Protein AF-A0A929UFP4-F1 (afdb_monomer_lite)

Foldseek 3Di:
DDDDDPPQWFDALLQLLVLLCQQQFFDADQCADQFRAGHHPQPRHLAQFLQRCLLVQLLCVVCVVVCPPPDPVCVLNVVLVVLVVCSGINVSVCVVVVNDPRNHDPVCVVNSVSSVVSNVCCQFPHFLVSSVVSLVVSLVSLVVSVVSQACHAHPDRRRGRGDHVVVSVVRSCSSNVSNVVLSVVQVVVLVVCCVVPNDPVSRHGPVVSVVVSSVVSVVVSVVNNVVNNPPPDPPVVLVLLQVQLQPDACPDPQAAALDQDCSNPVNHHGHYPNDDDPDDDCVQQVVQVLLVDDDPPDHPSQNVAPQSCQAQRNFKWKWKADLQFTWTDDDDDDPDDDDGDTDRHDPVQFPDWDDTPNIIMTMGTDHHDGHPDDAQAAEESVLLSVDHSNCSNVVCVHHHYDYPVCVVVCVPPNPRYHYQGNVND

pLDDT: mean 84.78, std 12.15, range [27.98, 97.88]

Secondary structure (DSSP, 8-state):
-----HHHHS--HHHHHHHHHHHHS----TTS-SBSSSS--S----PPTTTTTHHHHHHHHHHHHHHTS--GGGHHHHHHHHHHHHHH-HHHHGGGGTT-SS---TTHHHHHHHHHHHHHHHHHH--HHHHHHHHHHHHHHHHHHHHHHHHS--STT-S-SBS-HHHHHHHHHHHHHHHHHHHHHHHHHHHHHHHHH-SSTTSS--HHHHHHHHHHHHHHHHHHHHHHHTTT--HHHHHHHHHHHHH-----TT-EES---GGGTSSSS--BTT---TT--HHHHHHHHTTT---SS----GGGSTTHHHHTTEEEEEEES-TTT-EE-PPS--SS-----B-PPPGGGEEEEEEETTEEEEEEE---PPTT---SEEEEHHHHTTS-HHHHHHHTTTEEEE-GGGGGGHHHH-TTPEE--TTT-

Radius of gyration: 29.21 Å; chains: 1; bounding box: 69×51×91 Å

Structure (mmCIF, N/CA/C/O backbone):
data_AF-A0A929UFP4-F1
#
_entry.id   AF-A0A929UFP4-F1
#
loop_
_atom_site.group_PDB
_atom_site.id
_atom_site.type_symbol
_atom_site.label_atom_id
_atom_site.label_alt_id
_atom_site.label_comp_id
_atom_site.label_asym_id
_atom_site.label_entity_id
_atom_site.label_seq_id
_atom_site.pdbx_PDB_ins_code
_atom_site.Cartn_x
_atom_site.Cartn_y
_atom_site.Cartn_z
_atom_site.occupancy
_atom_site.B_iso_or_equiv
_atom_site.auth_seq_id
_atom_site.auth_comp_id
_atom_site.auth_asym_id
_atom_site.auth_atom_id
_atom_site.pdbx_PDB_model_num
ATOM 1 N N . MET A 1 1 ? -4.111 -27.683 -16.671 1.00 37.78 1 MET A N 1
ATOM 2 C CA . MET A 1 1 ? -5.049 -27.466 -15.547 1.00 37.78 1 MET A CA 1
ATOM 3 C C . MET A 1 1 ? -4.234 -27.388 -14.271 1.00 37.78 1 MET A C 1
ATOM 5 O O . MET A 1 1 ? -3.575 -28.366 -13.945 1.00 37.78 1 MET A O 1
ATOM 9 N N . ALA A 1 2 ? -4.206 -26.237 -13.600 1.00 49.44 2 ALA A N 1
ATOM 10 C CA . ALA A 1 2 ? -3.528 -26.112 -12.313 1.00 49.44 2 ALA A CA 1
ATOM 11 C C . ALA A 1 2 ? -4.320 -26.879 -11.239 1.00 49.44 2 ALA A C 1
ATOM 13 O O . ALA A 1 2 ? -5.535 -26.722 -11.135 1.00 49.44 2 ALA A O 1
ATOM 14 N N . SER A 1 3 ? -3.648 -27.741 -10.474 1.00 60.25 3 SER A N 1
ATOM 15 C CA . SER A 1 3 ? -4.242 -28.426 -9.324 1.00 60.25 3 SER A CA 1
ATOM 16 C C . SER A 1 3 ? -4.459 -27.418 -8.194 1.00 60.25 3 SER A C 1
ATOM 18 O O . SER A 1 3 ? -3.479 -26.835 -7.734 1.00 60.25 3 SER A O 1
ATOM 20 N N . LEU A 1 4 ? -5.698 -27.236 -7.734 1.00 70.44 4 LEU A N 1
ATOM 21 C CA . LEU A 1 4 ? -6.007 -26.376 -6.589 1.00 70.44 4 LEU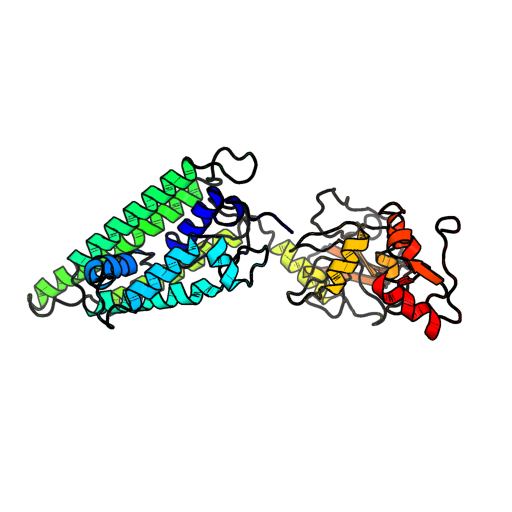 A CA 1
ATOM 22 C C . LEU A 1 4 ? -5.403 -26.991 -5.315 1.00 70.44 4 LEU A C 1
ATOM 24 O O . LEU A 1 4 ? -5.791 -28.092 -4.916 1.00 70.44 4 LEU A O 1
ATOM 28 N N . ARG A 1 5 ? -4.434 -26.323 -4.688 1.00 75.06 5 ARG A N 1
ATOM 29 C CA . ARG A 1 5 ? -3.796 -26.785 -3.448 1.00 75.06 5 ARG A CA 1
ATOM 30 C C . ARG A 1 5 ? -4.464 -26.127 -2.244 1.00 75.06 5 ARG A C 1
ATOM 32 O O . ARG A 1 5 ? -4.972 -25.014 -2.327 1.00 75.06 5 ARG A O 1
ATOM 39 N N . LEU A 1 6 ? -4.417 -26.775 -1.078 1.00 71.44 6 LEU A N 1
ATOM 40 C CA . LEU A 1 6 ? -4.897 -26.158 0.170 1.00 71.44 6 LEU A CA 1
ATOM 41 C C . LEU A 1 6 ? -4.167 -24.840 0.500 1.00 71.44 6 LEU A C 1
ATOM 43 O O . LEU A 1 6 ? -4.776 -23.935 1.066 1.00 71.44 6 LEU A O 1
ATOM 47 N N . SER A 1 7 ? -2.899 -24.711 0.097 1.00 75.50 7 SER A N 1
ATOM 48 C CA . SER A 1 7 ? -2.103 -23.475 0.191 1.00 75.50 7 SER A CA 1
ATOM 49 C C . SER A 1 7 ? -2.677 -22.305 -0.619 1.00 75.50 7 SER A C 1
ATOM 51 O O . SER A 1 7 ? -2.359 -21.143 -0.366 1.00 75.50 7 SER A O 1
ATOM 53 N N . ASP A 1 8 ? -3.537 -22.591 -1.594 1.00 76.38 8 ASP A N 1
ATOM 54 C CA . ASP A 1 8 ? -4.171 -21.563 -2.417 1.00 76.38 8 ASP A CA 1
ATOM 55 C C . ASP A 1 8 ? -5.420 -20.997 -1.725 1.00 76.38 8 ASP A C 1
ATOM 57 O O . ASP A 1 8 ? -5.824 -19.868 -1.998 1.00 76.38 8 ASP A O 1
ATOM 61 N N . LEU A 1 9 ? -5.998 -21.749 -0.779 1.00 83.75 9 LEU A N 1
ATOM 62 C CA . LEU A 1 9 ? -7.234 -21.395 -0.080 1.00 83.75 9 LEU A CA 1
ATOM 63 C C . LEU A 1 9 ? -6.998 -20.591 1.206 1.00 83.75 9 LEU A C 1
ATOM 65 O O . LEU A 1 9 ? -7.832 -19.750 1.555 1.00 83.75 9 LEU A O 1
ATOM 69 N N . PHE A 1 10 ? -5.881 -20.825 1.899 1.00 88.56 10 PHE A N 1
ATOM 70 C CA . PHE A 1 10 ? -5.565 -20.202 3.186 1.00 88.56 10 PHE A CA 1
ATOM 71 C C . PHE A 1 10 ? -4.352 -19.275 3.109 1.00 88.56 10 PHE A C 1
ATOM 73 O O . PHE A 1 10 ? -3.487 -19.417 2.249 1.00 88.56 10 PHE A O 1
ATOM 80 N N . TRP A 1 11 ? -4.304 -18.304 4.021 1.00 88.56 11 TRP A N 1
ATOM 81 C CA . TRP A 1 11 ? -3.149 -17.427 4.167 1.00 88.56 11 TRP A CA 1
ATOM 82 C C . TRP A 1 11 ? -1.946 -18.189 4.722 1.00 88.56 11 TRP A C 1
ATOM 84 O O . TRP A 1 11 ? -2.085 -19.017 5.622 1.00 88.56 11 TRP A O 1
ATOM 94 N N . GLU A 1 12 ? -0.757 -17.826 4.250 1.00 90.31 12 GLU A N 1
ATOM 95 C CA . GLU A 1 12 ? 0.479 -18.099 4.982 1.00 90.31 12 GLU A CA 1
ATOM 96 C C . GLU A 1 12 ? 0.429 -17.404 6.352 1.00 90.31 12 GLU A C 1
ATOM 98 O O . GLU A 1 12 ? -0.220 -16.366 6.522 1.00 90.31 12 GLU A O 1
ATOM 103 N N . THR A 1 13 ? 1.099 -17.974 7.353 1.00 91.88 13 THR A N 1
ATOM 104 C CA . THR A 1 13 ? 0.959 -17.541 8.752 1.00 91.88 13 THR A CA 1
ATOM 105 C C . THR A 1 13 ? 1.335 -16.075 8.961 1.00 91.88 13 THR A C 1
ATOM 107 O O . THR A 1 13 ? 0.613 -15.354 9.650 1.00 91.88 13 THR A O 1
ATOM 110 N N . TYR A 1 14 ? 2.401 -15.592 8.316 1.00 91.50 14 TYR A N 1
ATOM 111 C CA . TYR A 1 14 ? 2.803 -14.184 8.389 1.00 91.50 14 TYR A CA 1
ATOM 112 C C . TYR A 1 14 ? 1.806 -13.250 7.674 1.00 91.50 14 TYR A C 1
ATOM 114 O O . TYR A 1 14 ? 1.543 -12.143 8.149 1.00 91.50 14 TYR A O 1
ATOM 122 N N . ARG A 1 15 ? 1.157 -13.697 6.587 1.00 91.06 15 ARG A N 1
ATOM 123 C CA . ARG A 1 15 ? 0.080 -12.928 5.931 1.00 91.06 15 ARG A CA 1
ATOM 124 C C . ARG A 1 15 ? -1.172 -12.857 6.791 1.00 91.06 15 ARG A C 1
ATOM 126 O O . ARG A 1 15 ? -1.828 -11.820 6.819 1.00 91.06 15 ARG A O 1
ATOM 133 N N . LEU A 1 16 ? -1.481 -13.909 7.548 1.00 92.00 16 LEU A N 1
ATOM 134 C CA . LEU A 1 16 ? -2.568 -13.858 8.522 1.00 92.00 16 LEU A CA 1
ATOM 135 C C . LEU A 1 16 ? -2.278 -12.823 9.622 1.00 92.00 16 LEU A C 1
ATOM 137 O O . LEU A 1 16 ? -3.161 -12.034 9.955 1.00 92.00 16 LEU A O 1
ATOM 141 N N . VAL A 1 17 ? -1.041 -12.769 10.135 1.00 94.38 17 VAL A N 1
ATOM 142 C CA . VAL A 1 17 ? -0.604 -11.716 11.075 1.00 94.38 17 VAL A CA 1
ATOM 143 C C . VAL A 1 17 ? -0.788 -10.332 10.452 1.00 94.38 17 VAL A C 1
ATOM 145 O O . VAL A 1 17 ? -1.330 -9.440 11.100 1.00 94.38 17 VAL A O 1
ATOM 148 N N . TYR A 1 18 ? -0.405 -10.158 9.185 1.00 92.62 18 TYR A N 1
ATOM 149 C CA . TYR A 1 18 ? -0.577 -8.904 8.450 1.00 92.62 18 TYR A CA 1
ATOM 150 C C . TYR A 1 18 ? -2.052 -8.478 8.325 1.00 92.62 18 TYR A C 1
ATOM 152 O O . TYR A 1 18 ? -2.390 -7.337 8.645 1.00 92.62 18 TYR A O 1
ATOM 160 N N . VAL A 1 19 ? -2.945 -9.403 7.958 1.00 92.50 19 VAL A N 1
ATOM 161 C CA . VAL A 1 19 ? -4.397 -9.168 7.880 1.00 92.50 19 VAL A CA 1
ATOM 162 C C . VAL A 1 19 ? -4.973 -8.785 9.247 1.00 92.50 19 VAL A C 1
ATOM 164 O O . VAL A 1 19 ? -5.670 -7.779 9.378 1.00 92.50 19 VAL A O 1
ATOM 167 N N . LEU A 1 20 ? -4.667 -9.553 10.294 1.00 94.06 20 LEU A N 1
ATOM 168 C CA . LEU A 1 20 ? -5.185 -9.297 11.642 1.00 94.06 20 LEU A CA 1
ATOM 169 C C . LEU A 1 20 ? -4.665 -7.974 12.217 1.00 94.06 20 LEU A C 1
ATOM 171 O O . LEU A 1 20 ? -5.418 -7.237 12.856 1.00 94.06 20 LEU A O 1
ATOM 175 N N . LYS A 1 21 ? -3.401 -7.639 11.942 1.00 94.19 21 LYS A N 1
ATOM 176 C CA . LYS A 1 21 ? -2.801 -6.345 12.276 1.00 94.19 21 LYS A CA 1
ATOM 177 C C . LYS A 1 21 ? -3.587 -5.193 11.655 1.00 94.19 21 LYS A C 1
ATOM 179 O O . LYS A 1 21 ? -3.905 -4.250 12.370 1.00 94.19 21 LYS A O 1
ATOM 184 N N . GLY A 1 22 ? -3.964 -5.303 10.381 1.00 92.56 22 GLY A N 1
ATOM 185 C CA . GLY A 1 22 ? -4.764 -4.291 9.686 1.00 92.56 22 GLY A CA 1
ATOM 186 C C . GLY A 1 22 ? -6.137 -4.022 10.315 1.00 92.56 22 GLY A C 1
ATOM 187 O O . GLY A 1 22 ? -6.670 -2.921 10.183 1.00 92.56 22 GLY A O 1
ATOM 188 N N . ILE A 1 23 ? -6.703 -5.004 11.026 1.00 94.00 23 ILE A N 1
ATOM 189 C CA . ILE A 1 23 ? -7.978 -4.868 11.748 1.00 94.00 23 ILE A CA 1
ATOM 190 C C . ILE A 1 23 ? -7.783 -4.258 13.139 1.00 94.00 23 ILE A C 1
ATOM 192 O O . ILE A 1 23 ? -8.585 -3.432 13.579 1.00 94.00 23 ILE A O 1
ATOM 196 N N . LEU A 1 24 ? -6.743 -4.692 13.850 1.00 95.75 24 LEU A N 1
ATOM 197 C CA . LEU A 1 24 ? -6.604 -4.459 15.287 1.00 95.75 24 LEU A CA 1
ATOM 198 C C . LEU A 1 24 ? -5.722 -3.259 15.643 1.00 95.75 24 LEU A C 1
ATOM 200 O O . LEU A 1 24 ? -5.932 -2.656 16.698 1.00 95.75 24 LEU A O 1
ATOM 204 N N . LEU A 1 25 ? -4.742 -2.919 14.804 1.00 95.44 25 LEU A N 1
ATOM 205 C CA . LEU A 1 25 ? -3.721 -1.914 15.101 1.00 95.44 25 LEU A CA 1
ATOM 206 C C . LEU A 1 25 ? -3.814 -0.707 14.158 1.00 95.44 25 LEU A C 1
ATOM 208 O O . LEU A 1 25 ? -4.281 -0.851 13.029 1.00 95.44 25 LEU A O 1
ATOM 212 N N . PRO A 1 26 ? -3.346 0.481 14.589 1.00 93.25 26 PRO A N 1
ATOM 213 C CA . PRO A 1 26 ? -3.245 1.642 13.711 1.00 93.25 26 PRO A CA 1
ATOM 214 C C . PRO A 1 26 ? -2.432 1.351 12.447 1.00 93.25 26 PRO A C 1
ATOM 216 O O . PRO A 1 26 ? -1.541 0.501 12.451 1.00 93.25 26 PRO A O 1
ATOM 219 N N . ALA A 1 27 ? -2.717 2.107 11.384 1.00 87.56 27 ALA A N 1
ATOM 220 C CA . ALA A 1 27 ? -1.952 2.033 10.147 1.00 87.56 27 ALA A CA 1
ATOM 221 C C . ALA A 1 27 ? -0.459 2.311 10.390 1.00 87.56 27 ALA A C 1
ATOM 223 O O . ALA A 1 27 ? -0.089 3.141 11.224 1.00 87.56 27 ALA A O 1
ATOM 224 N N . GLU A 1 28 ? 0.383 1.629 9.621 1.00 87.31 28 GLU A N 1
ATOM 225 C CA . GLU A 1 28 ? 1.832 1.802 9.627 1.00 87.31 28 GLU A CA 1
ATOM 226 C C . GLU A 1 28 ? 2.377 1.950 8.203 1.00 87.31 28 GLU A C 1
ATOM 228 O O . GLU A 1 28 ? 1.628 1.806 7.233 1.00 87.31 28 GLU A O 1
ATOM 233 N N . SER A 1 29 ? 3.672 2.251 8.083 1.00 84.31 29 SER A N 1
ATOM 234 C CA . SER A 1 29 ? 4.326 2.395 6.776 1.00 84.31 29 SER A CA 1
ATOM 235 C C . SER A 1 29 ? 4.231 1.107 5.950 1.00 84.31 29 SER A C 1
ATOM 237 O O . SER A 1 29 ? 4.614 0.032 6.413 1.00 84.31 29 SER A O 1
ATOM 239 N N . THR A 1 30 ? 3.757 1.230 4.707 1.00 83.75 30 THR A N 1
ATOM 240 C CA . THR A 1 30 ? 3.686 0.130 3.727 1.00 83.75 30 THR A CA 1
ATOM 241 C C . THR A 1 30 ? 5.056 -0.298 3.224 1.00 83.75 30 THR A C 1
ATOM 243 O O . THR A 1 30 ? 5.225 -1.443 2.815 1.00 83.75 30 THR A O 1
ATOM 246 N N . GLN A 1 31 ? 6.030 0.614 3.267 1.00 82.19 31 GLN A N 1
ATOM 247 C CA . GLN A 1 31 ? 7.397 0.326 2.853 1.00 82.19 31 GLN A CA 1
ATOM 248 C C . GLN A 1 31 ? 8.167 -0.481 3.901 1.00 82.19 31 GLN A C 1
ATOM 250 O O . GLN A 1 31 ? 9.263 -0.964 3.635 1.00 82.19 31 GLN A O 1
ATOM 255 N N . ASP A 1 32 ? 7.646 -0.533 5.126 1.00 85.19 32 ASP A N 1
ATOM 256 C CA . ASP A 1 32 ? 8.490 -0.854 6.258 1.00 85.19 32 ASP A CA 1
ATOM 257 C C . ASP A 1 32 ? 7.690 -1.295 7.489 1.00 85.19 32 ASP A C 1
ATOM 259 O O . ASP A 1 32 ? 7.688 -0.670 8.561 1.00 85.19 32 ASP A O 1
ATOM 263 N N . ALA A 1 33 ? 6.921 -2.355 7.295 1.00 89.38 33 ALA A N 1
ATOM 264 C CA . ALA A 1 33 ? 5.973 -2.861 8.266 1.00 89.38 33 ALA A CA 1
ATOM 265 C C . ALA A 1 33 ? 6.670 -3.568 9.436 1.00 89.38 33 ALA A C 1
ATOM 267 O O . ALA A 1 33 ? 7.730 -4.182 9.318 1.00 89.38 33 ALA A O 1
ATOM 268 N N . SER A 1 34 ? 6.057 -3.491 10.615 1.00 92.50 34 SER A N 1
ATOM 269 C CA . SER A 1 34 ? 6.661 -4.010 11.842 1.00 92.50 34 SER A CA 1
ATOM 270 C C . SER A 1 34 ? 6.457 -5.510 12.055 1.00 92.50 34 SER A C 1
ATOM 272 O O . SER A 1 34 ? 7.278 -6.142 12.726 1.00 92.50 34 SER A O 1
ATOM 274 N N . ALA A 1 35 ? 5.394 -6.079 11.481 1.00 93.56 35 ALA A N 1
ATOM 275 C CA . ALA A 1 35 ? 5.078 -7.502 11.551 1.00 93.56 35 ALA A CA 1
ATOM 276 C C . ALA A 1 35 ? 4.207 -7.978 10.374 1.00 93.56 35 ALA A C 1
ATOM 278 O O . ALA A 1 35 ? 3.447 -7.202 9.779 1.00 93.56 35 ALA A O 1
ATOM 279 N N . GLY A 1 36 ? 4.247 -9.281 10.102 1.00 93.06 36 GLY A N 1
ATOM 280 C CA . GLY A 1 36 ? 3.484 -9.945 9.056 1.00 93.06 36 GLY A CA 1
ATOM 281 C C . GLY A 1 36 ? 4.239 -9.951 7.732 1.00 93.06 36 GLY A C 1
ATOM 282 O O . GLY A 1 36 ? 5.117 -10.778 7.552 1.00 93.06 36 GLY A O 1
ATOM 283 N N . VAL A 1 37 ? 3.913 -9.036 6.821 1.00 90.31 37 VAL A N 1
ATOM 284 C CA . VAL A 1 37 ? 4.640 -8.845 5.553 1.00 90.31 37 VAL A CA 1
ATOM 285 C C . VAL A 1 37 ? 5.566 -7.631 5.717 1.00 90.31 37 VAL A C 1
ATOM 287 O O . VAL A 1 37 ? 5.031 -6.592 6.106 1.00 90.31 37 VAL A O 1
ATOM 290 N N . PRO A 1 38 ? 6.889 -7.715 5.461 1.00 86.31 38 PRO A N 1
ATOM 291 C CA . PRO A 1 38 ? 7.841 -6.611 5.663 1.00 86.31 38 PRO A CA 1
ATOM 292 C C . PRO A 1 38 ? 7.537 -5.361 4.831 1.00 86.31 38 PRO A C 1
ATOM 294 O O . PRO A 1 38 ? 7.675 -4.241 5.315 1.00 86.31 38 PRO A O 1
ATOM 297 N N . TRP A 1 39 ? 7.111 -5.554 3.584 1.00 84.31 39 TRP A N 1
ATOM 298 C CA . TRP A 1 39 ? 6.839 -4.486 2.627 1.00 84.31 39 TRP A CA 1
ATOM 299 C C . TRP A 1 39 ? 5.689 -4.906 1.713 1.00 84.31 39 TRP A C 1
ATOM 301 O O . TRP A 1 39 ? 5.715 -5.993 1.141 1.00 84.31 39 TRP A O 1
ATOM 311 N N . THR A 1 40 ? 4.644 -4.084 1.611 1.00 82.75 40 THR A N 1
ATOM 312 C CA . THR A 1 40 ? 3.503 -4.342 0.715 1.00 82.75 40 THR A CA 1
ATOM 313 C C . THR A 1 40 ? 2.573 -3.132 0.617 1.00 82.75 40 THR A C 1
ATOM 315 O O . THR A 1 40 ? 2.319 -2.432 1.599 1.00 82.75 40 THR A O 1
ATOM 318 N N . PHE A 1 41 ? 1.994 -2.934 -0.570 1.00 79.50 41 PHE A N 1
ATOM 319 C CA . PHE A 1 41 ? 1.025 -1.880 -0.887 1.00 79.50 41 PHE A CA 1
ATOM 320 C C . PHE A 1 41 ? -0.419 -2.399 -1.048 1.00 79.50 41 PHE A C 1
ATOM 322 O O . PHE A 1 41 ? -1.272 -1.746 -1.658 1.00 79.50 41 PHE A O 1
ATOM 329 N N . ASP A 1 42 ? -0.726 -3.553 -0.453 1.00 77.06 42 ASP A N 1
ATOM 330 C CA . ASP A 1 42 ? -1.996 -4.288 -0.590 1.00 77.06 42 ASP A CA 1
ATOM 331 C C . ASP A 1 42 ? -3.221 -3.631 0.096 1.00 77.06 42 ASP A C 1
ATOM 333 O O . ASP A 1 42 ? -4.329 -4.180 0.090 1.00 77.06 42 ASP A O 1
ATOM 337 N N . SER A 1 43 ? -3.051 -2.420 0.646 1.00 75.31 43 SER A N 1
ATOM 338 C CA . SER A 1 43 ? -4.097 -1.588 1.267 1.00 75.31 43 SER A CA 1
ATOM 339 C C . SER A 1 43 ? -4.906 -2.314 2.352 1.00 75.31 43 SER A C 1
ATOM 341 O O . SER A 1 43 ? -6.118 -2.481 2.233 1.00 75.31 43 SER A O 1
ATOM 343 N N . THR A 1 44 ? -4.248 -2.735 3.435 1.00 78.12 44 THR A N 1
ATOM 344 C CA . THR A 1 44 ? -4.866 -3.551 4.497 1.00 78.12 44 THR A CA 1
ATOM 345 C C . THR A 1 44 ? -4.945 -2.813 5.836 1.00 78.12 44 THR A C 1
ATOM 347 O O . THR A 1 44 ? -4.253 -3.141 6.801 1.00 78.12 44 THR A O 1
ATOM 350 N N . SER A 1 45 ? -5.782 -1.783 5.924 1.00 87.25 45 SER A N 1
ATOM 351 C CA . SER A 1 45 ? -6.046 -1.122 7.204 1.00 87.25 45 SER A CA 1
ATOM 352 C C . SER A 1 45 ? -7.517 -0.769 7.337 1.00 87.25 45 SER A C 1
ATOM 354 O O . SER A 1 45 ? -8.087 -0.093 6.484 1.00 87.25 45 SER A O 1
ATOM 356 N N . CYS A 1 46 ? -8.137 -1.249 8.410 1.00 90.06 46 CYS A N 1
ATOM 357 C CA . CYS A 1 46 ? -9.511 -0.926 8.775 1.00 90.06 46 CYS A CA 1
ATOM 358 C C . CYS A 1 46 ? -9.643 -0.479 10.239 1.00 90.06 46 CYS A C 1
ATOM 360 O O . CYS A 1 46 ? -10.744 -0.444 10.786 1.00 90.06 46 CYS A O 1
ATOM 362 N N . TYR A 1 47 ? -8.532 -0.120 10.881 1.00 92.31 47 TYR A N 1
ATOM 363 C CA . TYR A 1 47 ? -8.528 0.398 12.243 1.00 92.31 47 TYR A CA 1
ATOM 364 C C . TYR A 1 47 ? -9.318 1.707 12.349 1.00 92.31 47 TYR A C 1
ATOM 366 O O . TYR A 1 47 ? -9.011 2.692 11.678 1.00 92.31 47 TYR A O 1
ATOM 374 N N . LEU A 1 48 ? -10.318 1.736 13.232 1.00 93.81 48 LEU A N 1
ATOM 375 C CA . LEU A 1 48 ? -11.035 2.963 13.568 1.00 93.81 48 LEU A CA 1
ATOM 376 C C . LEU A 1 48 ? -10.219 3.770 14.586 1.00 93.81 48 LEU A C 1
ATOM 378 O O . LEU A 1 48 ? -9.976 3.261 15.685 1.00 93.81 48 LEU A O 1
ATOM 382 N N . PRO A 1 49 ? -9.821 5.021 14.289 1.00 91.69 49 PRO A N 1
ATOM 383 C CA . PRO A 1 49 ? -9.088 5.845 15.240 1.00 91.69 49 PRO A CA 1
ATOM 384 C C . PRO A 1 49 ? -9.794 5.928 16.593 1.00 91.69 49 PRO A C 1
ATOM 386 O O . PRO A 1 49 ? -11.022 5.987 16.651 1.00 91.69 49 PRO A O 1
ATOM 389 N N . LEU A 1 50 ? -9.010 5.920 17.675 1.00 93.00 50 LEU A N 1
ATOM 390 C CA . LEU A 1 50 ? -9.446 5.825 19.076 1.00 93.00 50 LEU A CA 1
ATOM 391 C C . LEU A 1 50 ? -10.013 4.461 19.497 1.00 93.00 50 LEU A C 1
ATOM 393 O O . LEU A 1 50 ? -9.651 3.965 20.561 1.00 93.00 50 LEU A O 1
ATOM 397 N N . PHE A 1 51 ? -10.911 3.874 18.708 1.00 93.44 51 PHE A N 1
ATOM 398 C CA . PHE A 1 51 ? -11.702 2.716 19.134 1.00 93.44 51 PHE A CA 1
ATOM 399 C C . PHE A 1 51 ? -11.118 1.366 18.706 1.00 93.44 51 PHE A C 1
ATOM 401 O O . PHE A 1 51 ? -11.396 0.355 19.355 1.00 93.44 51 PHE A O 1
ATOM 408 N N . GLY A 1 52 ? -10.339 1.315 17.627 1.00 93.31 52 GLY A N 1
ATOM 409 C CA . GLY A 1 52 ? -9.951 0.067 16.973 1.00 93.31 52 GLY A CA 1
ATOM 410 C C . GLY A 1 52 ? -11.165 -0.828 16.716 1.00 93.31 52 GLY A C 1
ATOM 411 O O . GLY A 1 52 ? -12.216 -0.361 16.276 1.00 93.31 52 GLY A O 1
ATOM 412 N N . PHE A 1 53 ? -11.055 -2.108 17.070 1.00 95.44 53 PHE A N 1
ATOM 413 C CA . PHE A 1 53 ? -12.148 -3.075 16.941 1.00 95.44 53 PHE A CA 1
ATOM 414 C C . PHE A 1 53 ? -13.083 -3.122 18.170 1.00 95.44 53 PHE A C 1
ATOM 416 O O . PHE A 1 53 ? -14.057 -3.874 18.187 1.00 95.44 53 PHE A O 1
ATOM 423 N N . SER A 1 54 ? -12.830 -2.320 19.214 1.00 96.44 54 SER A N 1
ATOM 424 C CA . SER A 1 54 ? -13.503 -2.461 20.518 1.00 96.44 54 SER A CA 1
ATOM 425 C C . SER A 1 54 ? -15.018 -2.237 20.481 1.00 96.44 54 SER A C 1
ATOM 427 O O . SER A 1 54 ? -15.761 -3.072 21.000 1.00 96.44 54 SER A O 1
ATOM 429 N N . LEU A 1 55 ? -15.497 -1.157 19.849 1.00 95.56 55 LEU A N 1
ATOM 430 C CA . LEU A 1 55 ? -16.934 -0.872 19.759 1.00 95.56 55 LEU A CA 1
ATOM 431 C C . LEU A 1 55 ? -17.653 -1.881 18.858 1.00 95.56 55 LEU A C 1
ATOM 433 O O . LEU A 1 55 ? -18.727 -2.368 19.214 1.00 95.56 55 LEU A O 1
ATOM 437 N N . THR A 1 56 ? -17.034 -2.264 17.739 1.00 96.00 56 THR A N 1
ATOM 438 C CA . THR A 1 56 ? -17.533 -3.338 16.869 1.00 96.00 56 THR A CA 1
ATOM 439 C C . THR A 1 56 ? -17.671 -4.642 17.647 1.00 96.00 56 THR A C 1
ATOM 441 O O . THR A 1 56 ? -18.696 -5.318 17.564 1.00 96.00 56 THR A O 1
ATOM 444 N N . LEU A 1 57 ? -16.677 -4.986 18.466 1.00 95.62 57 LEU A N 1
ATOM 445 C CA . LEU A 1 57 ? -16.724 -6.188 19.283 1.00 95.62 57 LEU A CA 1
ATOM 446 C C . LEU A 1 57 ? -17.818 -6.107 20.355 1.00 95.62 57 LEU A C 1
ATOM 448 O O . LEU A 1 57 ? -18.534 -7.086 20.556 1.00 95.62 57 LEU A O 1
ATOM 452 N N . THR A 1 58 ? -18.018 -4.950 20.999 1.00 95.12 58 THR A N 1
ATOM 453 C CA . THR A 1 58 ? -19.168 -4.729 21.895 1.00 95.12 58 THR A CA 1
ATOM 454 C C . THR A 1 58 ? -20.490 -5.005 21.177 1.00 95.12 58 THR A C 1
ATOM 456 O O . THR A 1 58 ? -21.326 -5.742 21.708 1.00 95.12 58 THR A O 1
ATOM 459 N N . TYR A 1 59 ? -20.659 -4.473 19.963 1.00 94.31 59 TYR A N 1
ATOM 460 C CA . TYR A 1 59 ? -21.850 -4.687 19.141 1.00 94.31 59 TYR A CA 1
ATOM 461 C C . TYR A 1 59 ? -22.077 -6.177 18.832 1.00 94.31 59 TYR A C 1
ATOM 463 O O . TYR A 1 59 ? -23.159 -6.714 19.080 1.00 94.31 59 TYR A O 1
ATOM 471 N N . LEU A 1 60 ? -21.041 -6.883 18.366 1.00 93.56 60 LEU A N 1
ATOM 472 C CA . LEU A 1 60 ? -21.125 -8.307 18.025 1.00 93.56 60 LEU A CA 1
ATOM 473 C C . LEU A 1 60 ? -21.396 -9.191 19.250 1.00 93.56 60 LEU A C 1
ATOM 475 O O . LEU A 1 60 ? -22.225 -10.098 19.190 1.00 93.56 60 LEU A O 1
ATOM 479 N N . LEU A 1 61 ? -20.751 -8.920 20.389 1.00 90.44 61 LEU A N 1
ATOM 480 C CA . LEU A 1 61 ? -20.964 -9.677 21.627 1.00 90.44 61 LEU A CA 1
ATOM 481 C C . LEU A 1 61 ? -22.394 -9.531 22.159 1.00 90.44 61 LEU A C 1
ATOM 483 O O . LEU A 1 61 ? -22.944 -10.486 22.719 1.00 90.44 61 LEU A O 1
ATOM 487 N N . ARG A 1 62 ? -23.000 -8.355 21.975 1.00 86.69 62 ARG A N 1
ATOM 488 C CA . ARG A 1 62 ? -24.404 -8.092 22.302 1.00 86.69 62 ARG A CA 1
ATOM 489 C C . ARG A 1 62 ? -25.339 -8.871 21.387 1.00 86.69 62 ARG A C 1
ATOM 491 O O . ARG A 1 62 ? -26.251 -9.555 21.858 1.00 86.69 62 ARG A O 1
ATOM 498 N N . GLU A 1 63 ? -25.106 -8.779 20.084 1.00 83.19 63 GLU A N 1
ATOM 499 C CA . GLU A 1 63 ? -25.990 -9.348 19.069 1.00 83.19 63 GLU A CA 1
ATOM 500 C C . GLU A 1 63 ? -25.713 -10.820 18.768 1.00 83.19 63 GLU A C 1
ATOM 502 O O . GLU A 1 63 ? -26.466 -11.424 18.013 1.00 83.19 63 GLU A O 1
ATOM 507 N N . LYS A 1 64 ? -24.738 -11.455 19.432 1.00 79.56 64 LYS A N 1
ATOM 508 C CA . LYS A 1 64 ? -24.346 -12.858 19.204 1.00 79.56 64 LYS A CA 1
ATOM 509 C C . LYS A 1 64 ? -25.510 -13.849 19.125 1.00 79.56 64 LYS A C 1
ATOM 511 O O . LYS A 1 64 ? -25.496 -14.759 18.306 1.00 79.56 64 LYS A O 1
ATOM 516 N N . ARG A 1 65 ? -26.543 -13.664 19.959 1.00 72.88 65 ARG A N 1
ATOM 517 C CA . ARG A 1 65 ? -27.746 -14.520 19.960 1.00 72.88 65 ARG A CA 1
ATOM 518 C C . ARG A 1 65 ? -28.653 -14.269 18.753 1.00 72.88 65 ARG A C 1
ATOM 520 O O . ARG A 1 65 ? -29.367 -15.170 18.337 1.00 72.88 65 ARG A O 1
ATOM 527 N N . ARG A 1 66 ? -28.636 -13.052 18.208 1.00 72.00 66 ARG A N 1
ATOM 528 C CA . ARG A 1 66 ? -29.389 -12.649 17.016 1.00 72.00 66 ARG A CA 1
ATOM 529 C C . ARG A 1 66 ? -28.679 -13.044 15.721 1.00 72.00 66 ARG A C 1
ATOM 531 O O . ARG A 1 66 ? -29.376 -13.313 14.757 1.00 72.00 66 ARG A O 1
ATOM 538 N N . ILE A 1 67 ? -27.345 -13.158 15.715 1.00 72.06 67 ILE A N 1
ATOM 539 C CA . ILE A 1 67 ? -26.555 -13.565 14.531 1.00 72.06 67 ILE A CA 1
ATOM 540 C C . ILE A 1 67 ? -27.059 -14.888 13.937 1.00 72.06 67 ILE A C 1
ATOM 542 O O . ILE A 1 67 ? -27.218 -14.994 12.726 1.00 72.06 67 ILE A O 1
ATOM 546 N N . PHE A 1 68 ? -27.352 -15.871 14.793 1.00 74.44 68 PHE A N 1
ATOM 547 C CA . PHE A 1 68 ? -27.862 -17.188 14.389 1.00 74.44 68 PHE A CA 1
ATOM 548 C C . PHE A 1 68 ? -29.398 -17.275 14.373 1.00 74.44 68 PHE A C 1
ATOM 550 O O . PHE A 1 68 ? -29.962 -18.334 14.111 1.00 74.44 68 PHE A O 1
ATOM 557 N N . SER A 1 69 ? -30.095 -16.176 14.675 1.00 70.38 69 SER A N 1
ATOM 558 C CA . SER A 1 69 ? -31.555 -16.115 14.640 1.00 70.38 69 SER A CA 1
ATOM 559 C C . SER A 1 69 ? -32.034 -15.730 13.239 1.00 70.38 69 SER A C 1
ATOM 561 O O . SER A 1 69 ? -31.425 -14.899 12.575 1.00 70.38 69 SER A O 1
ATOM 563 N N . ARG A 1 70 ? -33.171 -16.283 12.796 1.00 63.78 70 ARG A N 1
ATOM 564 C CA . ARG A 1 70 ? -33.785 -15.986 11.485 1.00 63.78 70 ARG A CA 1
ATOM 565 C C . ARG A 1 70 ? -34.405 -14.582 11.372 1.00 63.78 70 ARG A C 1
ATOM 567 O O . ARG A 1 70 ? -34.988 -14.272 10.341 1.00 63.78 70 ARG A O 1
ATOM 574 N N . LYS A 1 71 ? -34.314 -13.746 12.413 1.00 64.56 71 LYS A N 1
ATOM 575 C CA . LYS A 1 71 ? -34.856 -12.379 12.399 1.00 64.56 71 LYS A CA 1
ATOM 576 C C . LYS A 1 71 ? -34.062 -11.472 11.454 1.00 64.56 71 LYS A C 1
ATOM 578 O O . LYS A 1 71 ? -32.831 -11.478 11.462 1.00 64.56 71 LYS A O 1
ATOM 583 N N . GLU A 1 72 ? -34.778 -10.651 10.690 1.00 62.44 72 GLU A N 1
ATOM 584 C CA . GLU A 1 72 ? -34.207 -9.730 9.696 1.00 62.44 72 GLU A CA 1
ATOM 585 C C . GLU A 1 72 ? -33.259 -8.687 10.321 1.00 62.44 72 GLU A C 1
ATOM 587 O O . GLU A 1 72 ? -32.250 -8.327 9.715 1.00 62.44 72 GLU A O 1
ATOM 592 N N . ASP A 1 73 ? -33.474 -8.331 11.591 1.00 69.12 73 ASP A N 1
ATOM 593 C CA . ASP A 1 73 ? -32.738 -7.278 12.307 1.00 69.12 73 ASP A CA 1
ATOM 594 C C . ASP A 1 73 ? -31.223 -7.522 12.480 1.00 69.12 73 ASP A C 1
ATOM 596 O O . ASP A 1 73 ? -30.482 -6.590 12.779 1.00 69.12 73 ASP A O 1
ATOM 600 N N . ALA A 1 74 ? -30.727 -8.753 12.296 1.00 82.75 74 ALA A N 1
ATOM 601 C CA . ALA A 1 74 ? -29.315 -9.106 12.517 1.00 82.75 74 ALA A CA 1
ATOM 602 C C . ALA A 1 74 ? -28.401 -8.887 11.292 1.00 82.75 74 ALA A C 1
ATOM 604 O O . ALA A 1 74 ? -27.322 -9.481 11.213 1.00 82.75 74 ALA A O 1
ATOM 605 N N . TRP A 1 75 ? -28.846 -8.133 10.281 1.00 91.06 75 TRP A N 1
ATOM 606 C CA . TRP A 1 75 ? -28.117 -7.985 9.012 1.00 91.06 75 TRP A CA 1
ATOM 607 C C . TRP A 1 75 ? -26.709 -7.402 9.203 1.00 91.06 75 TRP A C 1
ATOM 609 O O . TRP A 1 75 ? -25.763 -7.914 8.611 1.00 91.06 75 TRP A O 1
ATOM 619 N N . LEU A 1 76 ? -26.551 -6.400 10.077 1.00 93.81 76 LEU A N 1
ATOM 620 C CA . LEU A 1 76 ? -25.274 -5.711 10.277 1.00 93.81 76 LEU A CA 1
ATOM 621 C C . LEU A 1 76 ? -24.229 -6.645 10.895 1.00 93.81 76 LEU A C 1
ATOM 623 O O . LEU A 1 76 ? -23.120 -6.748 10.380 1.00 93.81 76 LEU A O 1
ATOM 627 N N . SER A 1 77 ? -24.578 -7.387 11.954 1.00 92.38 77 SER A N 1
ATOM 628 C CA . SER A 1 77 ? -23.658 -8.369 12.541 1.00 92.38 77 SER A CA 1
ATOM 629 C C . SER A 1 77 ? -23.304 -9.482 11.560 1.00 92.38 77 SER A C 1
ATOM 631 O O . SER A 1 77 ? -22.144 -9.874 11.488 1.00 92.38 77 SER A O 1
ATOM 633 N N . ARG A 1 78 ? -24.282 -9.980 10.788 1.00 92.31 78 ARG A N 1
ATOM 634 C CA . ARG A 1 78 ? -24.047 -11.017 9.771 1.00 92.31 78 ARG A CA 1
ATOM 635 C C . ARG A 1 78 ? -23.104 -10.522 8.681 1.00 92.31 78 ARG A C 1
ATOM 637 O O . ARG A 1 78 ? -22.180 -11.244 8.326 1.00 92.31 78 ARG A O 1
ATOM 644 N N . LEU A 1 79 ? -23.296 -9.292 8.207 1.00 94.50 79 LEU A N 1
ATOM 645 C CA . LEU A 1 79 ? -22.432 -8.683 7.205 1.00 94.50 79 LEU A CA 1
ATOM 646 C C . LEU A 1 79 ? -21.018 -8.444 7.747 1.00 94.50 79 LEU A C 1
ATOM 648 O O . LEU A 1 79 ? -20.060 -8.806 7.080 1.00 94.50 79 LEU A O 1
ATOM 652 N N . ILE A 1 80 ? -20.866 -7.921 8.969 1.00 95.69 80 ILE A N 1
ATOM 653 C CA . ILE A 1 80 ? -19.545 -7.755 9.601 1.00 95.69 80 ILE A CA 1
ATOM 654 C C . ILE A 1 80 ? -18.844 -9.109 9.748 1.00 95.69 80 ILE A C 1
ATOM 656 O O . ILE A 1 80 ? -17.688 -9.237 9.360 1.00 95.69 80 ILE A O 1
ATOM 660 N N . CYS A 1 81 ? -19.527 -10.133 10.269 1.00 94.38 81 CYS A N 1
ATOM 661 C CA . CYS A 1 81 ? -18.951 -11.472 10.406 1.00 94.38 81 CYS A CA 1
ATOM 662 C C . CYS A 1 81 ? -18.583 -12.085 9.051 1.00 94.38 81 CYS A C 1
ATOM 664 O O . CYS A 1 81 ? -17.529 -12.704 8.943 1.00 94.38 81 CYS A O 1
ATOM 666 N N . PHE A 1 82 ? -19.418 -11.898 8.026 1.00 94.06 82 PHE A N 1
ATOM 667 C CA . PHE A 1 82 ? -19.121 -12.332 6.665 1.00 94.06 82 PHE A CA 1
ATOM 668 C C . PHE A 1 82 ? -17.871 -11.636 6.123 1.00 94.06 82 PHE A C 1
ATOM 670 O O . PHE A 1 82 ? -16.945 -12.312 5.696 1.00 94.06 82 PHE A O 1
ATOM 677 N N . LEU A 1 83 ? -17.797 -10.307 6.208 1.00 94.69 83 LEU A N 1
ATOM 678 C CA . LEU A 1 83 ? -16.639 -9.540 5.750 1.00 94.69 83 LEU A CA 1
ATOM 679 C C . LEU A 1 83 ? -15.365 -9.939 6.513 1.00 94.69 83 LEU A C 1
ATOM 681 O O . LEU A 1 83 ? -14.337 -10.164 5.893 1.00 94.69 83 LEU A O 1
ATOM 685 N N . LEU A 1 84 ? -15.425 -10.129 7.835 1.00 94.50 84 LEU A N 1
ATOM 686 C CA . LEU A 1 84 ? -14.280 -10.623 8.613 1.00 94.50 84 LEU A CA 1
ATOM 687 C C . LEU A 1 84 ? -13.848 -12.036 8.196 1.00 94.50 84 LEU A C 1
ATOM 689 O O . LEU A 1 84 ? -12.653 -12.313 8.133 1.00 94.50 84 LEU A O 1
ATOM 693 N N . LEU A 1 85 ? -14.803 -12.922 7.895 1.00 93.19 85 LEU A N 1
ATOM 694 C CA . LEU A 1 85 ? -14.521 -14.272 7.407 1.00 93.19 85 LEU A CA 1
ATOM 695 C C . LEU A 1 85 ? -13.827 -14.235 6.039 1.00 93.19 85 LEU A C 1
ATOM 697 O O . LEU A 1 85 ? -12.841 -14.939 5.839 1.00 93.19 85 LEU A O 1
ATOM 701 N N . VAL A 1 86 ? -14.311 -13.393 5.122 1.00 92.38 86 VAL A N 1
ATOM 702 C CA . VAL A 1 86 ? -13.679 -13.170 3.814 1.00 92.38 86 VAL A CA 1
ATOM 703 C C . VAL A 1 86 ? -12.244 -12.670 4.000 1.00 92.38 86 VAL A C 1
ATOM 705 O O . VAL A 1 86 ? -11.348 -13.188 3.343 1.00 92.38 86 VAL A O 1
ATOM 708 N N . SER A 1 87 ? -11.995 -11.733 4.926 1.00 91.44 87 SER A N 1
ATOM 709 C CA . SER A 1 87 ? -10.646 -11.206 5.187 1.00 91.44 87 SER A CA 1
ATOM 710 C C . SER A 1 87 ? -9.644 -12.293 5.578 1.00 91.44 87 SER A C 1
ATOM 712 O O . SER A 1 87 ? -8.486 -12.241 5.177 1.00 91.44 87 SER A O 1
ATOM 714 N N . VAL A 1 88 ? -10.057 -13.290 6.366 1.00 91.00 88 VAL A N 1
ATOM 715 C CA . VAL A 1 88 ? -9.145 -14.324 6.890 1.00 91.00 88 VAL A CA 1
ATOM 716 C C . VAL A 1 88 ? -9.028 -15.563 5.995 1.00 91.00 88 VAL A C 1
ATOM 718 O O . VAL A 1 88 ? -8.217 -16.438 6.290 1.00 91.00 88 VAL A O 1
ATOM 721 N N . ILE A 1 89 ? -9.790 -15.648 4.897 1.00 90.88 89 ILE A N 1
ATOM 722 C CA . ILE A 1 89 ? -9.743 -16.775 3.954 1.00 90.88 89 ILE A CA 1
ATOM 723 C C . ILE A 1 89 ? -9.308 -16.279 2.572 1.00 90.88 89 ILE A C 1
ATOM 725 O O . ILE A 1 89 ? -10.102 -15.697 1.832 1.00 90.88 89 ILE A O 1
ATOM 729 N N . LYS A 1 90 ? -8.062 -16.589 2.192 1.00 88.56 90 LYS A N 1
ATOM 730 C CA . LYS A 1 90 ? -7.440 -16.202 0.913 1.00 88.56 90 LYS A CA 1
ATOM 731 C C . LYS A 1 90 ? -8.316 -16.510 -0.300 1.00 88.56 90 LYS A C 1
ATOM 733 O O . LYS A 1 90 ? -8.557 -15.621 -1.111 1.00 88.56 90 LYS A O 1
ATOM 738 N N . GLY A 1 91 ? -8.829 -17.735 -0.418 1.00 87.06 91 GLY A N 1
ATOM 739 C CA . GLY A 1 91 ? -9.588 -18.126 -1.612 1.00 87.06 91 GLY A CA 1
ATOM 740 C C . GLY A 1 91 ? -10.936 -17.412 -1.758 1.00 87.06 91 GLY A C 1
ATOM 741 O O . GLY A 1 91 ? -11.374 -17.177 -2.879 1.00 87.06 91 GLY A O 1
ATOM 742 N N . ILE A 1 92 ? -11.577 -17.012 -0.651 1.00 88.12 92 ILE A N 1
ATOM 743 C CA . ILE A 1 92 ? -12.811 -16.210 -0.714 1.00 88.12 92 ILE A CA 1
ATOM 744 C C . ILE A 1 92 ? -12.463 -14.740 -0.966 1.00 88.12 92 ILE A C 1
ATOM 746 O O . ILE A 1 92 ? -13.133 -14.086 -1.763 1.00 88.12 92 ILE A O 1
ATOM 750 N N . ASN A 1 93 ? -11.390 -14.229 -0.351 1.00 88.56 93 ASN A N 1
ATOM 751 C CA . ASN A 1 93 ? -10.879 -12.887 -0.630 1.00 88.56 93 ASN A CA 1
ATOM 752 C C . ASN A 1 93 ? -10.579 -12.687 -2.125 1.00 88.56 93 ASN A C 1
ATOM 754 O O . ASN A 1 93 ? -10.925 -11.648 -2.682 1.00 88.56 93 ASN A O 1
ATOM 758 N N . ALA A 1 94 ? -10.019 -13.704 -2.787 1.00 86.56 94 ALA A N 1
ATOM 759 C CA . ALA A 1 94 ? -9.698 -13.680 -4.213 1.00 86.56 94 ALA A CA 1
ATOM 760 C C . ALA A 1 94 ? -10.919 -13.410 -5.116 1.00 86.56 94 ALA A C 1
ATOM 762 O O . ALA A 1 94 ? -10.765 -12.874 -6.208 1.00 86.56 94 ALA A O 1
ATOM 763 N N . VAL A 1 95 ? -12.149 -13.691 -4.667 1.00 87.12 95 VAL A N 1
ATOM 764 C CA . VAL A 1 95 ? -13.369 -13.365 -5.431 1.00 87.12 95 VAL A CA 1
ATOM 765 C C . VAL A 1 95 ? -13.493 -11.855 -5.662 1.00 87.12 95 VAL A C 1
ATOM 767 O O . VAL A 1 95 ? -13.865 -11.428 -6.754 1.00 87.12 95 VAL A O 1
ATOM 770 N N . PHE A 1 96 ? -13.125 -11.034 -4.672 1.00 84.19 96 PHE A N 1
ATOM 771 C CA . PHE A 1 96 ? -13.156 -9.570 -4.791 1.00 84.19 96 PHE A CA 1
ATOM 772 C C . PHE A 1 96 ? -12.099 -9.022 -5.749 1.00 84.19 96 PHE A C 1
ATOM 774 O O . PHE A 1 96 ? -12.203 -7.875 -6.183 1.00 84.19 96 PHE A O 1
ATOM 781 N N . THR A 1 97 ? -11.098 -9.832 -6.083 1.00 77.38 97 THR A N 1
ATOM 782 C CA . THR A 1 97 ? -10.054 -9.502 -7.050 1.00 77.38 97 THR A CA 1
ATOM 783 C C . THR A 1 97 ? -10.179 -10.320 -8.336 1.00 77.38 97 THR A C 1
ATOM 785 O O . THR A 1 97 ? -9.248 -10.330 -9.128 1.00 77.38 97 THR A O 1
ATOM 788 N N . LEU A 1 98 ? -11.321 -10.985 -8.575 1.00 84.12 98 LEU A N 1
ATOM 789 C CA . LEU A 1 98 ? -11.557 -11.849 -9.744 1.00 84.12 98 LEU A CA 1
ATOM 790 C C . LEU A 1 98 ? -10.474 -12.928 -9.932 1.00 84.12 98 LEU A C 1
ATOM 792 O O . LEU A 1 98 ? -10.106 -13.267 -11.053 1.00 84.12 98 LEU A O 1
ATOM 796 N N . PHE A 1 99 ? -9.986 -13.476 -8.819 1.00 81.69 99 PHE A N 1
ATOM 797 C CA . PHE A 1 99 ? -8.942 -14.498 -8.750 1.00 81.69 99 PHE A CA 1
ATOM 798 C C . PHE A 1 99 ? -7.591 -14.069 -9.329 1.00 81.69 99 PHE A C 1
ATOM 800 O O . PHE A 1 99 ? -6.821 -14.913 -9.788 1.00 81.69 99 PHE A O 1
ATOM 807 N N . THR A 1 100 ? -7.272 -12.774 -9.277 1.00 73.62 100 THR A N 1
ATOM 808 C CA . THR A 1 100 ? -5.896 -12.331 -9.516 1.00 73.62 100 THR A CA 1
ATOM 809 C C . THR A 1 100 ? -4.957 -12.864 -8.433 1.00 73.62 100 THR A C 1
ATOM 811 O O . THR A 1 100 ? -5.356 -13.157 -7.303 1.00 73.62 100 THR A O 1
ATOM 814 N N . ASP A 1 101 ? -3.683 -12.984 -8.790 1.00 65.50 101 ASP A N 1
ATOM 815 C CA . ASP A 1 101 ? -2.582 -13.376 -7.907 1.00 65.50 101 ASP A CA 1
ATOM 816 C C . ASP A 1 101 ? -2.295 -12.341 -6.804 1.00 65.50 101 ASP A C 1
ATOM 818 O O . ASP A 1 101 ? -1.700 -12.666 -5.772 1.00 65.50 101 ASP A O 1
ATOM 822 N N . LYS A 1 102 ? -2.743 -11.094 -6.993 1.00 68.19 102 LYS A N 1
ATOM 823 C CA . LYS A 1 102 ? -2.564 -10.007 -6.031 1.00 68.19 102 LYS A CA 1
ATOM 824 C C . LYS A 1 102 ? -3.524 -10.116 -4.848 1.00 68.19 102 LYS A C 1
ATOM 826 O O . LYS A 1 102 ? -4.748 -10.157 -4.972 1.00 68.19 102 LYS A O 1
ATOM 831 N N . VAL A 1 103 ? -2.934 -10.067 -3.659 1.00 70.62 103 VAL A N 1
ATOM 832 C CA . VAL A 1 103 ? -3.621 -10.127 -2.369 1.00 70.62 103 VAL A CA 1
ATOM 833 C C . VAL A 1 103 ? -4.106 -8.732 -1.987 1.00 70.62 103 VAL A C 1
ATOM 835 O O . VAL A 1 103 ? -3.493 -8.059 -1.179 1.00 70.62 103 VAL A O 1
ATOM 838 N N . TYR A 1 104 ? -5.216 -8.270 -2.562 1.00 75.31 104 TYR A N 1
ATOM 839 C CA . TYR A 1 104 ? -5.693 -6.899 -2.340 1.00 75.31 104 TYR A CA 1
ATOM 840 C C . TYR A 1 104 ? -6.925 -6.834 -1.426 1.00 75.31 104 TYR A C 1
ATOM 842 O O . TYR A 1 104 ? -7.860 -7.618 -1.584 1.00 75.31 104 TYR A O 1
ATOM 850 N 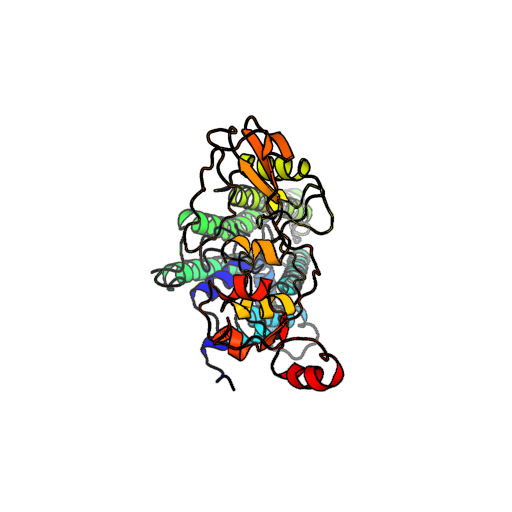N . HIS A 1 105 ? -6.974 -5.852 -0.516 1.00 85.06 105 HIS A N 1
ATOM 851 C CA . HIS A 1 105 ? -8.100 -5.662 0.416 1.00 85.06 105 HIS A CA 1
ATOM 852 C C . HIS A 1 105 ? -8.847 -4.335 0.211 1.00 85.06 105 HIS A C 1
ATOM 854 O O . HIS A 1 105 ? -9.439 -3.788 1.135 1.00 85.06 105 HIS A O 1
ATOM 860 N N . ARG A 1 106 ? -8.893 -3.821 -1.027 1.00 84.38 106 ARG A N 1
ATOM 861 C CA . ARG A 1 106 ? -9.605 -2.571 -1.391 1.00 84.38 106 ARG A CA 1
ATOM 862 C C . ARG A 1 106 ? -11.030 -2.540 -0.853 1.00 84.38 106 ARG A C 1
ATOM 864 O O . ARG A 1 106 ? -11.475 -1.516 -0.355 1.00 84.38 106 ARG A O 1
ATOM 871 N N . TRP A 1 107 ? -11.719 -3.675 -0.915 1.00 89.62 107 TRP A N 1
ATOM 872 C CA . TRP A 1 107 ? -13.096 -3.854 -0.466 1.00 89.62 107 TRP A CA 1
ATOM 873 C C . TRP A 1 107 ? -13.291 -3.662 1.052 1.00 89.62 107 TRP A C 1
ATOM 875 O O . TRP A 1 107 ? -14.431 -3.514 1.499 1.00 89.62 107 TRP A O 1
ATOM 885 N N . TRP A 1 108 ? -12.218 -3.584 1.854 1.00 92.25 108 TRP A N 1
ATOM 886 C CA . TRP A 1 108 ? -12.287 -3.286 3.290 1.00 92.25 108 TRP A CA 1
ATOM 887 C C . TRP A 1 108 ? -12.915 -1.936 3.611 1.00 92.25 108 TRP A C 1
ATOM 889 O O . TRP A 1 108 ? -13.366 -1.761 4.741 1.00 92.25 108 TRP A O 1
ATOM 899 N N . PHE A 1 109 ? -13.054 -1.021 2.644 1.00 91.38 109 PHE A N 1
ATOM 900 C CA . PHE A 1 109 ? -13.884 0.170 2.843 1.00 91.38 109 PHE A CA 1
ATOM 901 C C . PHE A 1 109 ? -15.300 -0.210 3.323 1.00 91.38 109 PHE A C 1
ATOM 903 O O . PHE A 1 109 ? -15.838 0.442 4.214 1.00 91.38 109 PHE A O 1
ATOM 910 N N . MET A 1 110 ? -15.878 -1.311 2.817 1.00 93.88 110 MET A N 1
ATOM 911 C CA . MET A 1 110 ? -17.184 -1.807 3.265 1.00 93.88 110 MET A CA 1
ATOM 912 C C . MET A 1 110 ? -17.137 -2.254 4.726 1.00 93.88 110 MET A C 1
ATOM 914 O O . MET A 1 110 ? -18.020 -1.902 5.507 1.00 93.88 110 MET A O 1
ATOM 918 N N . LEU A 1 111 ? -16.090 -2.987 5.117 1.00 94.50 111 LEU A N 1
ATOM 919 C CA . LEU A 1 111 ? -15.897 -3.426 6.498 1.00 94.50 111 LEU A CA 1
ATOM 920 C C . LEU A 1 111 ? -15.751 -2.224 7.439 1.00 94.50 111 LEU A C 1
ATOM 922 O O . LEU A 1 111 ? -16.438 -2.172 8.455 1.00 94.50 111 LEU A O 1
ATOM 926 N N . VAL A 1 112 ? -14.935 -1.230 7.078 1.00 95.25 112 VAL A N 1
ATOM 927 C CA . VAL A 1 112 ? -14.760 0.015 7.846 1.00 95.25 112 VAL A CA 1
ATOM 928 C C . VAL A 1 112 ? -16.091 0.734 8.049 1.00 95.25 112 VAL A C 1
ATOM 930 O O . VAL A 1 112 ? -16.416 1.092 9.180 1.00 95.25 112 VAL A O 1
ATOM 933 N N . LEU A 1 113 ? -16.891 0.899 6.992 1.00 95.94 113 LEU A N 1
ATOM 934 C CA . LEU A 1 113 ? -18.205 1.544 7.082 1.00 95.94 113 LEU A CA 1
ATOM 935 C C . LEU A 1 113 ? -19.151 0.786 8.022 1.00 95.94 113 LEU A C 1
ATOM 937 O O . LEU A 1 113 ? -19.843 1.402 8.833 1.00 95.94 113 LEU A O 1
ATOM 941 N N . MET A 1 114 ? -19.163 -0.549 7.959 1.00 97.06 114 MET A N 1
ATOM 942 C CA . MET A 1 114 ? -20.000 -1.364 8.844 1.00 97.06 114 MET A CA 1
ATOM 943 C C . MET A 1 114 ? -19.526 -1.319 10.299 1.00 97.06 114 MET A C 1
ATOM 945 O O . MET A 1 114 ? -20.351 -1.257 11.211 1.00 97.06 114 MET A O 1
ATOM 949 N N . MET A 1 115 ? -18.213 -1.300 10.535 1.00 96.31 115 MET A N 1
ATOM 950 C CA . MET A 1 115 ? -17.645 -1.117 11.871 1.00 96.31 115 MET A CA 1
ATOM 951 C C . MET A 1 115 ? -17.966 0.265 12.443 1.00 96.31 115 MET A C 1
ATOM 953 O O . MET A 1 115 ? -18.342 0.365 13.609 1.00 96.31 115 MET A O 1
ATOM 957 N N . ALA A 1 116 ? -17.883 1.320 11.628 1.00 95.81 116 ALA A N 1
ATOM 958 C CA . ALA A 1 116 ? -18.259 2.671 12.033 1.00 95.81 116 ALA A CA 1
ATOM 959 C C . ALA A 1 116 ? -19.747 2.739 12.416 1.00 95.81 116 ALA A C 1
ATOM 961 O O . ALA A 1 116 ? -20.080 3.234 13.492 1.00 95.81 116 ALA A O 1
ATOM 962 N N . LEU A 1 117 ? -20.632 2.151 11.601 1.00 96.00 117 LEU A N 1
ATOM 963 C CA . LEU A 1 117 ? -22.066 2.070 11.892 1.00 96.00 117 LEU A CA 1
ATOM 964 C C . LEU A 1 117 ? -22.357 1.283 13.180 1.00 96.00 117 LEU A C 1
ATOM 966 O O . LEU A 1 117 ? -23.163 1.718 14.005 1.00 96.00 117 LEU A O 1
ATOM 970 N N . ALA A 1 118 ? -21.691 0.142 13.381 1.00 95.06 118 ALA A N 1
ATOM 971 C CA . ALA A 1 118 ? -21.792 -0.630 14.618 1.00 95.06 118 ALA A CA 1
ATOM 972 C C . ALA A 1 118 ? -21.324 0.189 15.833 1.00 95.06 118 ALA A C 1
ATOM 974 O O . ALA A 1 118 ? -21.974 0.169 16.879 1.00 95.06 118 ALA A O 1
ATOM 975 N N . GLY A 1 119 ? -20.240 0.955 15.676 1.00 94.62 119 GLY A N 1
ATOM 976 C CA . GLY A 1 119 ? -19.740 1.887 16.681 1.00 94.62 119 GLY A CA 1
ATOM 977 C C . GLY A 1 119 ? -20.756 2.969 17.047 1.00 94.62 119 GLY A C 1
ATOM 978 O O . GLY A 1 119 ? -21.026 3.156 18.231 1.00 94.62 119 GLY A O 1
ATOM 979 N N . CYS A 1 120 ? -21.376 3.622 16.060 1.00 93.00 120 CYS A N 1
ATOM 980 C CA . CYS A 1 120 ? -22.426 4.622 16.285 1.00 93.00 120 CYS A C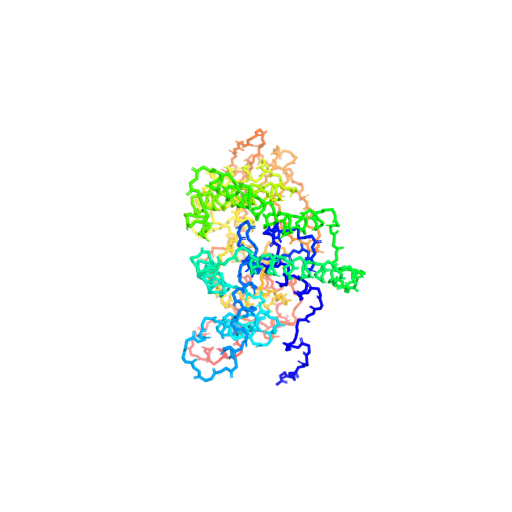A 1
ATOM 981 C C . CYS A 1 120 ? -23.606 4.047 17.081 1.00 93.00 120 CYS A C 1
ATOM 983 O O . CYS A 1 120 ? -23.981 4.621 18.101 1.00 93.00 120 CYS A O 1
ATOM 985 N N . LYS A 1 121 ? -24.119 2.869 16.697 1.00 91.75 121 LYS A N 1
ATOM 986 C CA . LYS A 1 121 ? -25.209 2.200 17.431 1.00 91.75 121 LYS A CA 1
ATOM 987 C C . LYS A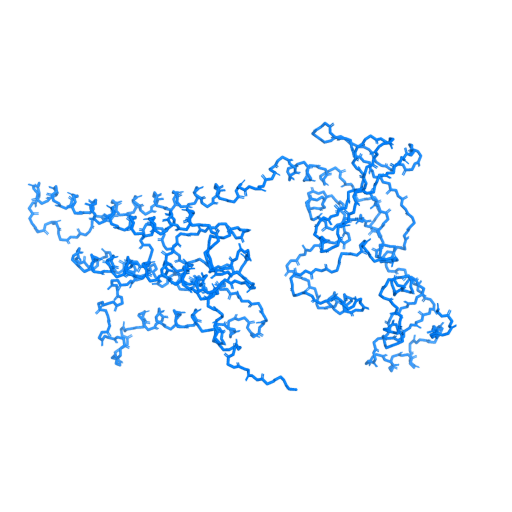 1 121 ? -24.845 1.899 18.883 1.00 91.75 121 LYS A C 1
ATOM 989 O O . LYS A 1 121 ? -25.662 2.084 19.779 1.00 91.75 121 LYS A O 1
ATOM 994 N N . VAL A 1 122 ? -23.612 1.450 19.133 1.00 92.06 122 VAL A N 1
ATOM 995 C CA . VAL A 1 122 ? -23.123 1.231 20.502 1.00 92.06 122 VAL A CA 1
ATOM 996 C C . VAL A 1 122 ? -23.070 2.548 21.271 1.00 92.06 122 VAL A C 1
ATOM 998 O O . VAL A 1 122 ? -23.494 2.595 22.419 1.00 92.06 122 VAL A O 1
ATOM 1001 N N . LEU A 1 123 ? -22.589 3.629 20.661 1.00 91.19 123 LEU A N 1
ATOM 1002 C CA . LEU A 1 123 ? -22.494 4.921 21.340 1.00 91.19 123 LEU A CA 1
ATOM 1003 C C . LEU A 1 123 ? -23.863 5.541 21.676 1.00 91.19 123 LEU A C 1
ATOM 1005 O O . LEU A 1 123 ? -23.969 6.249 22.678 1.00 91.19 123 LEU A O 1
ATOM 1009 N N . GLU A 1 124 ? -24.892 5.272 20.872 1.00 87.88 124 GLU A N 1
ATOM 1010 C CA . GLU A 1 124 ? -26.258 5.772 21.081 1.00 87.88 124 GLU A CA 1
ATOM 1011 C C . GLU A 1 124 ? -27.058 4.939 22.093 1.00 87.88 124 GLU A C 1
ATOM 1013 O O . GLU A 1 124 ? -27.777 5.494 22.925 1.00 87.88 124 GLU A O 1
ATOM 1018 N N . GLU A 1 125 ? -26.935 3.610 22.040 1.00 83.12 125 GLU A N 1
ATOM 1019 C CA . GLU A 1 125 ? -27.821 2.695 22.771 1.00 83.12 125 GLU A CA 1
ATOM 1020 C C . GLU A 1 125 ? -27.194 2.097 24.044 1.00 83.12 125 GLU A C 1
ATOM 1022 O O . GLU A 1 125 ? -27.920 1.659 24.943 1.00 83.12 125 GLU A O 1
ATOM 1027 N N . GLU A 1 126 ? -25.859 2.014 24.139 1.00 73.75 126 GLU A N 1
ATOM 1028 C CA . GLU A 1 126 ? -25.207 1.163 25.140 1.00 73.75 126 GLU A CA 1
ATOM 1029 C C . GLU A 1 126 ? -24.796 1.849 26.439 1.00 73.75 126 GLU A C 1
ATOM 1031 O O . GLU A 1 126 ? -24.457 3.028 26.534 1.00 73.75 126 GLU A O 1
ATOM 1036 N N . LYS A 1 127 ? -24.743 1.012 27.479 1.00 72.44 127 LYS A N 1
ATOM 1037 C CA . LYS A 1 127 ? -24.194 1.372 28.785 1.00 72.44 127 LYS A CA 1
ATOM 1038 C C . LYS A 1 127 ? -22.700 1.058 28.826 1.00 72.44 127 LYS A C 1
ATOM 1040 O O . LYS A 1 127 ? -22.254 0.013 28.360 1.00 72.44 127 LYS A O 1
ATOM 1045 N N . GLU A 1 128 ? -21.948 1.886 29.547 1.00 74.69 128 GLU A N 1
ATOM 1046 C CA . GLU A 1 128 ? -20.494 1.760 29.767 1.00 74.69 128 GLU A CA 1
ATOM 1047 C C . GLU A 1 128 ? -20.013 0.327 30.080 1.00 74.69 128 GLU A C 1
ATOM 1049 O O . GLU A 1 128 ? -19.006 -0.124 29.543 1.00 74.69 128 GLU A O 1
ATOM 1054 N N . LYS A 1 129 ? -20.752 -0.445 30.894 1.00 77.62 129 LYS A N 1
ATOM 1055 C CA . LYS A 1 129 ? -20.357 -1.822 31.252 1.00 77.62 129 LYS A CA 1
ATOM 1056 C C . LYS A 1 129 ? -20.255 -2.766 30.045 1.00 77.62 129 LYS A C 1
ATOM 1058 O O . LYS A 1 129 ? -19.433 -3.679 30.074 1.00 77.62 129 LYS A O 1
ATOM 1063 N N . ALA A 1 130 ? -21.093 -2.597 29.022 1.00 85.94 130 ALA A N 1
ATOM 1064 C CA . ALA A 1 130 ? -21.028 -3.411 27.806 1.00 85.94 130 ALA A CA 1
ATOM 1065 C C . ALA A 1 130 ? -19.809 -3.033 26.951 1.00 85.94 130 ALA A C 1
ATOM 1067 O O . ALA A 1 130 ? -19.142 -3.898 26.382 1.00 85.94 130 ALA A O 1
ATOM 1068 N N . ILE A 1 131 ? -19.467 -1.747 26.943 1.00 90.19 131 ILE A N 1
ATOM 1069 C CA . ILE A 1 131 ? -18.309 -1.199 26.237 1.00 90.19 131 ILE A CA 1
ATOM 1070 C C . ILE A 1 131 ? -17.006 -1.727 26.842 1.00 90.19 131 ILE A C 1
ATOM 1072 O O . ILE A 1 131 ? -16.154 -2.226 26.113 1.00 90.19 131 ILE A O 1
ATOM 1076 N N . CYS A 1 132 ? -16.888 -1.759 28.175 1.00 90.62 132 CYS A N 1
ATOM 1077 C CA . CYS A 1 132 ? -15.710 -2.327 28.841 1.00 90.62 132 CYS A CA 1
ATOM 1078 C C . CYS A 1 132 ? -15.444 -3.791 28.451 1.00 90.62 132 CYS A C 1
ATOM 1080 O O . CYS A 1 132 ? -14.288 -4.197 28.358 1.00 90.62 132 CYS A O 1
ATOM 1082 N N . LYS A 1 133 ? -16.493 -4.585 28.183 1.00 91.50 133 LYS A N 1
ATOM 1083 C CA . LYS A 1 133 ? -16.332 -5.972 27.711 1.00 91.50 133 LYS A CA 1
ATOM 1084 C C . LYS A 1 133 ? -15.737 -6.038 26.304 1.00 91.50 133 LYS A C 1
ATOM 1086 O O . LYS A 1 133 ? -14.894 -6.894 26.060 1.00 91.50 133 LYS A O 1
ATOM 1091 N N . GLY A 1 134 ? -16.151 -5.150 25.397 1.00 94.88 134 GLY A N 1
ATOM 1092 C CA . GLY A 1 134 ? -15.569 -5.075 24.053 1.00 94.88 134 GLY A CA 1
ATOM 1093 C C . GLY A 1 134 ? -14.141 -4.541 24.065 1.00 94.88 134 GLY A C 1
ATOM 1094 O O . GLY A 1 134 ? -13.297 -5.078 23.361 1.00 94.88 134 GLY A O 1
ATOM 1095 N N . ILE A 1 135 ? -13.828 -3.569 24.930 1.00 96.31 135 ILE A N 1
ATOM 1096 C CA . ILE A 1 135 ? -12.448 -3.099 25.141 1.00 96.31 135 ILE A CA 1
ATOM 1097 C C . ILE A 1 135 ? -11.557 -4.240 25.642 1.00 96.31 135 ILE A C 1
ATOM 1099 O O . ILE A 1 135 ? -10.478 -4.457 25.097 1.00 96.31 135 ILE A O 1
ATOM 1103 N N . PHE A 1 136 ? -12.021 -5.006 26.634 1.00 96.31 136 PHE A N 1
ATOM 1104 C CA . PHE A 1 136 ? -11.288 -6.170 27.132 1.00 96.31 136 PHE A CA 1
ATOM 1105 C C . PHE A 1 136 ? -11.093 -7.234 26.043 1.00 96.31 136 PHE A C 1
ATOM 1107 O O . PHE A 1 136 ? -9.990 -7.743 25.866 1.00 96.31 136 PHE A O 1
ATOM 1114 N N . GLY A 1 137 ? -12.142 -7.535 25.274 1.00 96.19 137 GLY A N 1
ATOM 1115 C CA . GLY A 1 137 ? -12.046 -8.466 24.151 1.00 96.19 137 GLY A CA 1
ATOM 1116 C C . GLY A 1 137 ? -11.072 -7.990 23.066 1.00 96.19 137 GLY A C 1
ATOM 1117 O O . GLY A 1 137 ? -10.289 -8.789 22.568 1.00 96.19 137 GLY A O 1
ATOM 1118 N N . ASN A 1 138 ? -11.049 -6.691 22.756 1.00 97.06 138 ASN A N 1
ATOM 1119 C CA . ASN A 1 138 ? -10.095 -6.099 21.817 1.00 97.06 138 ASN A CA 1
ATOM 1120 C C . ASN A 1 138 ? -8.653 -6.236 22.321 1.00 97.06 138 ASN A C 1
ATOM 1122 O O . ASN A 1 138 ? -7.777 -6.641 21.563 1.00 97.06 138 ASN A O 1
ATOM 1126 N N . ALA A 1 139 ? -8.411 -5.974 23.609 1.00 97.62 139 ALA A N 1
ATOM 1127 C CA . ALA A 1 139 ? -7.099 -6.176 24.217 1.00 97.62 139 ALA A CA 1
ATOM 1128 C C . ALA A 1 139 ? -6.655 -7.648 24.161 1.00 97.62 139 ALA A C 1
ATOM 1130 O O . ALA A 1 139 ? -5.493 -7.924 23.874 1.00 97.62 139 ALA A O 1
ATOM 1131 N N . LEU A 1 140 ? -7.581 -8.594 24.357 1.00 97.75 140 LEU A N 1
ATOM 1132 C CA . LEU A 1 140 ? -7.301 -10.021 24.195 1.00 97.75 140 LEU A CA 1
ATOM 1133 C C . LEU A 1 140 ? -6.963 -10.378 22.739 1.00 97.75 140 LEU A C 1
ATOM 1135 O O . LEU A 1 140 ? -6.009 -11.113 22.505 1.00 97.75 140 LEU A O 1
ATOM 1139 N N . CYS A 1 141 ? -7.688 -9.837 21.756 1.00 97.56 141 CYS A N 1
ATOM 1140 C CA . CYS A 1 141 ? -7.361 -10.024 20.339 1.00 97.56 141 CYS A CA 1
ATOM 1141 C C . CYS A 1 141 ? -5.968 -9.476 19.994 1.00 97.56 141 CYS A C 1
ATOM 1143 O O . CYS A 1 141 ? -5.217 -10.141 19.287 1.00 97.56 141 CYS A O 1
ATOM 1145 N N . ILE A 1 142 ? -5.595 -8.305 20.523 1.00 97.88 142 ILE A N 1
ATOM 1146 C CA . ILE A 1 142 ? -4.257 -7.722 20.334 1.00 97.88 142 ILE A CA 1
ATOM 1147 C C . ILE A 1 142 ? -3.178 -8.577 21.011 1.00 97.88 142 ILE A C 1
ATOM 1149 O O . ILE A 1 142 ? -2.113 -8.779 20.434 1.00 97.88 142 ILE A O 1
ATOM 1153 N N . LEU A 1 143 ? -3.448 -9.135 22.194 1.00 97.31 143 LEU A N 1
ATOM 1154 C CA . LEU A 1 143 ? -2.531 -10.072 22.846 1.00 97.31 143 LEU A CA 1
ATOM 1155 C C . LEU A 1 143 ? -2.317 -11.331 21.993 1.00 97.31 143 LEU A C 1
ATOM 1157 O O . LEU A 1 143 ? -1.180 -11.753 21.799 1.00 97.31 143 LEU A O 1
ATOM 1161 N N . MET A 1 144 ? -3.392 -11.901 21.442 1.00 96.94 144 MET A N 1
ATOM 1162 C CA . MET A 1 144 ? -3.305 -13.047 20.531 1.00 96.94 144 MET A CA 1
ATOM 1163 C C . MET A 1 144 ? -2.530 -12.701 19.256 1.00 96.94 144 MET A C 1
ATOM 1165 O O . MET A 1 144 ? -1.714 -13.503 18.809 1.00 96.94 144 MET A O 1
ATOM 1169 N N . LEU A 1 145 ? -2.729 -11.498 18.705 1.00 97.00 145 LEU A N 1
ATOM 1170 C CA . LEU A 1 145 ? -1.951 -10.997 17.574 1.00 97.00 145 LEU A CA 1
ATOM 1171 C C . LEU A 1 145 ? -0.460 -10.910 17.927 1.00 97.00 145 LEU A C 1
ATOM 1173 O O . LEU A 1 145 ? 0.373 -11.380 17.156 1.00 97.00 145 LEU A O 1
ATOM 1177 N N . LEU A 1 146 ? -0.120 -10.370 19.100 1.00 96.75 146 LEU A N 1
ATOM 1178 C CA . LEU A 1 146 ? 1.264 -10.256 19.554 1.00 96.75 146 LEU A CA 1
ATOM 1179 C C . LEU A 1 146 ? 1.935 -11.624 19.687 1.00 96.75 146 LEU A C 1
ATOM 1181 O O . LEU A 1 146 ? 3.044 -11.812 19.190 1.00 96.75 146 LEU A O 1
ATOM 1185 N N . LEU A 1 147 ? 1.242 -12.588 20.294 1.00 95.62 147 LEU A N 1
ATOM 1186 C CA . LEU A 1 147 ? 1.719 -13.967 20.388 1.00 95.62 147 LEU A CA 1
ATOM 1187 C C . LEU A 1 147 ? 1.892 -14.590 19.000 1.00 95.62 147 LEU A C 1
ATOM 1189 O O . LEU A 1 147 ? 2.918 -15.207 18.740 1.00 95.62 147 LEU A O 1
ATOM 1193 N N . SER A 1 148 ? 0.933 -14.393 18.090 1.00 94.75 148 SER A N 1
ATOM 1194 C CA . SER A 1 148 ? 1.025 -14.927 16.727 1.00 94.75 148 SER A CA 1
ATOM 1195 C C . SER A 1 148 ? 2.194 -14.333 15.936 1.00 94.75 148 SER A C 1
ATOM 1197 O O . SER A 1 148 ? 2.896 -15.074 15.262 1.00 94.75 148 SER A O 1
ATOM 1199 N N . ALA A 1 149 ? 2.468 -13.031 16.071 1.00 94.94 149 ALA A N 1
ATOM 1200 C CA . ALA A 1 149 ? 3.590 -12.379 15.399 1.00 94.94 149 ALA A CA 1
ATOM 1201 C C . ALA A 1 149 ? 4.948 -12.908 15.887 1.00 94.94 149 ALA A C 1
ATOM 1203 O O . ALA A 1 149 ? 5.884 -13.012 15.100 1.00 94.94 149 ALA A O 1
ATOM 1204 N N . TYR A 1 150 ? 5.047 -13.251 17.174 1.00 93.88 150 TYR A N 1
ATOM 1205 C CA . TYR A 1 150 ? 6.264 -13.804 17.765 1.00 93.88 150 TYR A CA 1
ATOM 1206 C C . TYR A 1 150 ? 6.457 -15.298 17.460 1.00 93.88 150 TYR A C 1
ATOM 1208 O O . TYR A 1 150 ? 7.579 -15.730 17.218 1.00 93.88 150 TYR A O 1
ATOM 1216 N N . LEU A 1 151 ? 5.377 -16.088 17.489 1.00 93.56 151 LEU A N 1
ATOM 1217 C CA . LEU A 1 151 ? 5.434 -17.549 17.362 1.00 93.56 151 LEU A CA 1
ATOM 1218 C C . LEU A 1 151 ? 5.424 -18.047 15.916 1.00 93.56 151 LEU A C 1
ATOM 1220 O O . LEU A 1 151 ? 5.930 -19.135 15.649 1.00 93.56 151 LEU A O 1
ATOM 1224 N N . PHE A 1 152 ? 4.786 -17.321 14.998 1.00 93.56 152 PHE A N 1
ATOM 1225 C CA . PHE A 1 152 ? 4.680 -17.762 13.612 1.00 93.56 152 PHE A CA 1
ATOM 1226 C C . PHE A 1 152 ? 5.926 -17.395 12.812 1.00 93.56 152 PHE A C 1
ATOM 1228 O O . PHE A 1 152 ? 6.449 -16.297 13.003 1.00 93.56 152 PHE A O 1
ATOM 1235 N N . PRO A 1 153 ? 6.363 -18.268 11.884 1.00 91.19 153 PRO A N 1
ATOM 1236 C CA . PRO A 1 153 ? 7.467 -17.955 10.989 1.00 91.19 153 PRO A CA 1
ATOM 1237 C C . PRO A 1 153 ? 7.099 -16.766 10.100 1.00 91.19 153 PRO A C 1
ATOM 1239 O O . PRO A 1 153 ? 5.925 -16.575 9.750 1.00 91.19 153 PRO A O 1
ATOM 1242 N N . GLY A 1 154 ? 8.108 -15.961 9.779 1.00 89.12 154 GLY A N 1
ATOM 1243 C CA . GLY A 1 154 ? 7.977 -14.833 8.867 1.00 89.12 154 GLY A CA 1
ATOM 1244 C C . GLY A 1 154 ? 8.052 -15.271 7.408 1.00 89.12 154 GLY A C 1
ATOM 1245 O O . GLY A 1 154 ? 8.115 -16.457 7.093 1.00 89.12 154 GLY A O 1
ATOM 1246 N N . GLU A 1 155 ? 8.030 -14.295 6.509 1.00 86.31 155 GLU A N 1
ATOM 1247 C CA . GLU A 1 155 ? 8.261 -14.518 5.082 1.00 86.31 155 GLU A CA 1
ATOM 1248 C C . GLU A 1 155 ? 9.686 -15.040 4.811 1.00 86.31 155 GLU A C 1
ATOM 1250 O O . GLU A 1 155 ? 10.658 -14.571 5.413 1.00 86.31 155 GLU A O 1
ATOM 1255 N N . GLY A 1 156 ? 9.810 -16.013 3.904 1.00 85.12 156 GLY A N 1
ATOM 1256 C CA . GLY A 1 156 ? 11.086 -16.643 3.555 1.00 85.12 156 GLY A CA 1
ATOM 1257 C C . GLY A 1 156 ? 11.683 -17.460 4.705 1.00 85.12 156 GLY A C 1
ATOM 1258 O O . GLY A 1 156 ? 11.007 -18.284 5.315 1.00 85.12 156 GLY A O 1
ATOM 1259 N N . GLU A 1 157 ? 12.964 -17.233 5.000 1.00 80.69 157 GLU A N 1
ATOM 1260 C CA . GLU A 1 157 ? 13.699 -17.917 6.077 1.00 80.69 157 GLU A CA 1
ATOM 1261 C C . GLU A 1 157 ? 13.597 -17.195 7.437 1.00 80.69 157 GLU A C 1
ATOM 1263 O O . GLU A 1 157 ? 14.300 -17.530 8.392 1.00 80.69 157 GLU A O 1
ATOM 1268 N N . ALA A 1 158 ? 12.732 -16.180 7.555 1.00 83.19 158 ALA A N 1
ATOM 1269 C CA . ALA A 1 158 ? 12.607 -15.402 8.780 1.00 83.19 158 ALA A CA 1
ATOM 1270 C C . ALA A 1 158 ? 12.036 -16.241 9.939 1.00 83.19 158 ALA A C 1
ATOM 1272 O O . ALA A 1 158 ? 10.920 -16.762 9.879 1.00 83.19 158 ALA A O 1
ATOM 1273 N N . ALA A 1 159 ? 12.776 -16.294 11.051 1.00 85.06 159 ALA A N 1
ATOM 1274 C CA . ALA A 1 159 ? 12.414 -17.076 12.236 1.00 85.06 159 ALA A CA 1
ATOM 1275 C C . ALA A 1 159 ? 11.097 -16.638 12.903 1.00 85.06 159 ALA A C 1
ATOM 1277 O O . ALA A 1 159 ? 10.471 -17.429 13.603 1.00 85.06 159 ALA A O 1
ATOM 1278 N N . SER A 1 160 ? 10.674 -15.387 12.697 1.00 90.88 160 SER A N 1
ATOM 1279 C CA . SER A 1 160 ? 9.395 -14.882 13.192 1.00 90.88 160 SER A CA 1
ATOM 1280 C C . SER A 1 160 ? 8.771 -13.894 12.213 1.00 90.88 160 SER A C 1
ATOM 1282 O O . SER A 1 160 ? 9.482 -13.216 11.471 1.00 90.88 160 SER A O 1
ATOM 1284 N N . ALA A 1 161 ? 7.449 -13.757 12.267 1.00 93.25 161 ALA A N 1
ATOM 1285 C CA . ALA A 1 161 ? 6.702 -12.724 11.558 1.00 93.25 161 ALA A CA 1
ATOM 1286 C C . ALA A 1 161 ? 6.861 -11.330 12.198 1.00 93.25 161 ALA A C 1
ATOM 1288 O O . ALA A 1 161 ? 6.174 -10.395 11.790 1.00 93.25 161 ALA A O 1
ATOM 1289 N N . LEU A 1 162 ? 7.722 -11.171 13.208 1.00 94.25 162 LEU A N 1
ATOM 1290 C CA . LEU A 1 162 ? 8.012 -9.914 13.885 1.00 94.25 162 LEU A CA 1
ATOM 1291 C C . LEU A 1 162 ? 9.363 -9.358 13.423 1.00 94.25 162 LEU A C 1
ATOM 1293 O O . LEU A 1 162 ? 10.418 -9.845 13.819 1.00 94.25 162 LEU A O 1
ATOM 1297 N N . TYR A 1 163 ? 9.330 -8.281 12.644 1.00 92.31 163 TYR A N 1
ATOM 1298 C CA . TYR A 1 163 ? 10.539 -7.650 12.110 1.00 92.31 163 TYR A CA 1
ATOM 1299 C C . TYR A 1 163 ? 11.022 -6.495 12.987 1.00 92.31 163 TYR A C 1
ATOM 1301 O O . TYR A 1 163 ? 12.221 -6.267 13.129 1.00 92.31 163 TYR A O 1
ATOM 1309 N N . ARG A 1 164 ? 10.089 -5.745 13.595 1.00 91.88 164 ARG A N 1
ATOM 1310 C CA . ARG A 1 164 ? 10.400 -4.525 14.359 1.00 91.88 164 ARG A CA 1
ATOM 1311 C C . ARG A 1 164 ? 9.684 -4.503 15.702 1.00 91.88 164 ARG A C 1
ATOM 1313 O O . ARG A 1 164 ? 8.627 -3.874 15.826 1.00 91.88 164 ARG A O 1
ATOM 1320 N N . PRO A 1 165 ? 10.266 -5.136 16.734 1.00 93.19 165 PRO A N 1
ATOM 1321 C CA . PRO A 1 165 ? 9.585 -5.374 18.003 1.00 93.19 165 PRO A CA 1
ATOM 1322 C C . PRO A 1 165 ? 9.138 -4.086 18.695 1.00 93.19 165 PRO A C 1
ATOM 1324 O O . PRO A 1 165 ? 8.019 -4.019 19.194 1.00 93.19 165 PRO A O 1
ATOM 1327 N N . VAL A 1 166 ? 9.966 -3.035 18.678 1.00 92.88 166 VAL A N 1
ATOM 1328 C CA . VAL A 1 166 ? 9.648 -1.761 19.346 1.00 92.88 166 VAL A CA 1
ATOM 1329 C C . VAL A 1 166 ? 8.475 -1.046 18.667 1.00 92.88 166 VAL A C 1
ATOM 1331 O O . VAL A 1 166 ? 7.536 -0.636 19.349 1.00 92.88 166 VAL A O 1
ATOM 1334 N N . ARG A 1 167 ? 8.485 -0.933 17.327 1.00 92.19 167 ARG A N 1
ATOM 1335 C CA . ARG A 1 167 ? 7.383 -0.309 16.566 1.00 92.19 167 ARG A CA 1
ATOM 1336 C C . ARG A 1 167 ? 6.092 -1.107 16.749 1.00 92.19 167 ARG A C 1
ATOM 1338 O O . ARG A 1 167 ? 5.055 -0.522 17.045 1.00 92.19 167 ARG A O 1
ATOM 1345 N N . PHE A 1 168 ? 6.167 -2.430 16.634 1.00 95.31 168 PHE A N 1
ATOM 1346 C CA . PHE A 1 168 ? 5.005 -3.298 16.794 1.00 95.31 168 PHE A CA 1
ATOM 1347 C C . PHE A 1 168 ? 4.408 -3.209 18.208 1.00 95.31 168 PHE A C 1
ATOM 1349 O O . PHE A 1 168 ? 3.203 -3.016 18.362 1.00 95.31 168 PHE A O 1
ATOM 1356 N N . ALA A 1 169 ? 5.245 -3.256 19.251 1.00 95.62 169 ALA A N 1
ATOM 1357 C CA . ALA A 1 169 ? 4.806 -3.093 20.636 1.00 95.62 169 ALA A CA 1
ATOM 1358 C C . ALA A 1 169 ? 4.156 -1.722 20.879 1.00 95.62 169 ALA A C 1
ATOM 1360 O O . ALA A 1 169 ? 3.140 -1.633 21.570 1.00 95.62 169 ALA A O 1
ATOM 1361 N N . PHE A 1 170 ? 4.697 -0.660 20.276 1.00 94.81 170 PHE A N 1
ATOM 1362 C CA . PHE A 1 170 ? 4.117 0.678 20.345 1.00 94.81 170 PHE A CA 1
ATOM 1363 C C . PHE A 1 170 ? 2.726 0.748 19.689 1.00 94.81 170 PHE A C 1
ATOM 1365 O O . PHE A 1 170 ? 1.802 1.312 20.274 1.00 94.81 170 PHE A O 1
ATOM 1372 N N . LEU A 1 171 ? 2.531 0.115 18.527 1.00 95.12 171 LEU A N 1
ATOM 1373 C CA . LEU A 1 171 ? 1.222 0.026 17.866 1.00 95.12 171 LEU A CA 1
ATOM 1374 C C . LEU A 1 171 ? 0.211 -0.791 18.685 1.00 95.12 171 LEU A C 1
ATOM 1376 O O . LEU A 1 171 ? -0.933 -0.361 18.849 1.00 95.12 171 LEU A O 1
ATOM 1380 N N . CYS A 1 172 ? 0.636 -1.921 19.261 1.00 96.94 172 CYS A N 1
ATOM 1381 C CA . CYS A 1 172 ? -0.170 -2.706 20.202 1.00 96.94 172 CYS A CA 1
ATOM 1382 C C . CYS A 1 172 ? -0.585 -1.871 21.420 1.00 96.94 172 CYS A C 1
ATOM 1384 O O . CYS A 1 172 ? -1.751 -1.893 21.819 1.00 96.94 172 CYS A O 1
ATOM 1386 N N . MET A 1 173 ? 0.347 -1.093 21.980 1.00 95.94 173 MET A N 1
ATOM 1387 C CA . MET A 1 173 ? 0.075 -0.192 23.098 1.00 95.94 173 MET A CA 1
ATOM 1388 C C . MET A 1 173 ? -0.986 0.845 22.726 1.00 95.94 173 MET A C 1
ATOM 1390 O O . MET A 1 173 ? -1.939 1.002 23.482 1.00 95.94 173 MET A O 1
ATOM 1394 N N . ILE A 1 174 ? -0.907 1.476 21.548 1.00 95.44 174 ILE A N 1
ATOM 1395 C CA . ILE A 1 174 ? -1.943 2.412 21.078 1.00 95.44 174 ILE A CA 1
ATOM 1396 C C . ILE A 1 174 ? -3.299 1.708 20.931 1.00 95.44 174 ILE A C 1
ATOM 1398 O O . ILE A 1 174 ? -4.310 2.219 21.420 1.00 95.44 174 ILE A O 1
ATOM 1402 N N . GLY A 1 175 ? -3.329 0.529 20.299 1.00 95.62 175 GLY A N 1
ATOM 1403 C CA . GLY A 1 175 ? -4.555 -0.246 20.078 1.00 95.62 175 GLY A CA 1
ATOM 1404 C C . GLY A 1 175 ? -5.288 -0.639 21.369 1.00 95.62 175 GLY A C 1
ATOM 1405 O O . GLY A 1 175 ? -6.515 -0.751 21.368 1.00 95.62 175 GLY A O 1
ATOM 1406 N N . VAL A 1 176 ? -4.558 -0.799 22.479 1.00 97.00 176 VAL A N 1
ATOM 1407 C CA . VAL A 1 176 ? -5.111 -1.102 23.811 1.00 97.00 176 VAL A CA 1
ATOM 1408 C C . VAL A 1 176 ? -5.398 0.169 24.618 1.00 97.00 176 VAL A C 1
ATOM 1410 O O . VAL A 1 176 ? -6.484 0.319 25.181 1.00 97.00 176 VAL A O 1
ATOM 1413 N N . ALA A 1 177 ? -4.441 1.095 24.679 1.00 96.06 177 ALA A N 1
ATOM 1414 C CA . ALA A 1 177 ? -4.508 2.271 25.536 1.00 96.06 177 ALA A CA 1
ATOM 1415 C C . ALA A 1 177 ? -5.561 3.277 25.063 1.00 96.06 177 ALA A C 1
ATOM 1417 O O . ALA A 1 177 ? -6.256 3.848 25.901 1.00 96.06 177 ALA A O 1
ATOM 1418 N N . ALA A 1 178 ? -5.730 3.481 23.752 1.00 95.50 178 ALA A N 1
ATOM 1419 C CA . ALA A 1 178 ? -6.649 4.498 23.241 1.00 95.50 178 ALA A CA 1
ATOM 1420 C C . ALA A 1 178 ? -8.123 4.246 23.649 1.00 95.50 178 ALA A C 1
ATOM 1422 O O . ALA A 1 178 ? -8.721 5.149 24.250 1.00 95.50 178 ALA A O 1
ATOM 1423 N N . PRO A 1 179 ? -8.699 3.033 23.479 1.00 96.06 179 PRO A N 1
ATOM 1424 C CA . PRO A 1 179 ? -10.041 2.740 23.984 1.00 96.06 179 PRO A CA 1
ATOM 1425 C C . PRO A 1 179 ? -10.142 2.815 25.515 1.00 96.06 179 PRO A C 1
ATOM 1427 O O . PRO A 1 179 ? -11.156 3.268 26.048 1.00 96.06 179 PRO A O 1
ATOM 1430 N N . MET A 1 180 ? -9.098 2.393 26.242 1.00 95.44 180 MET A N 1
ATOM 1431 C CA . MET A 1 180 ? -9.079 2.418 27.711 1.00 95.44 180 MET A CA 1
ATOM 1432 C C . MET A 1 180 ? -9.075 3.843 28.272 1.00 95.44 180 MET A C 1
ATOM 1434 O O . MET A 1 180 ? -9.848 4.149 29.182 1.00 95.44 180 MET A O 1
ATOM 1438 N N . VAL A 1 181 ? -8.232 4.721 27.723 1.00 95.12 181 VAL A N 1
ATOM 1439 C CA . VAL A 1 181 ? -8.160 6.136 28.106 1.00 95.12 181 VAL A CA 1
ATOM 1440 C C . VAL A 1 181 ? -9.486 6.822 27.803 1.00 95.12 181 VAL A C 1
ATOM 1442 O O . VAL A 1 181 ? -10.018 7.522 28.662 1.00 95.12 181 VAL A O 1
ATOM 1445 N N . TRP A 1 182 ? -10.077 6.573 26.633 1.00 95.38 182 TRP A N 1
ATOM 1446 C CA . TRP A 1 182 ? -11.402 7.102 26.317 1.00 95.38 182 TRP A CA 1
ATOM 1447 C C . TRP A 1 182 ? -12.474 6.632 27.311 1.00 95.38 182 TRP A C 1
ATOM 1449 O O . TRP A 1 182 ? -13.216 7.461 27.840 1.00 95.38 182 TRP A O 1
ATOM 1459 N N . ALA A 1 183 ? -12.529 5.336 27.634 1.00 93.44 183 ALA A N 1
ATOM 1460 C CA . ALA A 1 183 ? -13.485 4.813 28.609 1.00 93.44 183 ALA A CA 1
ATOM 1461 C C . ALA A 1 183 ? -13.297 5.443 30.000 1.00 93.44 183 ALA A C 1
ATOM 1463 O O . ALA A 1 183 ? -14.277 5.771 30.673 1.00 93.44 183 ALA A O 1
ATOM 1464 N N . LEU A 1 184 ? -12.048 5.682 30.415 1.00 93.44 184 LEU A N 1
ATOM 1465 C CA . LEU A 1 184 ? -11.734 6.397 31.650 1.00 93.44 184 LEU A CA 1
ATOM 1466 C C . LEU A 1 184 ? -12.243 7.847 31.615 1.00 93.44 184 LEU A C 1
ATOM 1468 O O . LEU A 1 184 ? -12.866 8.295 32.578 1.00 93.44 184 LEU A O 1
ATOM 1472 N N . LEU A 1 185 ? -12.030 8.571 30.513 1.00 93.06 185 LEU A N 1
ATOM 1473 C CA . LEU A 1 185 ? -12.519 9.943 30.343 1.00 93.06 185 LEU A CA 1
ATOM 1474 C C . LEU A 1 185 ? -14.051 10.011 30.371 1.00 93.06 185 LEU A C 1
ATOM 1476 O O . LEU A 1 185 ? -14.614 10.874 31.048 1.00 93.06 185 LEU A O 1
ATOM 1480 N N . VAL A 1 186 ? -14.731 9.067 29.712 1.00 91.00 186 VAL A N 1
ATOM 1481 C CA . VAL A 1 186 ? -16.193 8.921 29.774 1.00 91.00 186 VAL A CA 1
ATOM 1482 C C . VAL A 1 186 ? -16.649 8.696 31.215 1.00 91.00 186 VAL A C 1
ATOM 1484 O O . VAL A 1 186 ? -17.555 9.387 31.686 1.00 91.00 186 VAL A O 1
ATOM 1487 N N . LYS A 1 187 ? -15.995 7.790 31.947 1.00 89.94 187 LYS A N 1
ATOM 1488 C CA . LYS A 1 187 ? -16.306 7.508 33.353 1.00 89.94 187 LYS A CA 1
ATOM 1489 C C . LYS A 1 187 ? -16.123 8.740 34.246 1.00 89.94 187 LYS A C 1
ATOM 1491 O O . LYS A 1 187 ? -16.986 9.031 35.073 1.00 89.94 187 LYS A O 1
ATOM 1496 N N . ILE A 1 188 ? -15.038 9.499 34.067 1.00 90.62 188 ILE A N 1
ATOM 1497 C CA . ILE A 1 188 ? -14.776 10.743 34.813 1.00 90.62 188 ILE A CA 1
ATOM 1498 C C . ILE A 1 188 ? -15.848 11.797 34.510 1.00 90.62 188 ILE A C 1
ATOM 1500 O O . ILE A 1 188 ? -16.407 12.382 35.439 1.00 90.62 188 ILE A O 1
ATOM 1504 N N . ALA A 1 189 ? -16.163 12.024 33.233 1.00 87.94 189 ALA A N 1
ATOM 1505 C CA . ALA A 1 189 ? -17.168 13.000 32.816 1.00 87.94 189 ALA A CA 1
ATOM 1506 C C . ALA A 1 189 ? -18.557 12.664 33.380 1.00 87.94 189 ALA A C 1
ATOM 1508 O O . ALA A 1 189 ? -19.256 13.544 33.883 1.00 87.94 189 ALA A O 1
ATOM 1509 N N . ARG A 1 190 ? -18.931 11.378 33.373 1.00 84.62 190 ARG A N 1
ATOM 1510 C CA . ARG A 1 190 ? -20.188 10.904 33.964 1.00 84.62 190 ARG A CA 1
ATOM 1511 C C . ARG A 1 190 ? -20.210 11.063 35.479 1.00 84.62 190 ARG A C 1
ATOM 1513 O O . ARG A 1 190 ? -21.213 11.519 36.013 1.00 84.62 190 ARG A O 1
ATOM 1520 N N . ASN A 1 191 ? -19.113 10.751 36.169 1.00 84.94 191 ASN A N 1
ATOM 1521 C CA . ASN A 1 191 ? -19.019 10.942 37.617 1.00 84.94 191 ASN A CA 1
ATOM 1522 C C . ASN A 1 191 ? -19.143 12.417 38.017 1.00 84.94 191 ASN A C 1
ATOM 1524 O O . ASN A 1 191 ? -19.784 12.704 39.022 1.00 84.94 191 ASN A O 1
ATOM 1528 N N . ARG A 1 192 ? -18.577 13.348 37.237 1.00 84.75 192 ARG A N 1
ATOM 1529 C CA . ARG A 1 192 ? -18.774 14.793 37.450 1.00 84.75 192 ARG A CA 1
ATOM 1530 C C . ARG A 1 192 ? -20.237 15.180 37.255 1.00 84.75 192 ARG A C 1
ATOM 1532 O O . ARG A 1 192 ? -20.863 15.653 38.192 1.00 84.75 192 ARG A O 1
ATOM 1539 N N . LYS A 1 193 ? -20.824 14.835 36.104 1.00 81.62 193 LYS A N 1
ATOM 1540 C CA . LYS A 1 193 ? -22.231 15.146 35.815 1.00 81.62 193 LYS A CA 1
ATOM 1541 C C . LYS A 1 193 ? -23.201 14.517 36.831 1.00 81.62 193 LYS A C 1
ATOM 1543 O O . LYS A 1 193 ? -24.220 15.116 37.145 1.00 81.62 193 LYS A O 1
ATOM 1548 N N . ARG A 1 194 ? -22.875 13.346 37.399 1.00 81.25 194 ARG A N 1
ATOM 1549 C CA . ARG A 1 194 ? -23.696 12.685 38.434 1.00 81.25 194 ARG A CA 1
ATOM 1550 C C . ARG A 1 194 ? -23.697 13.475 39.740 1.00 81.25 194 ARG A C 1
ATOM 1552 O O . ARG A 1 194 ? -24.706 13.468 40.434 1.00 81.25 194 ARG A O 1
ATOM 1559 N N . ARG A 1 195 ? -22.580 14.134 40.070 1.00 78.56 195 ARG A N 1
ATOM 1560 C CA . ARG A 1 195 ? -22.480 15.023 41.237 1.00 78.56 195 ARG A CA 1
ATOM 1561 C C . ARG A 1 195 ? -23.278 16.311 41.029 1.00 78.56 195 ARG A C 1
ATOM 1563 O O . ARG A 1 195 ? -23.873 16.777 41.989 1.00 78.56 195 ARG A O 1
ATOM 1570 N N . ASP A 1 196 ? -23.319 16.823 39.799 1.00 78.88 196 ASP A N 1
ATOM 1571 C CA . ASP A 1 196 ? -23.902 18.137 39.500 1.00 78.88 196 ASP A CA 1
ATOM 1572 C C . ASP A 1 196 ? -25.408 18.093 39.155 1.00 78.88 196 ASP A C 1
ATOM 1574 O O . ASP A 1 196 ? -26.143 18.998 39.532 1.00 78.88 196 ASP A O 1
ATOM 1578 N N . ALA A 1 197 ? -25.883 17.056 38.451 1.00 74.31 197 ALA A N 1
ATOM 1579 C CA . ALA A 1 197 ? -27.232 17.000 37.857 1.00 74.31 197 ALA A CA 1
ATOM 1580 C C . ALA A 1 197 ? -28.037 15.723 38.199 1.00 74.31 197 ALA A C 1
ATOM 1582 O O . ALA A 1 197 ? -29.095 15.472 37.624 1.00 74.31 197 ALA A O 1
ATOM 1583 N N . GLY A 1 198 ? -27.549 14.890 39.126 1.00 70.12 198 GLY A N 1
ATOM 1584 C CA . GLY A 1 198 ? -28.230 13.661 39.554 1.00 70.12 198 GLY A CA 1
ATOM 1585 C C . GLY A 1 198 ? -28.078 12.457 38.602 1.00 70.12 198 GLY A C 1
ATOM 1586 O O . GLY A 1 198 ? -27.421 12.497 37.559 1.00 70.12 198 GLY A O 1
ATOM 1587 N N . GLU A 1 199 ? -28.643 11.312 38.998 1.00 68.19 199 GLU A N 1
ATOM 1588 C CA . GLU A 1 199 ? -28.390 9.997 38.374 1.00 68.19 199 GLU A CA 1
ATOM 1589 C C . GLU A 1 199 ? -29.192 9.740 37.082 1.00 68.19 199 GLU A C 1
ATOM 1591 O O . GLU A 1 199 ? -28.838 8.885 36.267 1.00 68.19 199 GLU A O 1
ATOM 1596 N N . GLU A 1 200 ? -30.262 10.501 36.854 1.00 60.88 200 GLU A N 1
ATOM 1597 C CA . GLU A 1 200 ? -31.166 10.296 35.721 1.00 60.88 200 GLU A CA 1
ATOM 1598 C C . GLU A 1 200 ? -30.639 10.933 34.422 1.00 60.88 200 GLU A C 1
ATOM 1600 O O . GLU A 1 200 ? -30.704 10.314 33.359 1.00 60.88 200 GLU A O 1
ATOM 1605 N N . GLU A 1 201 ? -29.972 12.088 34.523 1.00 60.81 201 GLU A N 1
ATOM 1606 C CA . GLU A 1 201 ? -29.321 12.794 33.407 1.00 60.81 201 GLU A CA 1
ATOM 1607 C C . GLU A 1 201 ? -27.965 12.200 32.964 1.00 60.81 201 GLU A C 1
ATOM 1609 O O . GLU A 1 201 ? -27.356 12.663 31.989 1.00 60.81 201 GLU A O 1
ATOM 1614 N N . THR A 1 202 ? -27.456 11.188 33.675 1.00 63.56 202 THR A N 1
ATOM 1615 C CA . THR A 1 202 ? -26.117 10.598 33.473 1.00 63.56 202 THR A CA 1
ATOM 1616 C C . THR A 1 202 ? -26.114 9.242 32.771 1.00 63.56 202 THR A C 1
ATOM 1618 O O . THR A 1 202 ? -25.075 8.572 32.696 1.00 63.56 202 THR A O 1
ATOM 1621 N N . LYS A 1 203 ? -27.258 8.817 32.226 1.00 65.12 203 LYS A N 1
ATOM 1622 C CA . LYS A 1 203 ? -27.395 7.509 31.565 1.00 65.12 203 LYS A CA 1
ATOM 1623 C C . LYS A 1 203 ? -26.691 7.435 30.200 1.00 65.12 203 LYS A C 1
ATOM 1625 O O . LYS A 1 203 ? -26.193 6.362 29.872 1.00 65.12 203 LYS A O 1
ATOM 1630 N N . GLY A 1 204 ? -26.597 8.543 29.460 1.00 72.19 204 GLY A N 1
ATOM 1631 C CA . GLY A 1 204 ? -25.980 8.592 28.126 1.00 72.19 204 GLY A CA 1
ATOM 1632 C C . GLY A 1 204 ? -24.457 8.779 28.129 1.00 72.19 204 GLY A C 1
ATOM 1633 O O . GLY A 1 204 ? -23.875 9.320 29.074 1.00 72.19 204 GLY A O 1
ATOM 1634 N N . ILE A 1 205 ? -23.809 8.350 27.045 1.00 82.94 205 ILE A N 1
ATOM 1635 C CA . ILE A 1 205 ? -22.385 8.605 26.788 1.00 82.94 205 ILE A CA 1
ATOM 1636 C C . ILE A 1 205 ? -22.216 10.077 26.377 1.00 82.94 205 ILE A C 1
ATOM 1638 O O . ILE A 1 205 ? -23.008 10.585 25.583 1.00 82.94 205 ILE A O 1
ATOM 1642 N N . PRO A 1 206 ? -21.199 10.802 26.883 1.00 88.19 206 PRO A N 1
ATOM 1643 C CA . PRO A 1 206 ? -20.938 12.173 26.458 1.00 88.19 206 PRO A CA 1
ATOM 1644 C C . PRO A 1 206 ? -20.413 12.195 25.010 1.00 88.19 206 PRO A C 1
ATOM 1646 O O . PRO A 1 206 ? -19.207 12.115 24.765 1.00 88.19 206 PRO A O 1
ATOM 1649 N N . ILE A 1 207 ? -21.326 12.315 24.039 1.00 87.12 207 ILE A N 1
ATOM 1650 C CA . ILE A 1 207 ? -21.024 12.256 22.596 1.00 87.12 207 ILE A CA 1
ATOM 1651 C C . ILE A 1 207 ? -20.025 13.344 22.183 1.00 87.12 207 ILE A C 1
ATOM 1653 O O . ILE A 1 207 ? -19.079 13.051 21.462 1.00 87.12 207 ILE A O 1
ATOM 1657 N N . ARG A 1 208 ? -20.160 14.579 22.691 1.00 90.31 208 ARG A N 1
ATOM 1658 C CA . ARG A 1 208 ? -19.230 15.682 22.368 1.00 90.31 208 ARG A CA 1
ATOM 1659 C C . ARG A 1 208 ? -17.788 15.366 22.772 1.00 90.31 208 ARG A C 1
ATOM 1661 O O . ARG A 1 208 ? -16.876 15.562 21.979 1.00 90.31 208 ARG A O 1
ATOM 1668 N N . LEU A 1 209 ? -17.590 14.842 23.984 1.00 92.25 209 LEU A N 1
ATOM 1669 C CA . LEU A 1 209 ? -16.271 14.408 24.457 1.00 92.25 209 LEU A CA 1
ATOM 1670 C C . LEU A 1 209 ? -15.732 13.268 23.589 1.00 92.25 209 LEU A C 1
ATOM 1672 O O . LEU A 1 209 ? -14.578 13.293 23.181 1.00 92.25 209 LEU A O 1
ATOM 1676 N N . THR A 1 210 ? -16.589 12.295 23.280 1.00 92.31 210 THR A N 1
ATOM 1677 C CA . THR A 1 210 ? -16.241 11.140 22.445 1.00 92.31 210 THR A CA 1
ATOM 1678 C C . THR A 1 210 ? -15.796 11.566 21.046 1.00 92.31 210 THR A C 1
ATOM 1680 O O . THR A 1 210 ? -14.772 11.086 20.571 1.00 92.31 210 THR A O 1
ATOM 1683 N N . LEU A 1 211 ? -16.501 12.517 20.426 1.00 92.94 211 LEU A N 1
ATOM 1684 C CA . LEU A 1 211 ? -16.141 13.087 19.129 1.00 92.94 211 LEU A CA 1
ATOM 1685 C C . LEU A 1 211 ? -14.777 13.786 19.177 1.00 92.94 211 LEU A C 1
ATOM 1687 O O . LEU A 1 211 ? -13.931 13.522 18.330 1.00 92.94 211 LEU A O 1
ATOM 1691 N N . VAL A 1 212 ? -14.533 14.624 20.192 1.00 95.25 212 VAL A N 1
ATOM 1692 C CA . VAL A 1 212 ? -13.234 15.298 20.371 1.00 95.25 212 VAL A CA 1
ATOM 1693 C C . VAL A 1 212 ? -12.106 14.277 20.521 1.00 95.25 212 VAL A C 1
ATOM 1695 O O . VAL A 1 212 ? -11.088 14.388 19.841 1.00 95.25 212 VAL A O 1
ATOM 1698 N N . CYS A 1 213 ? -12.287 13.249 21.356 1.00 95.44 213 CYS A N 1
ATOM 1699 C CA . CYS A 1 213 ? -11.304 12.177 21.503 1.00 95.44 213 CYS A CA 1
ATOM 1700 C C . CYS A 1 213 ? -11.071 11.426 20.184 1.00 95.44 213 CYS A C 1
ATOM 1702 O O . CYS A 1 213 ? -9.931 11.074 19.891 1.00 95.44 213 CYS A O 1
ATOM 1704 N N . ALA A 1 214 ? -12.122 11.171 19.397 1.00 94.12 214 ALA A N 1
ATOM 1705 C CA . ALA A 1 214 ? -12.011 10.447 18.133 1.00 94.12 214 ALA A CA 1
ATOM 1706 C C . ALA A 1 214 ? -11.225 11.262 17.097 1.00 94.12 214 ALA A C 1
ATOM 1708 O O . ALA A 1 214 ? -10.308 10.731 16.472 1.00 94.12 214 ALA A O 1
ATOM 1709 N N . CYS A 1 215 ? -11.507 12.566 16.986 1.00 95.25 215 CYS A N 1
ATOM 1710 C CA . CYS A 1 215 ? -10.749 13.480 16.132 1.00 95.25 215 CYS A CA 1
ATOM 1711 C C . CYS A 1 215 ? -9.276 13.568 16.557 1.00 95.25 215 CYS A C 1
ATOM 1713 O O . CYS A 1 215 ? -8.391 13.467 15.712 1.00 95.25 215 CYS A O 1
ATOM 1715 N N . LEU A 1 216 ? -8.995 13.694 17.860 1.00 95.56 216 LEU A N 1
ATOM 1716 C CA . LEU A 1 216 ? -7.619 13.690 18.373 1.00 95.56 216 LEU A CA 1
ATOM 1717 C C . LEU A 1 216 ? -6.911 12.359 18.092 1.00 95.56 216 LEU A C 1
ATOM 1719 O O . LEU A 1 216 ? -5.759 12.356 17.673 1.00 95.56 216 LEU A O 1
ATOM 1723 N N . GLY A 1 217 ? -7.604 11.231 18.262 1.00 94.06 217 GLY A N 1
ATOM 1724 C CA . GLY A 1 217 ? -7.081 9.910 17.918 1.00 94.06 217 GLY A CA 1
ATOM 1725 C C . GLY A 1 217 ? -6.724 9.796 16.433 1.00 94.06 217 GLY A C 1
ATOM 1726 O O . GLY A 1 217 ? -5.653 9.287 16.099 1.00 94.06 217 GLY A O 1
ATOM 1727 N N . ALA A 1 218 ? -7.575 10.316 15.543 1.00 93.75 218 ALA A N 1
ATOM 1728 C CA . ALA A 1 218 ? -7.315 10.363 14.104 1.00 93.75 218 ALA A CA 1
ATOM 1729 C C . ALA A 1 218 ? -6.107 11.246 13.760 1.00 93.75 218 ALA A C 1
ATOM 1731 O O . ALA A 1 218 ? -5.236 10.816 13.008 1.00 93.75 218 ALA A O 1
ATOM 1732 N N . ILE A 1 219 ? -6.003 12.437 14.357 1.00 95.25 219 ILE A N 1
ATOM 1733 C CA . ILE A 1 219 ? -4.849 13.332 14.182 1.00 95.25 219 ILE A CA 1
ATOM 1734 C C . ILE A 1 219 ? -3.556 12.645 14.645 1.00 95.25 219 ILE A C 1
ATOM 1736 O O . ILE A 1 219 ? -2.602 12.566 13.876 1.00 95.25 219 ILE A O 1
ATOM 1740 N N . CYS A 1 220 ? -3.524 12.093 15.861 1.00 93.31 220 CYS A N 1
ATOM 1741 C CA . CYS A 1 220 ? -2.327 11.451 16.411 1.00 93.31 220 CYS A CA 1
ATOM 1742 C C . CYS A 1 220 ? -1.877 10.238 15.586 1.00 93.31 220 CYS A C 1
ATOM 1744 O O . CYS A 1 220 ? -0.689 10.093 15.305 1.00 93.31 220 CYS A O 1
ATOM 1746 N N . THR A 1 221 ? -2.812 9.373 15.179 1.00 91.94 221 THR A N 1
ATOM 1747 C CA . THR A 1 221 ? -2.487 8.195 14.354 1.00 91.94 221 THR A CA 1
ATOM 1748 C C . THR A 1 221 ? -2.050 8.581 12.941 1.00 91.94 221 THR A C 1
ATOM 1750 O O . THR A 1 221 ? -1.149 7.945 12.401 1.00 91.94 221 THR A O 1
ATOM 1753 N 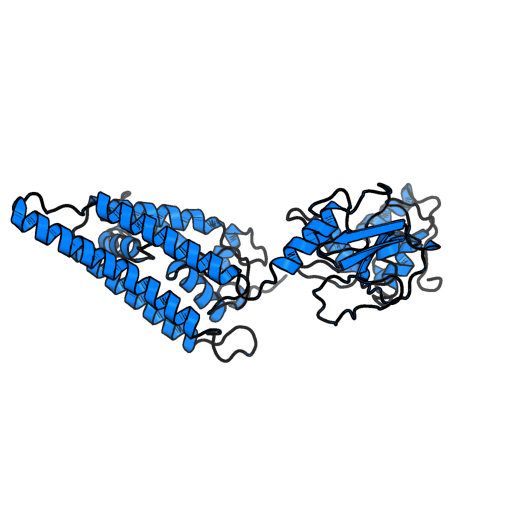N . SER A 1 222 ? -2.595 9.663 12.377 1.00 91.25 222 SER A N 1
ATOM 1754 C CA . SER A 1 222 ? -2.170 10.190 11.072 1.00 91.25 222 SER A CA 1
ATOM 1755 C C . SER A 1 222 ? -0.770 10.806 11.135 1.00 91.25 222 SER A C 1
ATOM 1757 O O . SER A 1 222 ? 0.063 10.510 10.285 1.00 91.25 222 SER A O 1
ATOM 1759 N N . ILE A 1 223 ? -0.471 11.608 12.166 1.00 92.12 223 ILE A N 1
ATOM 1760 C CA . ILE A 1 223 ? 0.875 12.165 12.395 1.00 92.12 223 ILE A CA 1
ATOM 1761 C C . ILE A 1 223 ? 1.893 11.039 12.581 1.00 92.12 223 ILE A C 1
ATOM 1763 O O . ILE A 1 223 ? 2.977 11.097 12.005 1.00 92.12 223 ILE A O 1
ATOM 1767 N N . LEU A 1 224 ? 1.540 10.001 13.346 1.00 90.44 224 LEU A N 1
ATOM 1768 C CA . LEU A 1 224 ? 2.388 8.827 13.518 1.00 90.44 224 LEU A CA 1
ATOM 1769 C C . LEU A 1 224 ? 2.659 8.136 12.179 1.00 90.44 224 LEU A C 1
ATOM 1771 O O . LEU A 1 224 ? 3.816 7.863 11.878 1.00 90.44 224 LEU A O 1
ATOM 1775 N N . ALA A 1 225 ? 1.626 7.875 11.375 1.00 87.69 225 ALA A N 1
ATOM 1776 C CA . ALA A 1 225 ? 1.790 7.253 10.065 1.00 87.69 225 ALA A CA 1
ATOM 1777 C C . ALA A 1 225 ? 2.699 8.097 9.156 1.00 87.69 225 ALA A C 1
ATOM 1779 O O . ALA A 1 225 ? 3.661 7.568 8.609 1.00 87.69 225 ALA A O 1
ATOM 1780 N N . ILE A 1 226 ? 2.471 9.413 9.068 1.00 87.94 226 ILE A N 1
ATOM 1781 C CA . ILE A 1 226 ? 3.319 10.335 8.292 1.00 87.94 226 ILE A CA 1
ATOM 1782 C C . ILE A 1 226 ? 4.768 10.286 8.784 1.00 87.94 226 ILE A C 1
ATOM 1784 O O . ILE A 1 226 ? 5.684 10.152 7.980 1.00 87.94 226 ILE A O 1
ATOM 1788 N N . TRP A 1 227 ? 4.993 10.351 10.097 1.00 88.62 227 TRP A N 1
ATOM 1789 C CA . TRP A 1 227 ? 6.337 10.252 10.666 1.00 88.62 227 TRP A CA 1
ATOM 1790 C C . TRP A 1 227 ? 7.015 8.928 10.302 1.00 88.62 227 TRP A C 1
ATOM 1792 O O . TRP A 1 227 ? 8.192 8.926 9.960 1.00 88.62 227 TRP A O 1
ATOM 1802 N N . GLN A 1 228 ? 6.277 7.816 10.320 1.00 86.62 228 GLN A N 1
ATOM 1803 C CA . GLN A 1 228 ? 6.794 6.509 9.917 1.00 86.62 228 GLN A CA 1
ATOM 1804 C C . GLN A 1 228 ? 7.133 6.433 8.427 1.00 86.62 228 GLN A C 1
ATOM 1806 O O . GLN A 1 228 ? 8.123 5.792 8.091 1.00 86.62 228 GLN A O 1
ATOM 1811 N N . PHE A 1 229 ? 6.337 7.063 7.557 1.00 82.19 229 PHE A N 1
ATOM 1812 C CA . PHE A 1 229 ? 6.599 7.137 6.115 1.00 82.19 229 PHE A CA 1
ATOM 1813 C C . PHE A 1 229 ? 7.839 7.965 5.777 1.00 82.19 229 PHE A C 1
ATOM 1815 O O . PHE A 1 229 ? 8.482 7.694 4.774 1.00 82.19 229 PHE A O 1
ATOM 1822 N N . ARG A 1 230 ? 8.191 8.942 6.618 1.00 82.75 230 ARG A N 1
ATOM 1823 C CA . ARG A 1 230 ? 9.411 9.750 6.459 1.00 82.75 230 ARG A CA 1
ATOM 1824 C C . ARG A 1 230 ? 10.682 9.029 6.916 1.00 82.75 230 ARG A C 1
ATOM 1826 O O . ARG A 1 230 ? 11.789 9.513 6.694 1.00 82.75 230 ARG A O 1
ATOM 1833 N N . GLN A 1 231 ? 10.557 7.901 7.617 1.00 80.25 231 GLN A N 1
ATOM 1834 C CA . GLN A 1 231 ? 11.731 7.154 8.059 1.00 80.25 231 GLN A CA 1
ATOM 1835 C C . GLN A 1 231 ? 12.362 6.420 6.880 1.00 80.25 231 GLN A C 1
ATOM 1837 O O . GLN A 1 231 ? 11.707 5.607 6.240 1.00 80.25 231 GLN A O 1
ATOM 1842 N N . GLY A 1 232 ? 13.647 6.677 6.634 1.00 72.62 232 GLY A N 1
ATOM 1843 C CA . GLY A 1 232 ? 14.395 6.028 5.555 1.00 72.62 232 GLY A CA 1
ATOM 1844 C C . GLY A 1 232 ? 14.199 6.661 4.176 1.00 72.62 232 GLY A C 1
ATOM 1845 O O . GLY A 1 232 ? 14.760 6.156 3.211 1.00 72.62 232 GLY A O 1
ATOM 1846 N N . THR A 1 233 ? 13.456 7.768 4.073 1.00 76.75 233 THR A N 1
ATOM 1847 C CA . THR A 1 233 ? 13.297 8.517 2.821 1.00 76.75 233 THR A CA 1
ATOM 1848 C C . THR A 1 233 ? 14.222 9.728 2.785 1.00 76.75 233 THR A C 1
ATOM 1850 O O . THR A 1 233 ? 14.197 10.548 3.704 1.00 76.75 233 THR A O 1
ATOM 1853 N N . ASP A 1 234 ? 14.985 9.882 1.703 1.00 83.31 234 ASP A N 1
ATOM 1854 C CA . ASP A 1 234 ? 15.710 11.120 1.414 1.00 83.31 234 ASP A CA 1
ATOM 1855 C C . ASP A 1 234 ? 14.774 12.109 0.702 1.00 83.31 234 ASP A C 1
ATOM 1857 O O . ASP A 1 234 ? 14.602 12.100 -0.519 1.00 83.31 234 ASP A O 1
ATOM 1861 N N . GLU A 1 235 ? 14.115 12.946 1.502 1.00 83.44 235 GLU A N 1
ATOM 1862 C CA . GLU A 1 235 ? 13.170 13.959 1.021 1.00 83.44 235 GLU A CA 1
ATOM 1863 C C . GLU A 1 235 ? 13.821 14.940 0.043 1.00 83.44 235 GLU A C 1
ATOM 1865 O O . GLU A 1 235 ? 13.183 15.360 -0.923 1.00 83.44 235 GLU A O 1
ATOM 1870 N N . GLN A 1 236 ? 15.090 15.285 0.273 1.00 86.00 236 GLN A N 1
ATOM 1871 C CA . GLN A 1 236 ? 15.801 16.258 -0.545 1.00 86.00 236 GLN A CA 1
ATOM 1872 C C . GLN A 1 236 ? 16.225 15.643 -1.880 1.00 86.00 236 GLN A C 1
ATOM 1874 O O . GLN A 1 236 ? 16.105 16.298 -2.918 1.00 86.00 236 GLN A O 1
ATOM 1879 N N . ALA A 1 237 ? 16.646 14.375 -1.888 1.00 84.62 237 ALA A N 1
ATOM 1880 C CA . ALA A 1 237 ? 16.903 13.647 -3.126 1.00 84.62 237 ALA A CA 1
ATOM 1881 C C . ALA A 1 237 ? 15.623 13.504 -3.963 1.00 84.62 237 ALA A C 1
ATOM 1883 O O . ALA A 1 237 ? 15.635 13.834 -5.146 1.00 84.62 237 ALA A O 1
ATOM 1884 N N . MET A 1 238 ? 14.496 13.130 -3.350 1.00 84.94 238 MET A N 1
ATOM 1885 C CA . MET A 1 238 ? 13.210 13.037 -4.055 1.00 84.94 238 MET A CA 1
ATOM 1886 C C . MET A 1 238 ? 12.763 14.388 -4.622 1.00 84.94 238 MET A C 1
ATOM 1888 O O . MET A 1 238 ? 12.382 14.479 -5.789 1.00 84.94 238 MET A O 1
ATOM 1892 N N . LEU A 1 239 ? 12.830 15.458 -3.824 1.00 89.06 239 LEU A N 1
ATOM 1893 C CA . LEU A 1 239 ? 12.468 16.800 -4.280 1.00 89.06 239 LEU A CA 1
ATOM 1894 C C . LEU A 1 239 ? 13.380 17.274 -5.417 1.00 89.06 239 LEU A C 1
ATOM 1896 O O . LEU A 1 239 ? 12.892 17.859 -6.385 1.00 89.06 239 LEU A O 1
ATOM 1900 N N . SER A 1 240 ? 14.684 17.003 -5.325 1.00 90.19 240 SER A N 1
ATOM 1901 C CA . SER A 1 240 ? 15.626 17.367 -6.383 1.00 90.19 240 SER A CA 1
ATOM 1902 C C . SER A 1 240 ? 15.359 16.587 -7.673 1.00 90.19 240 SER A C 1
ATOM 1904 O O . SER A 1 240 ? 15.357 17.206 -8.731 1.00 90.19 240 SER A O 1
ATOM 1906 N N . ALA A 1 241 ? 15.011 15.296 -7.614 1.00 88.75 241 ALA A N 1
ATOM 1907 C CA . ALA A 1 241 ? 14.603 14.523 -8.791 1.00 88.75 241 ALA A CA 1
ATOM 1908 C C . ALA A 1 241 ? 13.374 15.131 -9.496 1.00 88.75 241 ALA A C 1
ATOM 1910 O O . ALA A 1 241 ? 13.398 15.324 -10.712 1.00 88.75 241 ALA A O 1
ATOM 1911 N N . TYR A 1 242 ? 12.346 15.544 -8.743 1.00 90.81 242 TYR A N 1
ATOM 1912 C CA . TYR A 1 242 ? 11.188 16.244 -9.316 1.00 90.81 242 TYR A CA 1
ATOM 1913 C C . TYR A 1 242 ? 11.548 17.608 -9.911 1.00 90.81 242 TYR A C 1
ATOM 1915 O O . TYR A 1 242 ? 11.012 17.987 -10.954 1.00 90.81 242 TYR A O 1
ATOM 1923 N N . GLN A 1 243 ? 12.440 18.363 -9.271 1.00 93.25 243 GLN A N 1
ATOM 1924 C CA . GLN A 1 243 ? 12.914 19.642 -9.802 1.00 93.25 243 GLN A CA 1
ATOM 1925 C C . GLN A 1 243 ? 13.704 19.451 -11.100 1.00 93.25 243 GLN A C 1
ATOM 1927 O O . GLN A 1 243 ? 13.479 20.199 -12.046 1.00 93.25 243 GLN A O 1
ATOM 1932 N N . VAL A 1 244 ? 14.570 18.433 -11.163 1.00 92.50 244 VAL A N 1
ATOM 1933 C CA . VAL A 1 244 ? 15.287 18.027 -12.381 1.00 92.50 244 VAL A CA 1
ATOM 1934 C C . VAL A 1 244 ? 14.290 17.670 -13.473 1.00 92.50 244 VAL A C 1
ATOM 1936 O O . VAL A 1 244 ? 14.378 18.221 -14.565 1.00 92.50 244 VAL A O 1
ATOM 1939 N N . GLY A 1 245 ? 13.297 16.832 -13.167 1.00 91.12 245 GLY A N 1
ATOM 1940 C CA . GLY A 1 245 ? 12.265 16.461 -14.132 1.00 91.12 245 GLY A CA 1
ATOM 1941 C C . GLY A 1 245 ? 11.484 17.653 -14.681 1.00 91.12 245 GLY A C 1
ATOM 1942 O O . GLY A 1 245 ? 11.197 17.697 -15.872 1.00 91.12 245 GLY A O 1
ATOM 1943 N N . GLY A 1 246 ? 11.239 18.677 -13.857 1.00 92.81 246 GLY A N 1
ATOM 1944 C CA . GLY A 1 246 ? 10.591 19.919 -14.283 1.00 92.81 246 GLY A CA 1
ATOM 1945 C C . GLY A 1 246 ? 11.430 20.775 -15.242 1.00 92.81 246 GLY A C 1
ATOM 1946 O O . GLY A 1 246 ? 10.878 21.665 -15.883 1.00 92.81 246 GLY A O 1
ATOM 1947 N N . GLN A 1 247 ? 12.739 20.524 -15.351 1.00 93.69 247 GLN A N 1
ATOM 1948 C CA . GLN A 1 247 ? 13.630 21.183 -16.314 1.00 93.69 247 GLN A CA 1
ATOM 1949 C C . GLN A 1 247 ? 13.794 20.389 -17.619 1.00 93.69 247 GLN A C 1
ATOM 1951 O O . GLN A 1 247 ? 14.295 20.944 -18.596 1.00 93.69 247 GLN A O 1
ATOM 1956 N N . LEU A 1 248 ? 13.402 19.109 -17.656 1.00 91.75 248 LEU A N 1
ATOM 1957 C CA . LEU A 1 248 ? 13.540 18.277 -18.850 1.00 91.75 248 LEU A CA 1
ATOM 1958 C C . LEU A 1 248 ? 12.450 18.613 -19.878 1.00 91.75 248 LEU A C 1
ATOM 1960 O O . LEU A 1 248 ? 11.247 18.580 -19.585 1.00 91.75 248 LEU A O 1
ATOM 1964 N N . LEU A 1 249 ? 12.887 18.916 -21.097 1.00 91.38 249 LEU A N 1
ATOM 1965 C CA . LEU A 1 249 ? 12.027 19.320 -22.205 1.00 91.38 249 LEU A CA 1
ATOM 1966 C C . LEU A 1 249 ? 11.628 18.124 -23.078 1.00 91.38 249 LEU A C 1
ATOM 1968 O O . LEU A 1 249 ? 12.260 17.072 -23.073 1.00 91.38 249 LEU A O 1
ATOM 1972 N N . GLU A 1 250 ? 10.551 18.279 -23.846 1.00 91.12 250 GLU A N 1
ATOM 1973 C CA . GLU A 1 250 ? 10.250 17.368 -24.951 1.00 91.12 250 GLU A CA 1
ATOM 1974 C C . GLU A 1 250 ? 10.955 17.881 -26.212 1.00 91.12 250 GLU A C 1
ATOM 1976 O O . GLU A 1 250 ? 10.439 18.760 -26.896 1.00 91.12 250 GLU A O 1
ATOM 1981 N N . GLU A 1 251 ? 12.143 17.348 -26.496 1.00 88.56 251 GLU A N 1
ATOM 1982 C CA . GLU A 1 251 ? 12.954 17.756 -27.652 1.00 88.56 251 GLU A CA 1
ATOM 1983 C C . GLU A 1 251 ? 12.347 17.296 -28.990 1.00 88.56 251 GLU A C 1
ATOM 1985 O O . GLU A 1 251 ? 12.215 18.076 -29.930 1.00 88.56 251 GLU A O 1
ATOM 1990 N N . ASP A 1 252 ? 11.944 16.024 -29.076 1.00 91.88 252 ASP A N 1
ATOM 1991 C CA . ASP A 1 252 ? 11.299 15.435 -30.253 1.00 91.88 252 ASP A CA 1
ATOM 1992 C C . ASP A 1 252 ? 10.250 14.397 -29.807 1.00 91.88 252 ASP A C 1
ATOM 1994 O O . ASP A 1 252 ? 10.588 13.451 -29.080 1.00 91.88 252 ASP A O 1
ATOM 1998 N N . PRO A 1 253 ? 8.981 14.526 -30.241 1.00 91.38 253 PRO A N 1
ATOM 1999 C CA . PRO A 1 253 ? 7.907 13.622 -29.836 1.00 91.38 253 PRO A CA 1
ATOM 2000 C C . PRO A 1 253 ? 8.101 12.164 -30.276 1.00 91.38 253 PRO A C 1
ATOM 2002 O O . PRO A 1 253 ? 7.472 11.274 -29.688 1.00 91.38 253 PRO A O 1
ATOM 2005 N N . GLN A 1 254 ? 8.950 11.903 -31.278 1.00 93.31 254 GLN A N 1
ATOM 2006 C CA . GLN A 1 254 ? 9.277 10.556 -31.757 1.00 93.31 254 GLN A CA 1
ATOM 2007 C C . GLN A 1 254 ? 10.256 9.801 -30.851 1.00 93.31 254 GLN A C 1
ATOM 2009 O O . GLN A 1 254 ? 10.471 8.610 -31.072 1.00 93.31 254 GLN A O 1
ATOM 2014 N N . TYR A 1 255 ? 10.830 10.458 -29.841 1.00 94.12 255 TYR A N 1
ATOM 2015 C CA . TYR A 1 255 ? 11.838 9.877 -28.960 1.00 94.12 255 TYR A CA 1
ATOM 2016 C C . TYR A 1 255 ? 11.487 10.060 -27.475 1.00 94.12 255 TYR A C 1
ATOM 2018 O O . TYR A 1 255 ? 10.482 10.670 -27.089 1.00 94.12 255 TYR A O 1
ATOM 2026 N N . ARG A 1 256 ? 12.293 9.431 -26.620 1.00 92.19 256 ARG A N 1
ATOM 2027 C CA . ARG A 1 256 ? 12.119 9.328 -25.171 1.00 92.19 256 ARG A CA 1
ATOM 2028 C C . ARG A 1 256 ? 13.455 9.468 -24.453 1.00 92.19 256 ARG A C 1
ATOM 2030 O O . ARG A 1 256 ? 14.520 9.213 -25.016 1.00 92.19 256 ARG A O 1
ATOM 2037 N N . TYR A 1 257 ? 13.374 9.819 -23.178 1.00 91.62 257 TYR A N 1
ATOM 2038 C CA . TYR A 1 257 ? 14.491 9.719 -22.252 1.00 91.62 257 TYR A CA 1
ATOM 2039 C C . TYR A 1 257 ? 14.673 8.267 -21.814 1.00 91.62 257 TYR A C 1
ATOM 2041 O O . TYR A 1 257 ? 13.707 7.586 -21.460 1.00 91.62 257 TYR A O 1
ATOM 2049 N N . ALA A 1 258 ? 15.919 7.806 -21.771 1.00 89.31 258 ALA A N 1
ATOM 2050 C CA . ALA A 1 258 ? 16.333 6.507 -21.250 1.00 89.31 258 ALA A CA 1
ATOM 2051 C C . ALA A 1 258 ? 16.293 6.473 -19.707 1.00 89.31 258 ALA A C 1
ATOM 2053 O O . ALA A 1 258 ? 17.260 6.114 -19.037 1.00 89.31 258 ALA A O 1
ATOM 2054 N N . LEU A 1 259 ? 15.151 6.877 -19.152 1.00 85.12 259 LEU A N 1
ATOM 2055 C CA . LEU A 1 259 ? 14.826 6.925 -17.734 1.00 85.12 259 LEU A CA 1
ATOM 2056 C C . LEU A 1 259 ? 13.615 6.027 -17.463 1.00 85.12 259 LEU A C 1
ATOM 2058 O O . LEU A 1 259 ? 12.667 5.973 -18.253 1.00 85.12 259 LEU A O 1
ATOM 2062 N N . SER A 1 260 ? 13.650 5.325 -16.338 1.00 76.56 260 SER A N 1
ATOM 2063 C CA . SER A 1 260 ? 12.568 4.483 -15.829 1.00 76.56 260 SER A CA 1
ATOM 2064 C C . SER A 1 260 ? 12.095 4.892 -14.440 1.00 76.56 260 SER A C 1
ATOM 2066 O O . SER A 1 260 ? 11.054 4.412 -14.009 1.00 76.56 260 SER A O 1
ATOM 2068 N N . ASP A 1 261 ? 12.802 5.793 -13.755 1.00 79.44 261 ASP A N 1
ATOM 2069 C CA . ASP A 1 261 ? 12.298 6.415 -12.539 1.00 79.44 261 ASP A CA 1
ATOM 2070 C C . ASP A 1 261 ? 11.313 7.538 -12.896 1.00 79.44 261 ASP A C 1
ATOM 2072 O O . ASP A 1 261 ? 11.649 8.537 -13.542 1.00 79.44 261 ASP A O 1
ATOM 2076 N N . ASN A 1 262 ? 10.070 7.354 -12.453 1.00 79.50 262 ASN A N 1
ATOM 2077 C CA . ASN A 1 262 ? 8.977 8.295 -12.643 1.00 79.50 262 ASN A CA 1
ATOM 2078 C C . ASN A 1 262 ? 9.270 9.679 -12.035 1.00 79.50 262 ASN A C 1
ATOM 2080 O O . ASN A 1 262 ? 8.752 10.672 -12.548 1.00 79.50 262 ASN A O 1
ATOM 2084 N N . ALA A 1 263 ? 10.109 9.781 -10.997 1.00 83.62 263 ALA A N 1
ATOM 2085 C CA . ALA A 1 263 ? 10.411 11.056 -10.344 1.00 83.62 263 ALA A CA 1
ATOM 2086 C C . ALA A 1 263 ? 10.994 12.102 -11.315 1.00 83.62 263 ALA A C 1
ATOM 2088 O O . ALA A 1 263 ? 10.677 13.285 -11.204 1.00 83.62 263 ALA A O 1
ATOM 2089 N N . TYR A 1 264 ? 11.775 11.665 -12.310 1.00 85.69 264 TYR A N 1
ATOM 2090 C CA . TYR A 1 264 ? 12.408 12.546 -13.298 1.00 85.69 264 TYR A CA 1
ATOM 2091 C C . TYR A 1 264 ? 11.527 12.887 -14.505 1.00 85.69 264 TYR A C 1
ATOM 2093 O O . TYR A 1 264 ? 11.888 13.761 -15.280 1.00 85.69 264 TYR A O 1
ATOM 2101 N N . VAL A 1 265 ? 10.394 12.214 -14.712 1.00 85.19 265 VAL A N 1
ATOM 2102 C CA . VAL A 1 265 ? 9.567 12.403 -15.926 1.00 85.19 265 VAL A CA 1
ATOM 2103 C C . VAL A 1 265 ? 8.119 12.789 -15.625 1.00 85.19 265 VAL A C 1
ATOM 2105 O O . VAL A 1 265 ? 7.372 13.126 -16.534 1.00 85.19 265 VAL A O 1
ATOM 2108 N N . MET A 1 266 ? 7.705 12.781 -14.355 1.00 83.69 266 MET A N 1
ATOM 2109 C CA . MET A 1 266 ? 6.340 13.153 -13.960 1.00 83.69 266 MET A CA 1
ATOM 2110 C C . MET A 1 266 ? 6.093 14.664 -13.872 1.00 83.69 266 MET A C 1
ATOM 2112 O O . MET A 1 266 ? 4.947 15.094 -13.981 1.00 83.69 266 MET A O 1
ATOM 2116 N N . SER A 1 267 ? 7.124 15.467 -13.607 1.00 87.56 267 SER A N 1
ATOM 2117 C CA . SER A 1 267 ? 6.988 16.901 -13.301 1.00 87.56 267 SER A CA 1
ATOM 2118 C C . SER A 1 267 ? 7.203 17.834 -14.496 1.00 87.56 267 SER A C 1
ATOM 2120 O O . SER A 1 267 ? 6.918 19.026 -14.374 1.00 87.56 267 SER A O 1
ATOM 2122 N N . GLY A 1 268 ? 7.700 17.322 -15.624 1.00 84.81 268 GLY A N 1
ATOM 2123 C CA . GLY A 1 268 ? 8.031 18.102 -16.821 1.00 84.81 268 GLY A CA 1
ATOM 2124 C C . GLY A 1 268 ? 7.349 17.598 -18.092 1.00 84.81 268 GLY A C 1
ATOM 2125 O O . GLY A 1 268 ? 6.405 16.813 -18.043 1.00 84.81 268 GLY A O 1
ATOM 2126 N N . ALA A 1 269 ? 7.832 18.073 -19.243 1.00 88.31 269 ALA A N 1
ATOM 2127 C CA . ALA A 1 269 ? 7.330 17.665 -20.561 1.00 88.31 269 ALA A CA 1
ATOM 2128 C C . ALA A 1 269 ? 8.015 16.391 -21.093 1.00 88.31 269 ALA A C 1
ATOM 2130 O O . ALA A 1 269 ? 7.487 15.721 -21.983 1.00 88.31 269 ALA A O 1
ATOM 2131 N N . ALA A 1 270 ? 9.186 16.055 -20.546 1.00 88.69 270 ALA A N 1
ATOM 2132 C CA . ALA A 1 270 ? 9.949 14.879 -20.924 1.00 88.69 270 ALA A CA 1
ATOM 2133 C C . ALA A 1 270 ? 9.181 13.569 -20.706 1.00 88.69 270 ALA A C 1
ATOM 2135 O O . ALA A 1 270 ? 8.463 13.381 -19.726 1.00 88.69 270 ALA A O 1
ATOM 2136 N N . LYS A 1 271 ? 9.385 12.619 -21.620 1.00 88.69 271 LYS A N 1
ATOM 2137 C CA . LYS A 1 271 ? 8.737 11.302 -21.600 1.00 88.69 271 LYS A CA 1
ATOM 2138 C C . LYS A 1 271 ? 9.804 10.222 -21.469 1.00 88.69 271 LYS A C 1
ATOM 2140 O O . LYS A 1 271 ? 10.699 10.144 -22.308 1.00 88.69 271 LYS A O 1
ATOM 2145 N N . GLY A 1 272 ? 9.711 9.396 -20.429 1.00 87.88 272 GLY A N 1
ATOM 2146 C CA . GLY A 1 272 ? 10.657 8.308 -20.157 1.00 87.88 272 GLY A CA 1
ATOM 2147 C C . GLY A 1 272 ? 10.264 6.976 -20.799 1.00 87.88 272 GLY A C 1
ATOM 2148 O O . GLY A 1 272 ? 9.087 6.731 -21.063 1.00 87.88 272 GLY A O 1
ATOM 2149 N N . LEU A 1 273 ? 11.246 6.098 -21.007 1.00 84.44 273 LEU A N 1
ATOM 2150 C CA . LEU A 1 273 ? 11.041 4.724 -21.481 1.00 84.44 273 LEU A CA 1
ATOM 2151 C C . LEU A 1 273 ? 10.342 3.821 -20.458 1.00 84.44 273 LEU A C 1
ATOM 2153 O O . LEU A 1 273 ? 9.606 2.916 -20.841 1.00 84.44 273 LEU A O 1
ATOM 2157 N N . GLY A 1 274 ? 10.593 4.028 -19.166 1.00 72.88 274 GLY A N 1
ATOM 2158 C CA . GLY A 1 274 ? 10.081 3.155 -18.109 1.00 72.88 274 GLY A CA 1
ATOM 2159 C C . GLY A 1 274 ? 8.946 3.752 -17.291 1.00 72.88 274 GLY A C 1
ATOM 2160 O O . GLY A 1 274 ? 8.748 3.317 -16.160 1.00 72.88 274 GLY A O 1
ATOM 2161 N N . SER A 1 275 ? 8.218 4.745 -17.817 1.00 66.12 275 SER A N 1
ATOM 2162 C CA . SER A 1 275 ? 7.148 5.357 -17.033 1.00 66.12 275 SER A CA 1
ATOM 2163 C C . SER A 1 275 ? 6.004 4.371 -16.797 1.00 66.12 275 SER A C 1
ATOM 2165 O O . SER A 1 275 ? 5.355 3.903 -17.735 1.00 66.12 275 SER A O 1
ATOM 2167 N N . TRP A 1 276 ? 5.773 4.033 -15.529 1.00 64.69 276 TRP A N 1
ATOM 2168 C CA . TRP A 1 276 ? 4.717 3.112 -15.123 1.00 64.69 276 TRP A CA 1
ATOM 2169 C C . TRP A 1 276 ? 3.460 3.877 -14.716 1.00 64.69 276 TRP A C 1
ATOM 2171 O O . TRP A 1 276 ? 3.518 4.767 -13.864 1.00 64.69 276 TRP A O 1
ATOM 2181 N N . SER A 1 277 ? 2.318 3.485 -15.283 1.00 64.00 277 SER A N 1
ATOM 2182 C CA . SER A 1 277 ? 0.993 3.914 -14.835 1.00 64.00 277 SER A CA 1
ATOM 2183 C C . SER A 1 277 ? 0.171 2.708 -14.381 1.00 64.00 277 SER A C 1
ATOM 2185 O O . SER A 1 277 ? 0.381 1.578 -14.826 1.00 64.00 277 SER A O 1
ATOM 2187 N N . SER A 1 278 ? -0.818 2.947 -13.518 1.00 61.66 278 SER A N 1
ATOM 2188 C CA . SER A 1 278 ? -1.701 1.900 -12.983 1.00 61.66 278 SER A CA 1
ATOM 2189 C C . SER A 1 278 ? -2.630 1.253 -14.026 1.00 61.66 278 SER A C 1
ATOM 2191 O O . SER A 1 278 ? -3.429 0.391 -13.669 1.00 61.66 278 SER A O 1
ATOM 2193 N N . THR A 1 279 ? -2.550 1.662 -15.297 1.00 64.69 279 THR A N 1
ATOM 2194 C CA . THR A 1 279 ? -3.341 1.143 -16.424 1.00 64.69 279 THR A CA 1
ATOM 2195 C C . THR A 1 279 ? -2.435 0.592 -17.528 1.00 64.69 279 THR A C 1
ATOM 2197 O O . THR A 1 279 ? -2.563 0.961 -18.696 1.00 64.69 279 THR A O 1
ATOM 2200 N N . ALA A 1 280 ? -1.483 -0.266 -17.164 1.00 66.75 280 ALA A N 1
ATOM 2201 C CA . ALA A 1 280 ? -0.628 -0.948 -18.129 1.00 66.75 280 ALA A CA 1
ATOM 2202 C C . ALA A 1 280 ? -1.427 -1.992 -18.934 1.00 66.75 280 ALA A C 1
ATOM 2204 O O . ALA A 1 280 ? -2.179 -2.786 -18.369 1.00 66.75 280 ALA A O 1
ATOM 2205 N N . SER A 1 281 ? -1.257 -1.994 -20.258 1.00 73.88 281 SER A N 1
ATOM 2206 C CA . SER A 1 281 ? -1.838 -3.015 -21.139 1.00 73.88 281 SER A CA 1
ATOM 2207 C C . SER A 1 281 ? -1.139 -4.365 -20.954 1.00 73.88 281 SER A C 1
ATOM 2209 O O . SER A 1 281 ? 0.081 -4.408 -20.788 1.00 73.88 281 SER A O 1
ATOM 2211 N N . ASN A 1 282 ? -1.882 -5.470 -21.078 1.00 79.25 282 ASN A N 1
ATOM 2212 C CA . ASN A 1 282 ? -1.315 -6.826 -21.094 1.00 79.25 282 ASN A CA 1
ATOM 2213 C C . ASN A 1 282 ? -0.293 -7.034 -22.223 1.00 79.25 282 ASN A C 1
ATOM 2215 O O . ASN A 1 282 ? 0.638 -7.813 -22.044 1.00 79.25 282 ASN A O 1
ATOM 2219 N N . ALA A 1 283 ? -0.398 -6.280 -23.323 1.00 83.19 283 ALA A N 1
ATOM 2220 C CA . ALA A 1 283 ? 0.572 -6.313 -24.422 1.00 83.19 283 ALA A CA 1
ATOM 2221 C C . ALA A 1 283 ? 1.995 -5.973 -23.955 1.00 83.19 283 ALA A C 1
ATOM 2223 O O . ALA A 1 283 ? 2.977 -6.514 -24.456 1.00 83.19 283 ALA A O 1
ATOM 2224 N N . LEU A 1 284 ? 2.124 -5.105 -22.944 1.00 83.62 284 LEU A N 1
ATOM 2225 C CA . LEU A 1 284 ? 3.422 -4.848 -22.343 1.00 83.62 284 LEU A CA 1
ATOM 2226 C C . LEU A 1 284 ? 3.942 -6.136 -21.696 1.00 83.62 284 LEU A C 1
ATOM 2228 O O . LEU A 1 284 ? 5.125 -6.439 -21.790 1.00 83.62 284 LEU A O 1
ATOM 2232 N N . THR A 1 285 ? 3.113 -6.864 -20.950 1.00 83.94 285 THR A N 1
ATOM 2233 C CA . THR A 1 285 ? 3.545 -8.074 -20.231 1.00 83.94 285 THR A CA 1
ATOM 2234 C C . THR A 1 285 ? 3.946 -9.190 -21.197 1.00 83.94 285 THR A C 1
ATOM 2236 O O . THR A 1 285 ? 4.926 -9.883 -20.952 1.00 83.94 285 THR A O 1
ATOM 2239 N N . GLU A 1 286 ? 3.254 -9.304 -22.329 1.00 86.69 286 GLU A N 1
ATOM 2240 C CA . GLU A 1 286 ? 3.656 -10.174 -23.441 1.00 86.69 286 GLU A CA 1
ATOM 2241 C C . GLU A 1 286 ? 5.023 -9.767 -24.009 1.00 86.69 286 GLU A C 1
ATOM 2243 O O . GLU A 1 286 ? 5.898 -10.617 -24.168 1.00 86.69 286 GLU A O 1
ATOM 2248 N N . PHE A 1 287 ? 5.249 -8.464 -24.219 1.00 89.44 287 PHE A N 1
ATOM 2249 C CA . PHE A 1 287 ? 6.541 -7.941 -24.668 1.00 89.44 287 PHE A CA 1
ATOM 2250 C C . PHE A 1 287 ? 7.678 -8.236 -23.677 1.00 89.44 287 PHE A C 1
ATOM 2252 O O . PHE A 1 287 ? 8.744 -8.685 -24.086 1.00 89.44 287 PHE A O 1
ATOM 2259 N N . ASP A 1 288 ? 7.470 -8.038 -22.371 1.00 89.56 288 ASP A N 1
ATOM 2260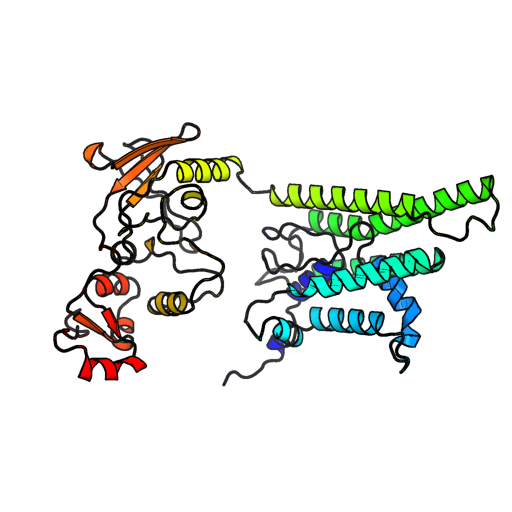 C CA . ASP A 1 288 ? 8.457 -8.414 -21.341 1.00 89.56 288 ASP A CA 1
ATOM 2261 C C . ASP A 1 288 ? 8.712 -9.929 -21.335 1.00 89.56 288 ASP A C 1
ATOM 2263 O O . ASP A 1 288 ? 9.847 -10.375 -21.155 1.00 89.56 288 ASP A O 1
ATOM 2267 N N . GLY A 1 289 ? 7.673 -10.721 -21.610 1.00 89.75 289 GLY A N 1
ATOM 2268 C CA . GLY A 1 289 ? 7.756 -12.169 -21.744 1.00 89.75 289 GLY A CA 1
ATOM 2269 C C . GLY A 1 289 ? 8.654 -12.639 -22.891 1.00 89.75 289 GLY A C 1
ATOM 2270 O O . GLY A 1 289 ? 9.152 -13.765 -22.827 1.00 89.75 289 GLY A O 1
ATOM 2271 N N . LEU A 1 290 ? 8.924 -11.809 -23.908 1.00 91.44 290 LEU A N 1
ATOM 2272 C CA . LEU A 1 290 ? 9.929 -12.109 -24.944 1.00 91.44 290 LEU A CA 1
ATOM 2273 C C . LEU A 1 290 ? 11.352 -12.165 -24.374 1.00 91.44 290 LEU A C 1
ATOM 2275 O O . LEU A 1 290 ? 12.220 -12.809 -24.954 1.00 91.44 290 LEU A O 1
ATOM 2279 N N . PHE A 1 291 ? 11.580 -11.546 -23.217 1.00 91.94 291 PHE A N 1
ATOM 2280 C CA . PHE A 1 291 ? 12.854 -11.508 -22.496 1.00 91.94 291 PHE A CA 1
ATOM 2281 C C . PHE A 1 291 ? 12.821 -12.375 -21.231 1.00 91.94 291 PHE A C 1
ATOM 2283 O O . PHE A 1 291 ? 13.634 -12.205 -20.324 1.00 91.94 291 PHE A O 1
ATOM 2290 N N . ASP A 1 292 ? 11.861 -13.303 -21.158 1.00 89.19 292 ASP A N 1
ATOM 2291 C CA . ASP A 1 292 ? 11.629 -14.201 -20.024 1.00 89.19 292 ASP A CA 1
ATOM 2292 C C . ASP A 1 292 ? 11.506 -13.446 -18.689 1.00 89.19 292 ASP A C 1
ATOM 2294 O O . ASP A 1 292 ? 11.964 -13.913 -17.642 1.00 89.19 292 ASP A O 1
ATOM 2298 N N . PHE A 1 293 ? 10.901 -12.257 -18.741 1.00 86.50 293 PHE A N 1
ATOM 2299 C CA . PHE A 1 293 ? 10.593 -11.442 -17.579 1.00 86.50 293 PHE A CA 1
ATOM 2300 C C . PHE A 1 293 ? 9.089 -11.496 -17.299 1.00 86.50 293 PHE A C 1
ATOM 2302 O O . PHE A 1 293 ? 8.274 -11.082 -18.124 1.00 86.50 293 PHE A O 1
ATOM 2309 N N . TRP A 1 294 ? 8.718 -11.991 -16.117 1.00 79.81 294 TRP A N 1
ATOM 2310 C CA . TRP A 1 294 ? 7.332 -12.021 -15.654 1.00 79.81 294 TRP A CA 1
ATOM 2311 C C . TRP A 1 294 ? 7.253 -11.683 -14.166 1.00 79.81 294 TRP A C 1
ATOM 2313 O O . TRP A 1 294 ? 7.551 -12.513 -13.309 1.00 79.81 294 TRP A O 1
ATOM 2323 N N . LEU A 1 295 ? 6.821 -10.461 -13.862 1.00 70.31 295 LEU A N 1
ATOM 2324 C CA . LEU A 1 295 ? 6.503 -10.009 -12.510 1.00 70.31 295 LEU A CA 1
ATOM 2325 C C . LEU A 1 295 ? 5.198 -9.210 -12.563 1.00 70.31 295 LEU A C 1
ATOM 2327 O O . LEU A 1 295 ? 5.049 -8.306 -13.378 1.00 70.31 295 LEU A O 1
ATOM 2331 N N . GLY A 1 296 ? 4.226 -9.550 -11.711 1.00 63.00 296 GLY A N 1
ATOM 2332 C CA . GLY A 1 296 ? 2.880 -8.961 -11.775 1.00 63.00 296 GLY A CA 1
ATOM 2333 C C . GLY A 1 296 ? 2.802 -7.476 -11.386 1.00 63.00 296 GLY A C 1
ATOM 2334 O O . GLY A 1 296 ? 1.802 -6.821 -11.660 1.00 63.00 296 GLY A O 1
ATOM 2335 N N . ASP A 1 297 ? 3.824 -6.936 -10.723 1.00 63.06 297 ASP A N 1
ATOM 2336 C CA . ASP A 1 297 ? 3.923 -5.539 -10.264 1.00 63.06 297 ASP A CA 1
ATOM 2337 C C . ASP A 1 297 ? 5.195 -4.816 -10.711 1.00 63.06 297 ASP A C 1
ATOM 2339 O O . ASP A 1 297 ? 5.316 -3.613 -10.480 1.00 63.06 297 ASP A O 1
ATOM 2343 N N . LYS A 1 298 ? 6.126 -5.511 -11.367 1.00 72.69 298 LYS A N 1
ATOM 2344 C CA . LYS A 1 298 ? 7.345 -4.912 -11.909 1.00 72.69 298 LYS A CA 1
ATOM 2345 C C . LYS A 1 298 ? 7.374 -5.063 -13.413 1.00 72.69 298 LYS A C 1
ATOM 2347 O O . LYS A 1 298 ? 6.739 -5.941 -13.988 1.00 72.69 298 LYS A O 1
ATOM 2352 N N . ARG A 1 299 ? 8.119 -4.177 -14.056 1.00 78.44 299 ARG A N 1
ATOM 2353 C CA . ARG A 1 299 ? 8.328 -4.182 -15.500 1.00 78.44 299 ARG A CA 1
ATOM 2354 C C . ARG A 1 299 ? 9.801 -4.394 -15.786 1.00 78.44 299 ARG A C 1
ATOM 2356 O O . ARG A 1 299 ? 10.643 -3.973 -14.995 1.00 78.44 299 ARG A O 1
ATOM 2363 N N . LEU A 1 300 ? 10.095 -5.007 -16.927 1.00 83.38 300 LEU A N 1
ATOM 2364 C CA . LEU A 1 300 ? 11.461 -5.113 -17.413 1.00 83.38 300 LEU A CA 1
ATOM 2365 C C . LEU A 1 300 ? 12.034 -3.704 -17.592 1.00 83.38 300 LEU A C 1
ATOM 2367 O O . LEU A 1 300 ? 11.481 -2.895 -18.346 1.00 83.38 300 LEU A O 1
ATOM 2371 N N . VAL A 1 301 ? 13.155 -3.425 -16.930 1.00 83.12 301 VAL A N 1
ATOM 2372 C CA . VAL A 1 301 ? 13.878 -2.161 -17.079 1.00 83.12 301 VAL A CA 1
ATOM 2373 C C . VAL A 1 301 ? 14.536 -2.148 -18.457 1.00 83.12 301 VAL A C 1
ATOM 2375 O O . VAL A 1 301 ? 15.545 -2.797 -18.694 1.00 83.12 301 VAL A O 1
ATOM 2378 N N . LYS A 1 302 ? 13.944 -1.422 -19.407 1.00 85.31 302 LYS A N 1
ATOM 2379 C CA . LYS A 1 302 ? 14.312 -1.516 -20.832 1.00 85.31 302 LYS A CA 1
ATOM 2380 C C . LYS A 1 302 ? 15.764 -1.163 -21.130 1.00 85.31 302 LYS A C 1
ATOM 2382 O O . LYS A 1 302 ? 16.345 -1.731 -22.039 1.00 85.31 302 LYS A O 1
ATOM 2387 N N . VAL A 1 303 ? 16.353 -0.271 -20.342 1.00 83.62 303 VAL A N 1
ATOM 2388 C CA . VAL A 1 303 ? 17.742 0.170 -20.525 1.00 83.62 303 VAL A CA 1
ATOM 2389 C C . VAL A 1 303 ? 18.784 -0.880 -20.122 1.00 83.62 303 VAL A C 1
ATOM 2391 O O . VAL A 1 303 ? 19.956 -0.683 -20.415 1.00 83.62 303 VAL A O 1
ATOM 2394 N N . THR A 1 304 ? 18.397 -1.975 -19.453 1.00 83.75 304 THR A N 1
ATOM 2395 C CA . THR A 1 304 ? 19.339 -3.034 -19.040 1.00 83.75 304 THR A CA 1
ATOM 2396 C C . THR A 1 304 ? 19.501 -4.140 -20.078 1.00 83.75 304 THR A C 1
ATOM 2398 O O . THR A 1 304 ? 20.361 -4.997 -19.907 1.00 83.75 304 THR A O 1
ATOM 2401 N N . VAL A 1 305 ? 18.671 -4.162 -21.124 1.00 87.62 305 VAL A N 1
ATOM 2402 C CA . VAL A 1 305 ? 18.759 -5.153 -22.202 1.00 87.62 305 VAL A CA 1
ATOM 2403 C C . VAL A 1 305 ? 19.302 -4.461 -23.454 1.00 87.62 305 VAL A C 1
ATOM 2405 O O . VAL A 1 305 ? 18.696 -3.479 -23.896 1.00 87.62 305 VAL A O 1
ATOM 2408 N N . PRO A 1 306 ? 20.411 -4.947 -24.039 1.00 90.19 306 PRO A N 1
ATOM 2409 C CA . PRO A 1 306 ? 20.973 -4.373 -25.257 1.00 90.19 306 PRO A CA 1
ATOM 2410 C C . PRO A 1 306 ? 19.939 -4.242 -26.386 1.00 90.19 306 PRO A C 1
ATOM 2412 O O . PRO A 1 306 ? 19.109 -5.125 -26.594 1.00 90.19 306 PRO A O 1
ATOM 2415 N N . GLY A 1 307 ? 19.961 -3.116 -27.102 1.00 90.44 307 GLY A N 1
ATOM 2416 C CA . GLY A 1 307 ? 19.067 -2.829 -28.228 1.00 90.44 307 GLY A CA 1
ATOM 2417 C C . GLY A 1 307 ? 17.664 -2.345 -27.844 1.00 90.44 307 GLY A C 1
ATOM 2418 O O . GLY A 1 307 ? 17.015 -1.676 -28.645 1.00 90.44 307 GLY A O 1
ATOM 2419 N N . LEU A 1 308 ? 17.177 -2.608 -26.623 1.00 91.06 308 LEU A N 1
ATOM 2420 C CA . LEU A 1 308 ? 15.830 -2.176 -26.222 1.00 91.06 308 LEU A CA 1
ATOM 2421 C C . LEU A 1 308 ? 15.710 -0.666 -26.020 1.00 91.06 308 LEU A C 1
ATOM 2423 O O . LEU A 1 308 ? 14.637 -0.106 -26.256 1.00 91.06 308 LEU A O 1
ATOM 2427 N N . GLN A 1 309 ? 16.777 0.002 -25.581 1.00 91.31 309 GLN A N 1
ATOM 2428 C CA . GLN A 1 309 ? 16.777 1.457 -25.473 1.00 91.31 309 GLN A CA 1
ATOM 2429 C C . GLN A 1 309 ? 16.603 2.083 -26.862 1.00 91.31 309 GLN A C 1
ATOM 2431 O O . GLN A 1 309 ? 15.743 2.942 -27.044 1.00 91.31 309 GLN A O 1
ATOM 2436 N N . GLU A 1 310 ? 17.368 1.618 -27.843 1.00 92.81 310 GLU A N 1
ATOM 2437 C CA . GLU A 1 310 ? 17.354 2.094 -29.222 1.00 92.81 310 GLU A CA 1
ATOM 2438 C C . GLU A 1 310 ? 16.025 1.773 -29.915 1.00 92.81 310 GLU A C 1
ATOM 2440 O O . GLU A 1 310 ? 15.445 2.654 -30.552 1.00 92.81 310 GLU A O 1
ATOM 2445 N N . LEU A 1 311 ? 15.512 0.551 -29.726 1.00 92.62 311 LEU A N 1
ATOM 2446 C CA . LEU A 1 311 ? 14.252 0.059 -30.290 1.00 92.62 311 LEU A CA 1
ATOM 2447 C C . LEU A 1 311 ? 13.061 0.923 -29.873 1.00 92.62 311 LEU A C 1
ATOM 2449 O O . LEU A 1 311 ? 12.166 1.204 -30.667 1.00 92.62 311 LEU A O 1
ATOM 2453 N N . LEU A 1 312 ? 13.040 1.332 -28.603 1.00 91.25 312 LEU A N 1
ATOM 2454 C CA . LEU A 1 312 ? 11.927 2.065 -28.002 1.00 91.25 312 LEU A CA 1
ATOM 2455 C C . LEU A 1 312 ? 12.089 3.591 -28.105 1.00 91.25 312 LEU A C 1
ATOM 2457 O O . LEU A 1 312 ? 11.328 4.339 -27.486 1.00 91.25 312 LEU A O 1
ATOM 2461 N N . GLY A 1 313 ? 13.070 4.066 -28.877 1.00 93.38 313 GLY A N 1
ATOM 2462 C CA . GLY A 1 313 ? 13.316 5.490 -29.095 1.00 93.38 313 GLY A CA 1
ATOM 2463 C C . GLY A 1 313 ? 13.969 6.210 -27.917 1.00 93.38 313 GLY A C 1
ATOM 2464 O O . GLY A 1 313 ? 13.809 7.420 -27.779 1.00 93.38 313 GLY A O 1
ATOM 2465 N N . GLY A 1 314 ? 14.708 5.499 -27.063 1.00 92.88 314 GLY A N 1
ATOM 2466 C CA . GLY A 1 314 ? 15.488 6.027 -25.938 1.00 92.88 314 GLY A CA 1
ATOM 2467 C C . GLY A 1 314 ? 16.711 6.834 -26.365 1.00 92.88 314 GLY A C 1
ATOM 2468 O O . GLY A 1 314 ? 17.849 6.415 -26.162 1.00 92.88 314 GLY A O 1
ATOM 2469 N N . ARG A 1 315 ? 16.470 7.995 -26.967 1.00 93.31 315 ARG A N 1
ATOM 2470 C CA . ARG A 1 315 ? 17.490 8.854 -27.572 1.00 93.31 315 ARG A CA 1
ATOM 2471 C C . ARG A 1 315 ? 18.234 9.721 -26.562 1.00 93.31 315 ARG A C 1
ATOM 2473 O O . ARG A 1 315 ? 19.393 10.050 -26.797 1.00 93.31 315 ARG A O 1
ATOM 2480 N N . TYR A 1 316 ? 17.574 10.118 -25.476 1.00 92.81 316 TYR A N 1
ATOM 2481 C CA . TYR A 1 316 ? 18.116 11.096 -24.529 1.00 92.81 316 TYR A CA 1
ATOM 2482 C C . TYR A 1 316 ? 18.557 10.424 -23.230 1.00 92.81 316 TYR A C 1
ATOM 2484 O O . TYR A 1 316 ? 17.777 9.708 -22.604 1.00 92.81 316 TYR A O 1
ATOM 2492 N N . GLU A 1 317 ? 19.788 10.669 -22.793 1.00 91.38 317 GLU A N 1
ATOM 2493 C CA . GLU A 1 317 ? 20.315 10.165 -21.521 1.00 91.38 317 GLU A CA 1
ATOM 2494 C C . GLU A 1 317 ? 20.638 11.308 -20.567 1.00 91.38 317 GLU A C 1
ATOM 2496 O O . GLU A 1 317 ? 21.127 12.356 -20.984 1.00 91.38 317 GLU A O 1
ATOM 2501 N N . LEU A 1 318 ? 20.377 11.081 -19.279 1.00 90.62 318 LEU A N 1
ATOM 2502 C CA . LEU A 1 318 ? 20.616 12.047 -18.217 1.00 90.62 318 LEU A CA 1
ATOM 2503 C C . LEU A 1 318 ? 21.844 11.642 -17.396 1.00 90.62 318 LEU A C 1
ATOM 2505 O O . LEU A 1 318 ? 21.919 10.530 -16.868 1.00 90.62 318 LEU A O 1
ATOM 2509 N N . TYR A 1 319 ? 22.779 12.574 -17.261 1.00 90.88 319 TYR A N 1
ATOM 2510 C CA . TYR A 1 319 ? 23.990 12.437 -16.464 1.00 90.88 319 TYR A CA 1
ATOM 2511 C C . TYR A 1 319 ? 24.003 13.473 -15.338 1.00 90.88 319 TYR A C 1
ATOM 2513 O O . TYR A 1 319 ? 23.575 14.612 -15.531 1.00 90.88 319 TYR A O 1
ATOM 2521 N N . ARG A 1 320 ? 24.508 13.079 -14.165 1.00 89.75 320 ARG A N 1
ATOM 2522 C CA . ARG A 1 320 ? 24.710 13.945 -12.994 1.00 89.75 320 ARG A CA 1
ATOM 2523 C C . ARG A 1 320 ? 26.196 14.171 -12.749 1.00 89.75 320 ARG A C 1
ATOM 2525 O O . ARG A 1 320 ? 26.981 13.231 -12.825 1.00 89.75 320 ARG A O 1
ATOM 2532 N N . GLY A 1 321 ? 26.554 15.388 -12.363 1.00 87.56 321 GLY A N 1
ATOM 2533 C CA . GLY A 1 321 ? 27.913 15.787 -12.018 1.00 87.56 321 GLY A CA 1
ATOM 2534 C C . GLY A 1 321 ? 28.484 16.772 -13.029 1.00 87.56 321 GLY A C 1
ATOM 2535 O O . GLY A 1 321 ? 27.789 17.248 -13.921 1.00 87.56 321 GLY A O 1
ATOM 2536 N N . ASN A 1 322 ? 29.763 17.097 -12.874 1.00 83.94 322 ASN A N 1
ATOM 2537 C CA . ASN A 1 322 ? 30.464 17.974 -13.810 1.00 83.94 322 ASN A CA 1
ATOM 2538 C C . ASN A 1 322 ? 30.787 17.220 -15.104 1.00 83.94 322 ASN A C 1
ATOM 2540 O O . ASN A 1 322 ? 31.007 16.014 -15.049 1.00 83.94 322 ASN A O 1
ATOM 2544 N N . LEU A 1 323 ? 30.915 17.921 -16.238 1.00 81.25 323 LEU A N 1
ATOM 2545 C CA . LEU A 1 323 ? 31.183 17.301 -17.549 1.00 81.25 323 LEU A CA 1
ATOM 2546 C C . LEU A 1 323 ? 32.310 16.250 -17.530 1.00 81.25 323 LEU A C 1
ATOM 2548 O O . LEU A 1 323 ? 32.186 15.212 -18.170 1.00 81.25 323 LEU A O 1
ATOM 2552 N N . HIS A 1 324 ? 33.386 16.475 -16.772 1.00 79.00 324 HIS A N 1
ATOM 2553 C CA . HIS A 1 324 ? 34.532 15.559 -16.709 1.00 79.00 324 HIS A CA 1
ATOM 2554 C C . HIS A 1 324 ? 34.331 14.317 -15.822 1.00 79.00 324 HIS A C 1
ATOM 2556 O O . HIS A 1 324 ? 35.050 13.336 -15.991 1.00 79.00 324 HIS A O 1
ATOM 2562 N N . GLU A 1 325 ? 33.367 14.340 -14.899 1.00 77.88 325 GLU A N 1
ATOM 2563 C CA . GLU A 1 325 ? 33.123 13.286 -13.895 1.00 77.88 325 GLU A CA 1
ATOM 2564 C C . GLU A 1 325 ? 31.654 12.825 -13.895 1.00 77.88 325 GLU A C 1
ATOM 2566 O O . GLU A 1 325 ? 31.151 12.262 -12.919 1.00 77.88 325 GLU A O 1
ATOM 2571 N N . ALA A 1 326 ? 30.938 13.091 -14.988 1.00 81.69 326 ALA A N 1
ATOM 2572 C CA . ALA A 1 326 ? 29.505 12.892 -15.058 1.00 81.69 326 ALA A CA 1
ATOM 2573 C C . ALA A 1 326 ? 29.160 11.398 -14.970 1.00 81.69 326 ALA A C 1
ATOM 2575 O O . ALA A 1 326 ? 29.726 10.558 -15.669 1.00 81.69 326 ALA A O 1
ATOM 2576 N N . SER A 1 327 ? 28.207 11.061 -14.109 1.00 83.38 327 SER A N 1
ATOM 2577 C CA . SER A 1 327 ? 27.722 9.696 -13.917 1.00 83.38 327 SER A CA 1
ATOM 2578 C C . SER A 1 327 ? 26.326 9.551 -14.501 1.00 83.38 327 SER A C 1
ATOM 2580 O O . SER A 1 327 ? 25.449 10.379 -14.233 1.00 83.38 327 SER A O 1
ATOM 2582 N N . ARG A 1 328 ? 26.106 8.499 -15.294 1.00 83.25 328 ARG A N 1
ATOM 2583 C CA . ARG A 1 328 ? 24.789 8.197 -15.859 1.00 83.25 328 ARG A CA 1
ATOM 2584 C C . ARG A 1 328 ? 23.810 7.939 -14.724 1.00 83.25 328 ARG A C 1
ATOM 2586 O O . ARG A 1 328 ? 24.063 7.092 -13.869 1.00 83.25 328 ARG A O 1
ATOM 2593 N N . ILE A 1 329 ? 22.671 8.622 -14.738 1.00 78.31 329 ILE A N 1
ATOM 2594 C CA . ILE A 1 329 ? 21.603 8.328 -13.785 1.00 78.31 329 ILE A CA 1
ATOM 2595 C C . ILE A 1 329 ? 20.910 7.044 -14.247 1.00 78.31 329 ILE A C 1
ATOM 2597 O O . ILE A 1 329 ? 20.099 7.045 -15.173 1.00 78.31 329 ILE A O 1
ATOM 2601 N N . GLY A 1 330 ? 21.294 5.929 -13.628 1.00 63.03 330 GLY A N 1
ATOM 2602 C CA . GLY A 1 330 ? 20.572 4.665 -13.705 1.00 63.03 330 GLY A CA 1
ATOM 2603 C C . GLY A 1 330 ? 19.427 4.642 -12.693 1.00 63.03 330 GLY A C 1
ATOM 2604 O O . GLY A 1 330 ? 19.517 5.241 -11.624 1.00 63.03 330 GLY A O 1
ATOM 2605 N N . ASN A 1 331 ? 18.346 3.942 -13.019 1.00 56.88 331 ASN A N 1
ATOM 2606 C CA . ASN A 1 331 ? 17.200 3.802 -12.123 1.00 56.88 331 ASN A CA 1
ATOM 2607 C C . ASN A 1 331 ? 17.376 2.507 -11.310 1.00 56.88 331 ASN A C 1
ATOM 2609 O O . ASN A 1 331 ? 17.488 1.435 -11.904 1.00 56.88 331 ASN A O 1
ATOM 2613 N N . GLY A 1 332 ? 17.411 2.582 -9.975 1.00 46.91 332 GLY A N 1
ATOM 2614 C CA . GLY A 1 332 ? 17.174 1.404 -9.124 1.00 46.91 332 GLY A CA 1
ATOM 2615 C C . GLY A 1 332 ? 15.710 0.971 -9.281 1.00 46.91 332 GLY A C 1
ATOM 2616 O O . GLY A 1 332 ? 14.845 1.814 -9.477 1.00 46.91 332 GLY A O 1
ATOM 2617 N N . GLU A 1 333 ? 15.326 -0.299 -9.285 1.00 41.59 333 GLU A N 1
ATOM 2618 C CA . GLU A 1 333 ? 15.849 -1.457 -8.568 1.00 41.59 333 GLU A CA 1
ATOM 2619 C C . GLU A 1 333 ? 16.446 -2.489 -9.527 1.00 41.59 333 GLU A C 1
ATOM 2621 O O . GLU A 1 333 ? 15.789 -2.922 -10.473 1.00 41.59 333 GLU A O 1
ATOM 2626 N N . SER A 1 334 ? 17.660 -2.948 -9.243 1.00 37.34 334 SER A N 1
ATOM 2627 C CA . SER A 1 334 ? 18.183 -4.154 -9.867 1.00 37.34 334 SER A CA 1
ATOM 2628 C C . SER A 1 334 ? 18.521 -5.163 -8.780 1.00 37.34 334 SER A C 1
ATOM 2630 O O . SER A 1 334 ? 19.270 -4.849 -7.856 1.00 37.34 334 SER A O 1
ATOM 2632 N N . GLU A 1 335 ? 18.017 -6.388 -8.926 1.00 34.28 335 GLU A N 1
ATOM 2633 C CA . GLU A 1 335 ? 18.609 -7.574 -8.290 1.00 34.28 335 GLU A CA 1
ATOM 2634 C C . GLU A 1 335 ? 20.000 -7.904 -8.880 1.00 34.28 335 GLU A C 1
ATOM 2636 O O . GLU A 1 335 ? 20.663 -8.833 -8.432 1.00 34.28 335 GLU A O 1
ATOM 2641 N N . ALA A 1 336 ? 20.505 -7.103 -9.824 1.00 27.98 336 ALA A N 1
ATOM 2642 C CA . ALA A 1 336 ? 21.890 -7.113 -10.283 1.00 27.98 336 ALA A CA 1
ATOM 2643 C C . ALA A 1 336 ? 22.409 -5.671 -10.419 1.00 27.98 336 ALA A C 1
ATOM 2645 O O . ALA A 1 336 ? 22.117 -4.994 -11.403 1.00 27.98 336 ALA A O 1
ATOM 2646 N N . GLY A 1 337 ? 23.133 -5.182 -9.408 1.00 29.62 337 GLY A N 1
ATOM 2647 C CA . GLY A 1 337 ? 23.626 -3.804 -9.297 1.00 29.62 337 GLY A CA 1
ATOM 2648 C C . GLY A 1 337 ? 23.996 -3.135 -10.626 1.00 29.62 337 GLY A C 1
ATOM 2649 O O . GLY A 1 337 ? 25.010 -3.460 -11.237 1.00 29.62 337 GLY A O 1
ATOM 2650 N N . GLY A 1 338 ? 23.182 -2.162 -11.043 1.00 35.84 338 GLY A N 1
ATOM 2651 C CA . GLY A 1 338 ? 23.567 -1.218 -12.083 1.00 35.84 338 GLY A CA 1
ATOM 2652 C C . GLY A 1 338 ? 24.584 -0.257 -11.485 1.00 35.84 338 GLY A C 1
ATOM 2653 O O . GLY A 1 338 ? 24.230 0.579 -10.654 1.00 35.84 338 GLY A O 1
ATOM 2654 N N . ALA A 1 339 ? 25.854 -0.418 -11.843 1.00 39.84 339 ALA A N 1
ATOM 2655 C CA . ALA A 1 339 ? 26.881 0.544 -11.479 1.00 39.84 339 ALA A CA 1
ATOM 2656 C C . ALA A 1 339 ? 26.536 1.914 -12.088 1.00 39.84 339 ALA A C 1
ATOM 2658 O O . ALA A 1 339 ? 26.091 1.999 -13.233 1.00 39.84 339 ALA A O 1
ATOM 2659 N N . LEU A 1 340 ? 26.750 2.989 -11.326 1.00 56.03 340 LEU A N 1
ATOM 2660 C CA . LEU A 1 340 ? 26.829 4.338 -11.885 1.00 56.03 340 LEU A CA 1
ATOM 2661 C C . LEU A 1 340 ? 27.980 4.343 -12.897 1.00 56.03 340 LEU A C 1
ATOM 2663 O O . LEU A 1 340 ? 29.144 4.241 -12.514 1.00 56.03 340 LEU A O 1
ATOM 2667 N N . GLU A 1 341 ? 27.656 4.413 -14.186 1.00 63.34 341 GLU A N 1
ATOM 2668 C CA . GLU A 1 341 ? 28.666 4.525 -15.234 1.00 63.34 341 GLU A CA 1
ATOM 2669 C C . GLU A 1 341 ? 29.182 5.960 -15.282 1.00 63.34 341 GLU A C 1
ATOM 2671 O O . GLU A 1 341 ? 28.447 6.888 -15.631 1.00 63.34 341 GLU A O 1
ATOM 2676 N N . THR A 1 342 ? 30.451 6.144 -14.933 1.00 70.00 342 THR A N 1
ATOM 2677 C CA . THR A 1 342 ? 31.156 7.413 -15.091 1.00 70.00 342 THR A CA 1
ATOM 2678 C C . THR A 1 342 ? 31.620 7.571 -16.537 1.00 70.00 342 THR A C 1
ATOM 2680 O O . THR A 1 342 ? 32.299 6.706 -17.092 1.00 70.00 342 THR A O 1
ATOM 2683 N N . LYS A 1 343 ? 31.265 8.695 -17.167 1.00 75.50 343 LYS A N 1
ATOM 2684 C CA . LYS A 1 343 ? 31.707 9.060 -18.516 1.00 75.50 343 LYS A CA 1
ATOM 2685 C C . LYS A 1 343 ? 32.143 10.525 -18.529 1.00 75.50 343 LYS A C 1
ATOM 2687 O O . LYS A 1 343 ? 31.391 11.404 -18.125 1.00 75.50 343 LYS A O 1
ATOM 2692 N N . SER A 1 344 ? 33.340 10.787 -19.051 1.00 80.00 344 SER A N 1
ATOM 2693 C CA . SER A 1 344 ? 33.764 12.149 -19.395 1.00 80.00 344 SER A CA 1
ATOM 2694 C C . SER A 1 344 ? 33.007 12.601 -20.648 1.00 80.00 344 SER A C 1
ATOM 2696 O O . SER A 1 344 ? 33.077 11.938 -21.685 1.00 80.00 344 SER A O 1
ATOM 2698 N N . LEU A 1 345 ? 32.252 13.691 -20.535 1.00 79.75 345 LEU A N 1
ATOM 2699 C CA . LEU A 1 345 ? 31.422 14.274 -21.588 1.00 79.75 345 LEU A CA 1
ATOM 2700 C C . LEU A 1 345 ? 32.101 15.518 -22.172 1.00 79.75 345 LEU A C 1
ATOM 2702 O O . LEU A 1 345 ? 32.659 16.333 -21.436 1.00 79.75 345 LEU A O 1
ATOM 2706 N N . SER A 1 346 ? 32.022 15.696 -23.492 1.00 77.50 346 SER A N 1
ATOM 2707 C CA . SER A 1 346 ? 32.418 16.947 -24.150 1.00 77.50 346 SER A CA 1
ATOM 2708 C C . SER A 1 346 ? 31.214 17.870 -24.338 1.00 77.50 346 SER A C 1
ATOM 2710 O O . SER A 1 346 ? 30.094 17.403 -24.527 1.00 77.50 346 SER A O 1
ATOM 2712 N N . GLU A 1 347 ? 31.435 19.189 -24.361 1.00 75.94 347 GLU A N 1
ATOM 2713 C CA . GLU A 1 347 ? 30.362 20.178 -24.584 1.00 75.94 347 GLU A CA 1
ATOM 2714 C C . GLU A 1 347 ? 29.591 19.940 -25.893 1.00 75.94 347 GLU A C 1
ATOM 2716 O O . GLU A 1 347 ? 28.397 20.205 -25.968 1.00 75.94 347 GLU A O 1
ATOM 2721 N N . THR A 1 348 ? 30.247 19.379 -26.913 1.00 73.81 348 THR A N 1
ATOM 2722 C CA . THR A 1 348 ? 29.636 19.046 -28.209 1.00 73.81 348 THR A CA 1
ATOM 2723 C C . THR A 1 348 ? 28.648 17.877 -28.161 1.00 73.81 348 THR A C 1
ATOM 2725 O O . THR A 1 348 ? 27.846 17.740 -29.080 1.00 73.81 348 THR A O 1
ATOM 2728 N N . GLU A 1 349 ? 28.709 17.018 -27.138 1.00 80.56 349 GLU A N 1
ATOM 2729 C CA . GLU A 1 349 ? 27.783 15.886 -26.957 1.00 80.56 349 GLU A CA 1
ATOM 2730 C C . GLU A 1 349 ? 26.536 16.267 -26.140 1.00 80.56 349 GLU A C 1
ATOM 2732 O O . GLU A 1 349 ? 25.562 15.508 -26.095 1.00 80.56 349 GLU A O 1
ATOM 2737 N N . VAL A 1 350 ? 26.562 17.427 -25.479 1.00 88.06 350 VAL A N 1
ATOM 2738 C CA . VAL A 1 350 ? 25.534 17.843 -24.526 1.00 88.06 350 VAL A CA 1
ATOM 2739 C C . VAL A 1 350 ? 24.481 18.697 -25.221 1.00 88.06 350 VAL A C 1
ATOM 2741 O O . VAL A 1 350 ? 24.770 19.742 -25.792 1.00 88.06 350 VAL A O 1
ATOM 2744 N N . LEU A 1 351 ? 23.232 18.251 -25.133 1.00 90.75 351 LEU A N 1
ATOM 2745 C CA . LEU A 1 351 ? 22.071 18.925 -25.704 1.00 90.75 351 LEU A CA 1
ATOM 2746 C C . LEU A 1 351 ? 21.505 19.980 -24.747 1.00 90.75 351 LEU A C 1
ATOM 2748 O O . LEU A 1 351 ? 21.154 21.081 -25.160 1.00 90.75 351 LEU A O 1
ATOM 2752 N N . GLN A 1 352 ? 21.456 19.658 -23.454 1.00 90.19 352 GLN A N 1
ATOM 2753 C CA . GLN A 1 352 ? 20.950 20.546 -22.409 1.00 90.19 352 GLN A CA 1
ATOM 2754 C C . GLN A 1 352 ? 21.820 20.419 -21.158 1.00 90.19 352 GLN A C 1
ATOM 2756 O O . GLN A 1 352 ? 22.211 19.316 -20.782 1.00 90.19 352 GLN A O 1
ATOM 2761 N N . SER A 1 353 ? 22.099 21.539 -20.489 1.00 91.69 353 SER A N 1
ATOM 2762 C CA . SER A 1 353 ? 22.747 21.565 -19.173 1.00 91.69 353 SER A CA 1
ATOM 2763 C C . SER A 1 353 ? 21.983 22.475 -18.229 1.00 91.69 353 SER A C 1
ATOM 2765 O O . SER A 1 353 ? 21.583 23.570 -18.620 1.00 91.69 353 SER A O 1
ATOM 2767 N N . PHE A 1 354 ? 21.798 22.045 -16.988 1.00 93.00 354 PHE A N 1
ATOM 2768 C CA . PHE A 1 354 ? 21.154 22.855 -15.958 1.00 93.00 354 PHE A CA 1
ATOM 2769 C C . PHE A 1 354 ? 21.601 22.422 -14.561 1.00 93.00 354 PHE A C 1
ATOM 2771 O O . PHE A 1 354 ? 22.178 21.352 -14.377 1.00 93.00 354 PHE A O 1
ATOM 2778 N N . THR A 1 355 ? 21.339 23.265 -13.564 1.00 93.25 355 THR A N 1
ATOM 2779 C CA . THR A 1 355 ? 21.740 23.022 -12.174 1.00 93.25 355 THR A CA 1
ATOM 2780 C C . THR A 1 355 ? 20.511 22.959 -11.279 1.00 93.25 355 THR A C 1
ATOM 2782 O O . THR A 1 355 ? 19.666 23.852 -11.314 1.00 93.25 355 THR A O 1
ATOM 2785 N N . VAL A 1 356 ? 20.429 21.929 -10.437 1.00 91.25 356 VAL A N 1
ATOM 2786 C CA . VAL A 1 356 ? 19.371 21.766 -9.430 1.00 91.25 356 VAL A CA 1
ATOM 2787 C C . VAL A 1 356 ? 20.013 21.462 -8.087 1.00 91.25 356 VAL A C 1
ATOM 2789 O O . VAL A 1 356 ? 20.816 20.544 -7.977 1.00 91.25 356 VAL A O 1
ATOM 2792 N N . SER A 1 357 ? 19.658 22.224 -7.049 1.00 87.44 357 SER A N 1
ATOM 2793 C CA . SER A 1 357 ? 20.189 22.037 -5.687 1.00 87.44 357 SER A CA 1
ATOM 2794 C C . SER A 1 357 ? 21.726 22.014 -5.600 1.00 87.44 357 SER A C 1
ATOM 2796 O O . SER A 1 357 ? 22.292 21.322 -4.761 1.00 87.44 357 SER A O 1
ATOM 2798 N N . GLY A 1 358 ? 22.403 22.783 -6.460 1.00 85.88 358 GLY A N 1
ATOM 2799 C CA . GLY A 1 358 ? 23.869 22.853 -6.505 1.00 85.88 358 GLY A CA 1
ATOM 2800 C C . GLY A 1 358 ? 24.549 21.732 -7.300 1.00 85.88 358 GLY A C 1
ATOM 2801 O O . GLY A 1 358 ? 25.769 21.738 -7.410 1.00 85.88 358 GLY A O 1
ATOM 2802 N N . GLU A 1 359 ? 23.783 20.808 -7.881 1.00 89.31 359 GLU A N 1
ATOM 2803 C CA . GLU A 1 359 ? 24.275 19.704 -8.708 1.00 89.31 359 GLU A CA 1
ATOM 2804 C C . GLU A 1 359 ? 24.030 19.995 -10.190 1.00 89.31 359 GLU A C 1
ATOM 2806 O O . GLU A 1 359 ? 22.941 20.441 -10.566 1.00 89.31 359 GLU A O 1
ATOM 2811 N N . SER A 1 360 ? 25.033 19.738 -11.028 1.00 91.56 360 SER A N 1
ATOM 2812 C CA . SER A 1 360 ? 24.936 19.892 -12.482 1.00 91.56 360 SER A CA 1
ATOM 2813 C C . SER A 1 360 ? 24.350 18.639 -13.126 1.00 91.56 360 SER A C 1
ATOM 2815 O O . SER A 1 360 ? 24.698 17.514 -12.764 1.00 91.56 360 SER A O 1
ATOM 2817 N N . TYR A 1 361 ? 23.462 18.850 -14.090 1.00 92.06 361 TYR A N 1
ATOM 2818 C CA . TYR A 1 361 ? 22.815 17.811 -14.874 1.00 92.06 361 TYR A CA 1
ATOM 2819 C C . TYR A 1 361 ? 23.009 18.095 -16.355 1.00 92.06 361 TYR A C 1
ATOM 2821 O O . TYR A 1 361 ? 22.883 19.238 -16.802 1.00 92.06 361 TYR A O 1
ATOM 2829 N N . HIS A 1 362 ? 23.289 17.037 -17.109 1.00 92.75 362 HIS A N 1
ATOM 2830 C CA . HIS A 1 362 ? 23.574 17.102 -18.534 1.00 92.75 362 HIS A CA 1
ATOM 2831 C C . HIS A 1 362 ? 22.722 16.077 -19.281 1.00 92.75 362 HIS A C 1
ATOM 2833 O O . HIS A 1 362 ? 22.689 14.901 -18.917 1.00 92.75 362 HIS A O 1
ATOM 2839 N N . VAL A 1 363 ? 22.038 16.527 -20.330 1.00 92.19 363 VAL A N 1
ATOM 2840 C CA . VAL A 1 363 ? 21.293 15.670 -21.254 1.00 92.19 363 VAL A CA 1
ATOM 2841 C C . VAL A 1 363 ? 22.143 15.461 -22.493 1.00 92.19 363 VAL A C 1
ATOM 2843 O O . VAL A 1 363 ? 22.545 16.433 -23.131 1.00 92.19 363 VAL A O 1
ATOM 2846 N N . ILE A 1 364 ? 22.387 14.206 -22.854 1.00 91.62 364 ILE A N 1
ATOM 2847 C CA . ILE A 1 364 ? 23.099 13.850 -24.083 1.00 91.62 364 ILE A CA 1
ATOM 2848 C C . ILE A 1 364 ? 22.168 13.140 -25.057 1.00 91.62 364 ILE A C 1
ATOM 2850 O O . ILE A 1 364 ? 21.216 12.468 -24.655 1.00 91.62 364 ILE A O 1
ATOM 2854 N N . GLN A 1 365 ? 22.472 13.269 -26.344 1.00 91.19 365 GLN A N 1
ATOM 2855 C CA . GLN A 1 365 ? 21.725 12.620 -27.411 1.00 91.19 365 GLN A CA 1
ATOM 2856 C C . GLN A 1 365 ? 22.519 11.439 -27.981 1.00 91.19 365 GLN A C 1
ATOM 2858 O O . GLN A 1 365 ? 23.664 11.597 -28.398 1.00 91.19 365 GLN A O 1
ATOM 2863 N N . LYS A 1 366 ? 21.888 10.268 -28.066 1.00 89.56 366 LYS A N 1
ATOM 2864 C CA . LYS A 1 366 ? 22.416 9.072 -28.734 1.00 89.56 366 LYS A CA 1
ATOM 2865 C C . LYS A 1 366 ? 21.629 8.742 -30.000 1.00 89.56 366 LYS A C 1
ATOM 2867 O O . LYS A 1 366 ? 20.621 9.377 -30.309 1.00 89.56 366 LYS A O 1
ATOM 2872 N N . ALA A 1 367 ? 22.120 7.771 -30.764 1.00 91.06 367 ALA A N 1
ATOM 2873 C CA . ALA A 1 367 ? 21.359 7.186 -31.860 1.00 91.06 367 ALA A CA 1
ATOM 2874 C C . ALA A 1 367 ? 20.265 6.271 -31.291 1.00 91.06 367 ALA A C 1
ATOM 2876 O O . ALA A 1 367 ? 20.524 5.489 -30.383 1.00 91.06 367 ALA A O 1
ATOM 2877 N N . ALA A 1 368 ? 19.051 6.387 -31.819 1.00 93.38 368 ALA A N 1
ATOM 2878 C CA . ALA A 1 368 ? 17.925 5.518 -31.502 1.00 93.38 368 ALA A CA 1
ATOM 2879 C C . ALA A 1 368 ? 16.978 5.484 -32.705 1.00 93.38 368 ALA A C 1
ATOM 2881 O O . ALA A 1 368 ? 16.988 6.404 -33.530 1.00 93.38 368 ALA A O 1
ATOM 2882 N N . CYS A 1 369 ? 16.148 4.451 -32.798 1.00 94.19 369 CYS A N 1
ATOM 2883 C CA . CYS A 1 369 ? 15.109 4.376 -33.813 1.00 94.19 369 CYS A CA 1
ATOM 2884 C C . CYS A 1 369 ? 13.923 5.272 -33.411 1.00 94.19 369 CYS A C 1
ATOM 2886 O O . CYS A 1 369 ? 13.564 5.303 -32.232 1.00 94.19 369 CYS A O 1
ATOM 2888 N N . PRO A 1 370 ? 13.290 6.013 -34.338 1.00 93.69 370 PRO A N 1
ATOM 2889 C CA . PRO A 1 370 ? 12.075 6.751 -34.010 1.00 93.69 370 PRO A CA 1
ATOM 2890 C C . PRO A 1 370 ? 10.949 5.777 -33.660 1.00 93.69 370 PRO A C 1
ATOM 2892 O O . PRO A 1 370 ? 10.841 4.694 -34.241 1.00 93.69 370 PRO A O 1
ATOM 2895 N N . ILE A 1 371 ? 10.074 6.170 -32.734 1.00 90.69 371 ILE A N 1
ATOM 2896 C CA . ILE A 1 371 ? 8.896 5.367 -32.389 1.00 90.69 371 ILE A CA 1
ATOM 2897 C C . ILE A 1 371 ? 8.070 5.101 -33.656 1.00 90.69 371 ILE A C 1
ATOM 2899 O O . ILE A 1 371 ? 7.641 6.031 -34.339 1.00 90.69 371 ILE A O 1
ATOM 2903 N N . GLY A 1 372 ? 7.818 3.820 -33.936 1.00 84.44 372 GLY A N 1
ATOM 2904 C CA . GLY A 1 372 ? 7.050 3.387 -35.106 1.00 84.44 372 GLY A CA 1
ATOM 2905 C C . GLY A 1 372 ? 7.850 3.316 -36.410 1.00 84.44 372 GLY A C 1
ATOM 2906 O O . GLY A 1 372 ? 7.246 3.372 -37.480 1.00 84.44 372 GLY A O 1
ATOM 2907 N N . TYR A 1 373 ? 9.183 3.212 -36.348 1.00 89.38 373 TYR A N 1
ATOM 2908 C CA . TYR A 1 373 ? 9.997 2.943 -37.535 1.00 89.38 373 TYR A CA 1
ATOM 2909 C C . TYR A 1 373 ? 9.622 1.607 -38.202 1.00 89.38 373 TYR A C 1
ATOM 2911 O O . TYR A 1 373 ? 9.111 0.686 -37.564 1.00 89.38 373 TYR A O 1
ATOM 2919 N N . ALA A 1 374 ? 9.860 1.521 -39.511 1.00 87.94 374 ALA A N 1
ATOM 2920 C CA . ALA A 1 374 ? 9.562 0.336 -40.303 1.00 87.94 374 ALA A CA 1
ATOM 2921 C C . ALA A 1 374 ? 10.784 -0.583 -40.412 1.00 87.94 374 ALA A C 1
ATOM 2923 O O . ALA A 1 374 ? 11.918 -0.113 -40.501 1.00 87.94 374 ALA A O 1
ATOM 2924 N N . VAL A 1 375 ? 10.515 -1.883 -40.480 1.00 87.25 375 VAL A N 1
ATOM 2925 C CA . VAL A 1 375 ? 11.482 -2.933 -40.809 1.00 87.25 375 VAL A CA 1
ATOM 2926 C C . VAL A 1 375 ? 10.994 -3.694 -42.034 1.00 87.25 375 VAL A C 1
ATOM 2928 O O . VAL A 1 375 ? 9.791 -3.771 -42.293 1.00 87.25 375 VAL A O 1
ATOM 2931 N N . ASP A 1 376 ? 11.927 -4.249 -42.793 1.00 89.19 376 ASP A N 1
ATOM 2932 C CA . ASP A 1 376 ? 11.680 -5.065 -43.981 1.00 89.19 376 ASP A CA 1
ATOM 2933 C C . ASP A 1 376 ? 11.796 -6.569 -43.697 1.00 89.19 376 ASP A C 1
ATOM 2935 O O . ASP A 1 376 ? 11.627 -7.386 -44.603 1.00 89.19 376 ASP A O 1
ATOM 2939 N N . SER A 1 377 ? 12.036 -6.950 -42.440 1.00 89.69 377 SER A N 1
ATOM 2940 C CA . SER A 1 377 ? 12.165 -8.342 -42.032 1.00 89.69 377 SER A CA 1
ATOM 2941 C C . SER A 1 377 ? 11.291 -8.704 -40.829 1.00 89.69 377 SER A C 1
ATOM 2943 O O . SER A 1 377 ? 10.834 -7.843 -40.071 1.00 89.69 377 SER A O 1
ATOM 2945 N N . TYR A 1 378 ? 11.020 -9.999 -40.671 1.00 89.38 378 TYR A N 1
ATOM 2946 C CA . TYR A 1 378 ? 10.267 -10.541 -39.543 1.00 89.38 378 TYR A CA 1
ATOM 2947 C C . TYR A 1 378 ? 10.927 -11.793 -38.966 1.00 89.38 378 TYR A C 1
ATOM 2949 O O . TYR A 1 378 ? 11.545 -12.580 -39.684 1.00 89.38 378 TYR A O 1
ATOM 2957 N N . ILE A 1 379 ? 10.716 -12.014 -37.671 1.00 90.00 379 ILE A N 1
ATOM 2958 C CA . ILE A 1 379 ? 11.105 -13.227 -36.952 1.00 90.00 379 ILE A CA 1
ATOM 2959 C C . ILE A 1 379 ? 9.884 -13.796 -36.225 1.00 90.00 379 ILE A C 1
ATOM 2961 O O . ILE A 1 379 ? 9.013 -13.059 -35.760 1.00 90.00 379 ILE A O 1
ATOM 2965 N N . THR A 1 380 ? 9.771 -15.123 -36.153 1.00 89.00 380 THR A N 1
ATOM 2966 C CA . THR A 1 380 ? 8.681 -15.745 -35.385 1.00 89.00 380 THR A CA 1
ATOM 2967 C C . THR A 1 380 ? 9.033 -15.769 -33.903 1.00 89.00 380 THR A C 1
ATOM 2969 O O . THR A 1 380 ? 10.204 -15.917 -33.553 1.00 89.00 380 THR A O 1
ATOM 2972 N N . GLU A 1 381 ? 8.038 -15.667 -33.021 1.00 90.06 381 GLU A N 1
ATOM 2973 C CA . GLU A 1 381 ? 8.284 -15.731 -31.573 1.00 90.06 381 GLU A CA 1
ATOM 2974 C C . GLU A 1 381 ? 9.098 -16.981 -31.150 1.00 90.06 381 GLU A C 1
ATOM 2976 O O . GLU A 1 381 ? 10.070 -16.823 -30.407 1.00 90.06 381 GLU A O 1
ATOM 2981 N N . PRO A 1 382 ? 8.817 -18.210 -31.638 1.00 89.19 382 PRO A N 1
ATOM 2982 C CA . PRO A 1 382 ? 9.619 -19.382 -31.285 1.00 89.19 382 PRO A CA 1
ATOM 2983 C C . PRO A 1 382 ? 11.053 -19.344 -31.806 1.00 89.19 382 PRO A C 1
ATOM 2985 O O . PRO A 1 382 ? 11.922 -19.954 -31.189 1.00 89.19 382 PRO A O 1
ATOM 2988 N N . ASP A 1 383 ? 11.303 -18.682 -32.938 1.00 90.25 383 ASP A N 1
ATOM 2989 C CA . ASP A 1 383 ? 12.656 -18.531 -33.476 1.00 90.25 383 ASP A CA 1
ATOM 2990 C C . ASP A 1 383 ? 13.438 -17.493 -32.659 1.00 90.25 383 ASP A C 1
ATOM 2992 O O . ASP A 1 383 ? 14.574 -17.762 -32.280 1.00 90.25 383 ASP A O 1
ATOM 2996 N N . LEU A 1 384 ? 12.810 -16.370 -32.286 1.00 91.81 384 LEU A N 1
ATOM 2997 C CA . LEU A 1 384 ? 13.405 -15.360 -31.402 1.00 91.81 384 LEU A CA 1
ATOM 2998 C C . LEU A 1 384 ? 13.781 -15.952 -30.036 1.00 91.81 384 LEU A C 1
ATOM 3000 O O . LEU A 1 384 ? 14.853 -15.675 -29.504 1.00 91.81 384 LEU A O 1
ATOM 3004 N N . ARG A 1 385 ? 12.924 -16.814 -29.474 1.00 91.56 385 ARG A N 1
ATOM 3005 C CA . ARG A 1 385 ? 13.165 -17.471 -28.177 1.00 91.56 385 ARG A CA 1
ATOM 3006 C C . ARG A 1 385 ? 14.332 -18.467 -28.179 1.00 91.56 385 ARG A C 1
ATOM 3008 O O . ARG A 1 385 ? 14.698 -18.941 -27.108 1.00 91.56 385 ARG A O 1
ATOM 3015 N N . ARG A 1 386 ? 14.914 -18.797 -29.339 1.00 92.25 386 ARG A N 1
ATOM 3016 C CA . ARG A 1 386 ? 16.133 -19.624 -29.426 1.00 92.25 386 ARG A CA 1
ATOM 3017 C C . ARG A 1 386 ? 17.408 -18.842 -29.125 1.00 92.25 386 ARG A C 1
ATOM 3019 O O . ARG A 1 386 ? 18.413 -19.475 -28.829 1.00 92.25 386 ARG A O 1
ATOM 3026 N N . PHE A 1 387 ? 17.357 -17.515 -29.212 1.00 91.69 387 PHE A N 1
ATOM 3027 C CA . PHE A 1 387 ? 18.477 -16.636 -28.894 1.00 91.69 387 PHE A CA 1
ATOM 3028 C C . PHE A 1 387 ? 18.540 -16.339 -27.396 1.00 91.69 387 PHE A C 1
ATOM 3030 O O . PHE A 1 387 ? 17.514 -16.372 -26.697 1.00 91.69 387 PHE A O 1
ATOM 3037 N N . ASP A 1 388 ? 19.738 -16.004 -26.923 1.00 91.38 388 ASP A N 1
ATOM 3038 C CA . ASP A 1 388 ? 19.960 -15.525 -25.563 1.00 91.38 388 ASP A CA 1
ATOM 3039 C C . ASP A 1 388 ? 19.253 -14.180 -25.345 1.00 91.38 388 ASP A C 1
ATOM 3041 O O . ASP A 1 388 ? 18.989 -13.422 -26.283 1.00 91.38 388 ASP A O 1
ATOM 3045 N N . LYS A 1 389 ? 18.855 -13.897 -24.101 1.00 88.44 389 LYS A N 1
ATOM 3046 C CA . LYS A 1 389 ? 17.956 -12.771 -23.783 1.00 88.44 389 LYS A CA 1
ATOM 3047 C C . LYS A 1 389 ? 18.572 -11.425 -24.156 1.00 88.44 389 LYS A C 1
ATOM 3049 O O . LYS A 1 389 ? 17.854 -10.506 -24.546 1.00 88.44 389 LYS A O 1
ATOM 3054 N N . GLU A 1 390 ? 19.884 -11.336 -24.017 1.00 87.88 390 GLU A N 1
ATOM 3055 C CA . GLU A 1 390 ? 20.715 -10.170 -24.268 1.00 87.88 390 GLU A CA 1
ATOM 3056 C C . GLU A 1 390 ? 20.754 -9.809 -25.761 1.00 87.88 390 GLU A C 1
ATOM 3058 O O . GLU A 1 390 ? 20.782 -8.627 -26.099 1.00 87.88 390 GLU A O 1
ATOM 3063 N N . ASP A 1 391 ? 20.654 -10.806 -26.645 1.00 91.94 391 ASP A N 1
ATOM 3064 C CA . ASP A 1 391 ? 20.724 -10.620 -28.099 1.00 91.94 391 ASP A CA 1
ATOM 3065 C C . ASP A 1 391 ? 19.358 -10.311 -28.716 1.00 91.94 391 ASP A C 1
ATOM 3067 O O . ASP A 1 391 ? 19.257 -9.627 -29.740 1.00 91.94 391 ASP A O 1
ATOM 3071 N N . ARG A 1 392 ? 18.276 -10.770 -28.071 1.00 93.44 392 ARG A N 1
ATOM 3072 C CA . ARG A 1 392 ? 16.904 -10.574 -28.566 1.00 93.44 392 ARG A CA 1
ATOM 3073 C C . ARG A 1 392 ? 16.610 -9.101 -28.835 1.00 93.44 392 ARG A C 1
ATOM 3075 O O . ARG A 1 392 ? 16.009 -8.795 -29.855 1.00 93.44 392 ARG A O 1
ATOM 3082 N N . GLY A 1 393 ? 17.039 -8.185 -27.967 1.00 92.19 393 GLY A N 1
ATOM 3083 C CA . GLY A 1 393 ? 16.741 -6.757 -28.118 1.00 92.19 393 GLY A CA 1
ATOM 3084 C C . GLY A 1 393 ? 17.422 -6.129 -29.335 1.00 92.19 393 GLY A C 1
ATOM 3085 O O . GLY A 1 393 ? 16.808 -5.312 -30.018 1.00 92.19 393 GLY A O 1
ATOM 3086 N N . VAL A 1 394 ? 18.642 -6.569 -29.656 1.00 92.31 394 VAL A N 1
ATOM 3087 C CA . VAL A 1 394 ? 19.377 -6.147 -30.858 1.00 92.31 394 VAL A CA 1
ATOM 3088 C C . VAL A 1 394 ? 18.716 -6.704 -32.117 1.00 92.31 394 VAL A C 1
ATOM 3090 O O . VAL A 1 394 ? 18.518 -5.966 -33.078 1.00 92.31 394 VAL A O 1
ATOM 3093 N N . LEU A 1 395 ? 18.290 -7.970 -32.105 1.00 92.25 395 LEU A N 1
ATOM 3094 C CA . LEU A 1 395 ? 17.570 -8.579 -33.231 1.00 92.25 395 LEU A CA 1
ATOM 3095 C C . LEU A 1 395 ? 16.271 -7.838 -33.568 1.00 92.25 395 LEU A C 1
ATOM 3097 O O . LEU A 1 395 ? 15.946 -7.649 -34.743 1.00 92.25 395 LEU A O 1
ATOM 3101 N N . LEU A 1 396 ? 15.552 -7.362 -32.548 1.00 92.19 396 LEU A N 1
ATOM 3102 C CA . LEU A 1 396 ? 14.327 -6.585 -32.744 1.00 92.19 396 LEU A CA 1
ATOM 3103 C C . LEU A 1 396 ? 14.559 -5.238 -33.436 1.00 92.19 396 LEU A C 1
ATOM 3105 O O . LEU A 1 396 ? 13.611 -4.692 -33.995 1.00 92.19 396 LEU A O 1
ATOM 3109 N N . LEU A 1 397 ? 15.792 -4.716 -33.466 1.00 92.19 397 LEU A N 1
ATOM 3110 C CA . LEU A 1 397 ? 16.106 -3.522 -34.256 1.00 92.19 397 LEU A CA 1
ATOM 3111 C C . LEU A 1 397 ? 15.922 -3.765 -35.757 1.00 92.19 397 LEU A C 1
ATOM 3113 O O . LEU A 1 397 ? 15.587 -2.836 -36.493 1.00 92.19 397 LEU A O 1
ATOM 3117 N N . HIS A 1 398 ? 16.098 -5.011 -36.195 1.00 90.69 398 HIS A N 1
ATOM 3118 C CA . HIS A 1 398 ? 16.107 -5.397 -37.601 1.00 90.69 398 HIS A CA 1
ATOM 3119 C C . HIS A 1 398 ? 14.835 -6.123 -38.044 1.00 90.69 398 HIS A C 1
ATOM 3121 O O . HIS A 1 398 ? 14.505 -6.076 -39.229 1.00 90.69 398 HIS A O 1
ATOM 3127 N N . ALA A 1 399 ? 14.114 -6.767 -37.120 1.00 90.38 399 ALA A N 1
ATOM 3128 C CA . ALA A 1 399 ? 12.972 -7.619 -37.437 1.00 90.38 399 ALA A CA 1
ATOM 3129 C C . ALA A 1 399 ? 11.782 -7.413 -36.494 1.00 90.38 399 ALA A C 1
ATOM 3131 O O . ALA A 1 399 ? 11.933 -7.315 -35.276 1.00 90.38 399 ALA A O 1
ATOM 3132 N N . VAL A 1 400 ? 10.568 -7.445 -37.050 1.00 89.06 400 VAL A N 1
ATOM 3133 C CA . VAL A 1 400 ? 9.331 -7.448 -36.256 1.00 89.06 400 VAL A CA 1
ATOM 3134 C C . VAL A 1 400 ? 9.000 -8.864 -35.785 1.00 89.06 400 VAL A C 1
ATOM 3136 O O . VAL A 1 400 ? 9.153 -9.832 -36.534 1.00 89.06 400 VAL A O 1
ATOM 3139 N N . VAL A 1 401 ? 8.517 -9.000 -34.547 1.00 89.88 401 VAL A N 1
ATOM 3140 C CA . VAL A 1 401 ? 8.054 -10.292 -34.017 1.00 89.88 401 VAL A CA 1
ATOM 3141 C C . VAL A 1 401 ? 6.651 -10.582 -34.517 1.00 89.88 401 VAL A C 1
ATOM 3143 O O . VAL A 1 401 ? 5.749 -9.763 -34.354 1.00 89.88 401 VAL A O 1
ATOM 3146 N N . ILE A 1 402 ? 6.454 -11.776 -35.067 1.00 87.06 402 ILE A N 1
ATOM 3147 C CA . ILE A 1 402 ? 5.127 -12.288 -35.406 1.00 87.06 402 ILE A CA 1
ATOM 3148 C C . ILE A 1 402 ? 4.797 -13.453 -34.483 1.00 87.06 402 ILE A C 1
ATOM 3150 O O . ILE A 1 402 ? 5.520 -14.456 -34.430 1.00 87.06 402 ILE A O 1
ATOM 3154 N N . ALA A 1 403 ? 3.695 -13.299 -33.753 1.00 81.75 403 ALA A N 1
ATOM 3155 C CA . ALA A 1 403 ? 3.178 -14.324 -32.865 1.00 81.75 403 ALA A CA 1
ATOM 3156 C C . ALA A 1 403 ? 2.658 -15.528 -33.662 1.00 81.75 403 ALA A C 1
ATOM 3158 O O . ALA A 1 403 ? 2.208 -15.413 -34.805 1.00 81.75 403 ALA A O 1
ATOM 3159 N N . ASP A 1 404 ? 2.677 -16.708 -33.046 1.00 73.81 404 ASP A N 1
ATOM 3160 C CA . ASP A 1 404 ? 2.315 -17.950 -33.737 1.00 73.81 404 ASP A CA 1
ATOM 3161 C C . ASP A 1 404 ? 0.874 -17.971 -34.258 1.00 73.81 404 ASP A C 1
ATOM 3163 O O . ASP A 1 404 ? 0.613 -18.520 -35.330 1.00 73.81 404 ASP A O 1
ATOM 3167 N N . HIS A 1 405 ? -0.050 -17.338 -33.535 1.00 77.00 405 HIS A N 1
ATOM 3168 C CA . HIS A 1 405 ? -1.453 -17.228 -33.935 1.00 77.00 405 HIS A CA 1
ATOM 3169 C C . HIS A 1 405 ? -1.665 -16.277 -35.125 1.00 77.00 405 HIS A C 1
ATOM 3171 O O . HIS A 1 405 ? -2.629 -16.437 -35.872 1.00 77.00 405 HIS A O 1
ATOM 3177 N N . ASP A 1 406 ? -0.720 -15.364 -35.351 1.00 75.94 406 ASP A N 1
ATOM 3178 C CA . ASP A 1 406 ? -0.736 -14.377 -36.429 1.00 75.94 406 ASP A CA 1
ATOM 3179 C C . ASP A 1 406 ? 0.022 -14.845 -37.677 1.00 75.94 406 ASP A C 1
ATOM 3181 O O . ASP A 1 406 ? 0.031 -14.158 -38.698 1.00 75.94 406 ASP A O 1
ATOM 3185 N N . ARG A 1 407 ? 0.608 -16.051 -37.663 1.00 69.00 407 ARG A N 1
ATOM 3186 C CA . ARG A 1 407 ? 1.343 -16.609 -38.815 1.00 69.00 407 ARG A CA 1
ATOM 3187 C C . ARG A 1 407 ? 0.521 -16.644 -40.102 1.00 69.00 407 ARG A C 1
ATOM 3189 O O . ARG A 1 407 ? 1.088 -16.519 -41.181 1.00 69.00 407 ARG A O 1
ATOM 3196 N N . ASN A 1 408 ? -0.800 -16.784 -40.015 1.00 68.06 408 ASN A N 1
ATOM 3197 C CA . ASN A 1 408 ? -1.665 -16.797 -41.197 1.00 68.06 408 ASN A CA 1
ATOM 3198 C C . ASN A 1 408 ? -1.773 -15.410 -41.866 1.00 68.06 408 ASN A C 1
ATOM 3200 O O . ASN A 1 408 ? -1.983 -15.343 -43.078 1.00 68.06 408 ASN A O 1
ATOM 3204 N N . LEU A 1 409 ? -1.544 -14.316 -41.120 1.00 65.00 409 LEU A N 1
ATOM 3205 C CA . LEU A 1 409 ? -1.525 -12.940 -41.644 1.00 65.00 409 LEU A CA 1
ATOM 3206 C C . LEU A 1 409 ? -0.347 -12.686 -42.598 1.00 65.00 409 LEU A C 1
ATOM 3208 O O . LEU A 1 409 ? -0.422 -11.787 -43.439 1.00 65.00 409 LEU A O 1
ATOM 3212 N N . LEU A 1 410 ? 0.709 -13.506 -42.519 1.00 64.81 410 LEU A N 1
ATOM 3213 C CA . LEU A 1 410 ? 1.835 -13.474 -43.456 1.00 64.81 410 LEU A CA 1
ATOM 3214 C C . LEU A 1 410 ? 1.382 -13.771 -44.897 1.00 64.81 410 LEU A C 1
ATOM 3216 O O . LEU A 1 410 ? 1.857 -13.168 -45.852 1.00 64.81 410 LEU A O 1
ATOM 3220 N N . SER A 1 411 ? 0.407 -14.660 -45.086 1.00 59.44 411 SER A N 1
ATOM 3221 C CA . SER A 1 411 ? 0.007 -15.072 -46.439 1.00 59.44 411 SER A CA 1
ATOM 3222 C C . SER A 1 411 ? -0.741 -13.990 -47.236 1.00 59.44 411 SER A C 1
ATOM 3224 O O . SER A 1 411 ? -0.702 -14.016 -48.464 1.00 59.44 411 SER A O 1
ATOM 3226 N N . GLU A 1 412 ? -1.365 -13.015 -46.561 1.00 54.09 412 GLU A N 1
ATOM 3227 C CA . GLU A 1 412 ? -2.198 -11.982 -47.202 1.00 54.09 412 GLU A CA 1
ATOM 3228 C C . GLU A 1 412 ? -1.595 -10.566 -47.168 1.00 54.09 412 GLU A C 1
ATOM 3230 O O . GLU A 1 412 ? -1.913 -9.757 -48.039 1.00 54.09 412 GLU A O 1
ATOM 3235 N N . LYS A 1 413 ? -0.739 -10.235 -46.184 1.00 54.91 413 LYS A N 1
ATOM 3236 C CA . LYS A 1 413 ? -0.251 -8.854 -45.960 1.00 54.91 413 LYS A CA 1
ATOM 3237 C C . LYS A 1 413 ? 1.269 -8.677 -45.932 1.00 54.91 413 LYS A C 1
ATOM 3239 O O . LYS A 1 413 ? 1.720 -7.536 -45.918 1.00 54.91 413 LYS A O 1
ATOM 3244 N N . SER A 1 414 ? 2.067 -9.747 -45.947 1.00 56.31 414 SER A N 1
ATOM 3245 C CA . SER A 1 414 ? 3.533 -9.651 -45.836 1.00 56.31 414 SER A CA 1
ATOM 3246 C C . SER A 1 414 ? 4.277 -9.834 -47.162 1.00 56.31 414 SER A C 1
ATOM 3248 O O . SER A 1 414 ? 5.431 -10.263 -47.161 1.00 56.31 414 SER A O 1
ATOM 3250 N N . ALA A 1 415 ? 3.637 -9.528 -48.296 1.00 55.84 415 ALA A N 1
ATOM 3251 C CA . ALA A 1 415 ? 4.271 -9.539 -49.614 1.00 55.84 415 ALA A CA 1
ATOM 3252 C C . ALA A 1 415 ? 5.376 -8.464 -49.675 1.00 55.84 415 ALA A C 1
ATOM 3254 O O . ALA A 1 415 ? 5.135 -7.334 -50.086 1.00 55.84 415 ALA A O 1
ATOM 3255 N N . GLY A 1 416 ? 6.572 -8.801 -49.190 1.00 67.44 416 GLY A N 1
ATOM 3256 C CA . GLY A 1 416 ? 7.721 -7.897 -49.112 1.00 67.44 416 GLY A CA 1
ATOM 3257 C C . GLY A 1 416 ? 8.583 -8.045 -47.858 1.00 67.44 416 GLY A C 1
ATOM 3258 O O . GLY A 1 416 ? 9.716 -7.580 -47.883 1.00 67.44 416 GLY A O 1
ATOM 3259 N N . LEU A 1 417 ? 8.100 -8.705 -46.796 1.00 74.62 417 LEU A N 1
ATOM 3260 C CA . LEU A 1 417 ? 8.914 -8.938 -45.598 1.00 74.62 417 LEU A CA 1
ATOM 3261 C C . LEU A 1 417 ? 9.802 -10.177 -45.765 1.00 74.62 417 LEU A C 1
ATOM 3263 O O . LEU A 1 417 ? 9.311 -11.262 -46.087 1.00 74.62 417 LEU A O 1
ATOM 3267 N N . GLN A 1 418 ? 11.098 -10.030 -45.504 1.00 82.62 418 GLN A N 1
ATOM 3268 C CA . GLN A 1 418 ? 12.048 -11.140 -45.486 1.00 82.62 418 GLN A CA 1
ATOM 3269 C C . GLN A 1 418 ? 11.980 -11.869 -44.142 1.00 82.62 418 GLN A C 1
ATOM 3271 O O . GLN A 1 418 ? 12.021 -11.252 -43.080 1.00 82.62 418 GLN A O 1
ATOM 3276 N N . ARG A 1 419 ? 11.859 -13.199 -44.165 1.00 81.69 419 ARG A N 1
ATOM 3277 C CA . ARG A 1 419 ? 11.947 -13.979 -42.929 1.00 81.69 419 ARG A CA 1
ATOM 3278 C C . ARG A 1 419 ? 13.404 -14.046 -42.507 1.00 81.69 419 ARG A C 1
ATOM 3280 O O . ARG A 1 419 ? 14.209 -14.609 -43.239 1.00 81.69 419 ARG A O 1
ATOM 3287 N N . LEU A 1 420 ? 13.699 -13.564 -41.312 1.00 80.19 420 LEU A N 1
ATOM 3288 C CA . LEU A 1 420 ? 15.020 -13.676 -40.727 1.00 80.19 420 LEU A CA 1
ATOM 3289 C C . LEU A 1 420 ? 15.154 -15.067 -40.093 1.00 80.19 420 LEU A C 1
ATOM 3291 O O . LEU A 1 420 ? 14.419 -15.417 -39.162 1.00 80.19 420 LEU A O 1
ATOM 3295 N N . SER A 1 421 ? 15.998 -15.918 -40.680 1.00 71.56 421 SER A N 1
ATOM 3296 C CA . SER A 1 421 ? 16.209 -17.276 -40.178 1.00 71.56 421 SER A CA 1
ATOM 3297 C C . SER A 1 421 ? 17.216 -17.291 -39.027 1.00 71.56 421 SER A C 1
ATOM 3299 O O . SER A 1 421 ? 18.085 -16.434 -38.928 1.00 71.56 421 SER A O 1
ATOM 3301 N N . VAL A 1 422 ? 17.142 -18.314 -38.171 1.00 68.38 422 VAL A N 1
ATOM 3302 C CA . VAL A 1 422 ? 18.052 -18.480 -37.018 1.00 68.38 422 VAL A CA 1
ATOM 3303 C C . VAL A 1 422 ? 19.529 -18.608 -37.434 1.00 68.38 422 VAL A C 1
ATOM 3305 O O . VAL A 1 422 ? 20.406 -18.465 -36.601 1.00 68.38 422 VAL A O 1
ATOM 3308 N N . ALA A 1 423 ? 19.808 -18.918 -38.703 1.00 61.34 423 ALA A N 1
ATOM 3309 C CA . ALA A 1 423 ? 21.167 -19.015 -39.236 1.00 61.34 423 ALA A CA 1
ATOM 3310 C C . ALA A 1 423 ? 21.686 -17.695 -39.842 1.00 61.34 423 ALA A C 1
ATOM 3312 O O . ALA A 1 423 ? 22.873 -17.597 -40.139 1.00 61.34 423 ALA A O 1
ATOM 3313 N N . GLU A 1 424 ? 20.794 -16.732 -40.088 1.00 58.25 424 GLU A N 1
ATOM 3314 C CA . GLU A 1 424 ? 21.099 -15.413 -40.664 1.00 58.25 424 GLU A CA 1
ATOM 3315 C C . GLU A 1 424 ? 21.083 -14.291 -39.610 1.00 58.25 424 GLU A C 1
ATOM 3317 O O . GLU A 1 424 ? 21.700 -13.253 -39.844 1.00 58.25 424 GLU A O 1
ATOM 3322 N N . ALA A 1 425 ? 20.382 -14.505 -38.487 1.00 58.19 425 ALA A N 1
ATOM 3323 C CA . ALA A 1 425 ? 20.504 -13.741 -37.236 1.00 58.19 425 ALA A CA 1
ATOM 3324 C C . ALA A 1 425 ? 21.768 -14.143 -36.480 1.00 58.19 425 ALA A C 1
ATOM 3326 O O . ALA A 1 425 ? 22.402 -13.228 -35.910 1.00 58.19 425 ALA A O 1
#

Sequence (425 aa):
MASLRLSDLFWETYRLVYVLKGILLPAESTQDASAGVPWTFDSTSCYLPLFGFSLTLTYLLREKRRIFSRKEDAWLSRLICFLLLVSVIKGINAVFTLFTDKVYHRWWFMLVLMMALAGCKVLEEEKEKAICKGIFGNALCILMLLLSAYLFPGEGEAASALYRPVRFAFLCMIGVAAPMVWALLVKIARNRKRRDAGEEETKGIPIRLTLVCACLGAICTSILAIWQFRQGTDEQAMLSAYQVGGQLLEEDPQYRYALSDNAYVMSGAAKGLGSWSSTASNALTEFDGLFDFWLGDKRLVKVTVPGLQELLGGRYELYRGNLHEASRIGNGESEAGGALETKSLSETEVLQSFTVSGESYHVIQKAACPIGYAVDSYITEPDLRRFDKEDRGVLLLHAVVIADHDRNLLSEKSAGLQRLSVAEA